Protein 6J38 (pdb70)

InterPro domains:
  IPR006076 FAD dependent oxidoreductase [PF01266] (2-349)
  IPR012727 Glycine oxidase ThiO [TIGR02352] (3-353)
  IPR036188 FAD/NAD(P)-binding domain superfamily [G3DSA:3.50.50.60] (3-351)
  IPR036188 FAD/NAD(P)-binding domain superfamily [SSF51905] (1-369)

Organism: NCBI:txid1321967

Sequence (724 aa):
MHVVVVGGGVIGLSVAWQALERGLRVTVVDPEPASKASHVSAGMLPAANEMLYSQEDLLRLCLASRERYPSFVKELEAVSGTSAGYRRDGVLDAAFDDESLAALDGLRNFLAPLGVAVAPLNARRCREHEPMLAESVRGGLLGPDDGAVNPRELTAALLAAIDVRGGTLIRRRATEFLADERTPGVLLENGCAVHGDRVVLSAGCWTHRLAGLPAGAVPEIAPAKGQILRLRSAAPFLRRATRAVTRGSGVYLVPRTDGELVVGATYEERDYDTTVTAGGVAELLGKVLAVLPGAAELELAETAAGLRPGSPDGLPVLGWTAVPNLLVATGHSRIGVQLAPITADVMGEMLVTGRTPEVAKAFAVDRFMHVVVVGGGVIGLSVAWQALERGLRVTVVDPEPASKASHVSAGMLPAAQEDLLRLCLASRERYPSFVKELEAVSGTSAGYRRDGVLDAAFDDESLAALDGLRNFLAPLGVAVAPLNARRCREHEPMLAESVRGGLLGPDDGAVNPRELTAALLAAIDVRGGTLIRRRATEFLATPGVLLENGCAVHGDRVVLSAGCWTHRLAGLPAGAVPEIAPAKGQILRLRSAAPFLRRATRAVTGVYLVPRTDGELVVGATYEERDYDTTVTAGGVAELLGKVLAVLPGAAELELAETAAGLRPGSPDGLPVLGWTAVPNLLVATGHSRIGVQLAPITADVMGEMLVTGRTPEVAKAFAVDRF

Secondary structure (DSSP, 8-state):
-EEEEE--SHHHHHHHHHHHHTT-EEEEE-SSTT-SHHHH---EE-S--GGGTT-HHHHHHHHHHHHHHHHHHHHHHHHHSS---EE-S-EEEEE-SHHHHHHHHHHHHHHTTTT---EEEEHHHHHHH-TTS-TT--EEEEETT-EEE-HHHHHHHHHHHHHHTT-EEE-S-EEEEE-SSSS-EEEETTS-EEE-SEEEE--GGGGGG-BT--TTSS----EEEEEEEEEE-SS-SSSS-EEEEETTEEEEEEE-TTSEEEEE---B--TT-----HHHHHHHHHHHHHH-GGGGGSEEEEEEEEEEE--TTSS-EEEE-SSTTEEEEE--TT-HHHHHHHHHHHHHHHHHHSS--GGGGGG-GGG-/-EEEEE--SHHHHHHHHHHHHTT-EEEEE-SSTT-SHHHH---EE----HHHHHHHHHHHHHHHHHHHHHHHHHSS---EE-S-EEEEE-SHHHHHHHHHHHHHHTTTT---EEEEHHHHHHH-TTS-TT--EEEEETT-EEE-HHHHHHHHHHHHHHTT-EEE-S-EEEEE---EEEETTS-EEE-SEEEE--GGGGGG-BT--TTSS----EEEEEEEEEE-SS-SSSS-EEEE--EEEEE-TTSEEEEE---B--TT-----HHHHHHHHHHHHHH-GGGGGSEEEEEEEEEEE--TTSS-EEEE-SSTTEEEEE--GGGHHHHHHHHHHHHHHHHHHSS--GGGGGG-GGG-

Radius of gyration: 29.51 Å; Cα contacts (8 Å, |Δi|>4): 1759; chains: 2; bounding box: 57×61×94 Å

Foldseek 3Di:
DEEEEEAAALQSLLQQLVLLVLVYAYEYEAQDHNPFCLVQFFFFQDLDAPVCPVPVLVSLLLVVLLVCVVVSQVVLCVLQVFHFQWDQQWEKEWEQDPVSVVRQVVVVVVCPVVPFDKAWFALVRSCVQWVLFDSSIGTIIIRRRGAGTNSVRNSVSSVRNCVSSPHHYDNFHFQAWDADDPFTWTATPVGDIDTDNAYEYAHFQCRVVRHHDPPLQFFHFWWWKKKKFKWFDQQANTDGWYWYDYPHDIWTWGIGRRGIIIIDIDTHRDTFDKDFDPVGVCVRVVVCCNTRVVSVPIHGDTMTMHIFTAGPVGDWAFDGTPGPSYIYTYHHGNACSSSNNSSSVQVSCCVVPVDGPPSCVVRYRPPD/DEEEEEAAALQSLLQQLVLLVLVYAYEYEAQDHNPFCLVQPFFFQDLDPPLVNLLLVVLLVCVVVSQVVLCVLQVFHFAWDQQWEKEWEQDPVRVVVQVVVVVVCPVVPFDKAWFALVRSCVQWVLFDSSIGTIIIRNRGAGTNSVRNSVSSVRNCVSSPHHYDNFHFQAWDDCTWTATPVGDIDHDVAYEYARFQCSVVRHHDPPLQFFHFWWWKKKKFKWFDQQANTDGFYAYPVGWTWGTGRRGIIIIDTDTHRDTFDWDFDPVGVCVRVVVCCNTRVVSVPTHGDTMTMHIFGAGPVQDWAFAGTPRPSYIYTYHHGNACSSSNNSSSVQVSCCVVPVDGPPSCPVRYRPPD

B-factor: mean 45.41, std 14.59, range [8.91, 111.67]

Solvent-accessible surface area: 28882 Å² total; per-residue (Å²): 90,38,0,0,0,9,8,0,21,6,20,0,0,0,2,0,1,6,0,17,59,45,66,19,150,4,8,1,2,20,44,85,14,15,40,88,28,15,74,18,29,13,3,12,12,18,10,10,23,69,111,6,83,105,66,120,58,15,11,100,0,3,33,31,0,42,104,16,4,42,38,0,8,149,54,0,60,85,28,16,75,55,62,0,17,47,57,114,70,1,14,0,14,0,0,18,35,100,114,5,53,61,39,6,67,34,6,85,104,47,10,72,109,64,67,10,43,32,42,73,17,76,36,147,124,0,67,102,50,2,55,79,5,13,149,68,4,100,1,4,9,19,10,60,68,9,3,6,1,20,1,60,65,0,7,52,0,0,46,32,0,5,105,94,118,47,10,59,54,44,139,106,121,16,51,67,5,36,26,151,99,241,51,8,0,0,52,5,86,84,52,76,59,23,65,6,52,60,0,0,1,7,23,22,1,87,2,49,148,20,58,42,32,55,110,79,5,19,17,106,0,40,16,5,3,7,1,8,0,4,4,116,27,108,71,74,40,3,129,34,5,0,40,2,20,24,188,52,50,31,4,64,0,1,5,15,110,99,1,36,3,0,0,1,38,2,92,38,138,150,112,71,61,67,73,56,52,93,54,7,25,63,79,0,51,43,43,0,68,47,4,0,71,38,4,64,155,24,96,85,45,59,48,15,15,7,8,41,19,12,16,85,66,46,25,3,0,1,3,77,13,103,18,106,44,0,0,0,0,3,1,4,22,113,36,12,11,5,0,0,0,17,0,0,19,4,0,2,36,1,5,65,30,49,64,37,29,108,27,0,89,36,0,30,10,120,73,107,72,47,0,0,0,10,9,1,22,6,19,0,0,0,1,0,0,8,0,16,61,47,49,20,151,5,9,1,2,20,51,90,13,16,40,90,2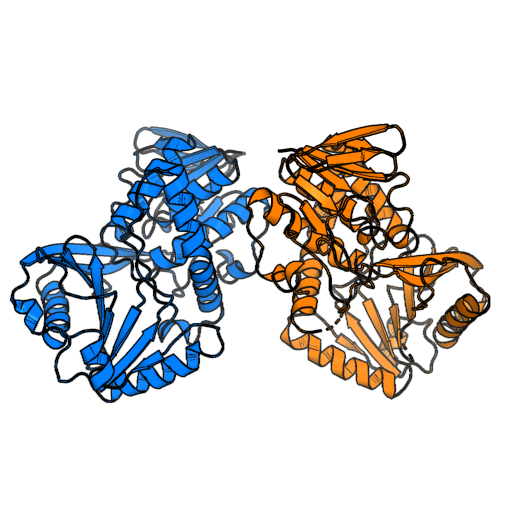6,14,74,20,29,11,3,11,11,6,10,62,114,108,52,30,11,116,0,10,28,30,0,40,104,14,4,41,36,1,9,152,56,0,58,84,28,16,75,54,61,0,16,48,58,115,71,1,7,0,6,0,0,22,44,102,138,3,52,60,60,8,87,41,39,75,90,89,6,45,110,74,70,10,40,24,43,84,17,80,36,171,121,0,70,102,50,2,61,80,5,12,141,69,6,114,1,4,11,20,9,63,71,9,3,4,1,21,0,60,66,1,6,51,0,0,45,32,0,5,104,96,121,61,10,71,54,39,143,101,127,17,50,66,11,44,125,111,8,0,0,52,5,101,70,51,75,58,24,84,7,52,61,0,0,1,6,23,20,1,81,2,42,146,21,58,47,30,65,110,81,5,18,16,107,0,41,15,4,2,6,0,7,0,4,5,89,26,108,71,71,37,5,133,35,6,0,31,2,29,108,64,3,64,0,1,4,16,111,87,2,24,2,0,0,0,35,2,88,33,139,143,110,67,61,66,74,56,46,93,54,6,26,62,80,0,52,42,75,0,69,68,5,0,73,43,3,65,165,27,107,83,48,58,48,17,14,6,8,41,20,10,15,84,71,46,28,3,0,1,3,77,14,104,25,104,51,0,0,0,0,3,0,4,22,153,47,13,11,5,0,0,0,15,0,0,17,4,0,2,31,1,7,64,29,49,64,37,29,105,27,0,93,38,0,30,11,123,74,107

Nearest PDB structures (foldseek):
  6j39-assembly1_A  TM=1.001E+00  e=3.608E-79  Streptomyces sp. MJ635-86F5
  6j38-assembly1_B-2  TM=1.000E+00  e=4.335E-79  Streptomyces sp. MJ635-86F5
  6j39-assembly1_B-2  TM=9.999E-01  e=2.048E-74  Streptomyces sp. MJ635-86F5
  6pxs-assembly1_C  TM=8.998E-01  e=2.263E-29  Chelativorans sp. BNC1
  1vrq-assembly1_B  TM=8.660E-01  e=3.935E-26  Corynebacterium sp. U-96

Structure (mmCIF, N/CA/C/O backbone):
data_6J38
#
_entry.id   6J38
#
_cell.length_a   59.370
_cell.length_b   83.620
_cell.length_c   89.960
_cell.angle_alpha   90.00
_cell.angle_beta   96.95
_cell.angle_gamma   90.00
#
_symmetry.space_group_name_H-M   'P 1 21 1'
#
loop_
_entity.id
_entity.type
_entity.pdbx_description
1 polymer 'FAD-dependent glycine oxydase'
2 non-polymer 'FLAVIN-ADENINE DINUCLEOTIDE'
3 water water
#
loop_
_atom_site.group_PDB
_atom_site.id
_atom_site.type_symbol
_atom_site.label_atom_id
_atom_site.label_alt_id
_atom_site.label_comp_id
_atom_site.label_asym_id
_atom_site.label_entity_id
_atom_site.label_seq_id
_atom_site.pdbx_PDB_ins_code
_atom_site.Cartn_x
_atom_site.Cartn_y
_atom_site.Cartn_z
_atom_site.occupancy
_atom_site.B_iso_or_equiv
_atom_site.auth_seq_id
_atom_site.auth_comp_id
_atom_site.auth_asym_id
_atom_site.auth_atom_id
_atom_site.pdbx_PDB_model_num
ATOM 1 N N . MET A 1 21 ? -4.784 20.585 11.870 1.00 46.70 1 MET A N 1
ATOM 2 C CA . MET A 1 21 ? -6.176 20.581 12.400 1.00 48.75 1 MET A CA 1
ATOM 3 C C . MET A 1 21 ? -6.203 20.326 13.905 1.00 44.23 1 MET A C 1
ATOM 4 O O . MET A 1 21 ? -5.305 19.687 14.462 1.00 42.96 1 MET A O 1
ATOM 9 N N . HIS A 1 22 ? -7.272 20.808 14.534 1.00 39.23 2 HIS A N 1
ATOM 10 C CA . HIS A 1 22 ? -7.438 20.769 15.980 1.00 37.16 2 HIS A CA 1
ATOM 11 C C . HIS A 1 22 ? -8.625 19.900 16.372 1.00 36.81 2 HIS A C 1
ATOM 12 O O . HIS A 1 22 ? -9.741 20.091 15.874 1.00 34.80 2 HIS A O 1
ATOM 19 N N . VAL A 1 23 ? -8.376 18.931 17.253 1.00 36.36 3 VAL A N 1
ATOM 20 C CA . VAL A 1 23 ? -9.424 18.048 17.744 1.00 34.65 3 VAL A CA 1
ATOM 21 C C . VAL A 1 23 ? -9.602 18.242 19.243 1.00 35.51 3 VAL A C 1
ATOM 22 O O . VAL A 1 23 ? -8.635 18.190 20.006 1.00 38.51 3 VAL A O 1
ATOM 26 N N . VAL A 1 24 ? -10.845 18.473 19.651 1.00 34.46 4 VAL A N 1
ATOM 27 C CA . VAL A 1 24 ? -11.218 18.527 21.051 1.00 32.57 4 VAL A CA 1
ATOM 28 C C . VAL A 1 24 ? -11.757 17.175 21.510 1.00 31.59 4 VAL A C 1
ATOM 29 O O . VAL A 1 24 ? -12.761 16.697 20.992 1.00 33.28 4 VAL A O 1
ATOM 33 N N . VAL A 1 25 ? -11.088 16.573 22.492 1.00 31.48 5 VAL A N 1
ATOM 34 C CA . VAL A 1 25 ? -11.525 15.308 23.083 1.00 30.30 5 VAL A CA 1
ATOM 35 C C . VAL A 1 25 ? -12.207 15.591 24.408 1.00 29.29 5 VAL A C 1
ATOM 36 O O . VAL A 1 25 ? -11.579 16.083 25.327 1.00 28.69 5 VAL A O 1
ATOM 40 N N . VAL A 1 26 ? -13.496 15.254 24.485 1.00 27.87 6 VAL A N 1
ATOM 41 C CA . VAL A 1 26 ? -14.290 15.404 25.677 1.00 27.24 6 VAL A CA 1
ATOM 42 C C . VAL A 1 26 ? -14.245 14.118 26.495 1.00 26.99 6 VAL A C 1
ATOM 43 O O . VAL A 1 26 ? -14.780 13.082 26.086 1.00 28.02 6 VAL A O 1
ATOM 47 N N . GLY A 1 27 ? -13.593 14.188 27.654 1.00 27.04 7 GLY A N 1
ATOM 48 C CA . GLY A 1 27 ? -13.444 13.032 28.546 1.00 26.67 7 GLY A CA 1
ATOM 49 C C . GLY A 1 27 ? -12.077 12.401 28.352 1.00 24.36 7 GLY A C 1
ATOM 50 O O . GLY A 1 27 ? -11.696 12.114 27.214 1.00 21.47 7 GLY A O 1
ATOM 51 N N . GLY A 1 28 ? -11.375 12.168 29.461 1.00 24.08 8 GLY A N 1
ATOM 52 C CA . GLY A 1 28 ? -9.951 11.742 29.448 1.00 26.90 8 GLY A CA 1
ATOM 53 C C . GLY A 1 28 ? -9.708 10.541 30.341 1.00 26.60 8 GLY A C 1
ATOM 54 O O . GLY A 1 28 ? -8.901 10.586 31.252 1.00 28.08 8 GLY A O 1
ATOM 55 N N . GLY A 1 29 ? -10.502 9.499 30.150 1.00 27.42 9 GLY A N 1
ATOM 56 C CA . GLY A 1 29 ? -10.181 8.200 30.715 1.00 25.92 9 GLY A CA 1
ATOM 57 C C . GLY A 1 29 ? -9.233 7.508 29.756 1.00 24.05 9 GLY A C 1
ATOM 58 O O . GLY A 1 29 ? -8.700 8.113 28.833 1.00 27.24 9 GLY A O 1
ATOM 59 N N . VAL A 1 30 ? -9.079 6.217 29.904 1.00 22.43 10 VAL A N 1
ATOM 60 C CA . VAL A 1 30 ? -8.171 5.497 29.044 1.00 20.82 10 VAL A CA 1
ATOM 61 C C . VAL A 1 30 ? -8.508 5.689 27.575 1.00 20.26 10 VAL A C 1
ATOM 62 O O . VAL A 1 30 ? -7.606 5.657 26.742 1.00 21.30 10 VAL A O 1
ATOM 66 N N . ILE A 1 31 ? -9.801 5.866 27.238 1.00 18.37 11 ILE A N 1
ATOM 67 C CA . ILE A 1 31 ? -10.254 5.971 25.842 1.00 15.15 11 ILE A CA 1
ATOM 68 C C . ILE A 1 31 ? -10.041 7.336 25.232 1.00 13.16 11 ILE A C 1
ATOM 69 O O . ILE A 1 31 ? -9.699 7.407 24.077 1.00 16.39 11 ILE A O 1
ATOM 74 N N . GLY A 1 32 ? -10.305 8.436 25.900 1.00 11.17 12 GLY A N 1
ATOM 75 C CA . GLY A 1 32 ? -9.944 9.706 25.296 1.00 10.73 12 GLY A CA 1
ATOM 76 C C . GLY A 1 32 ? -8.356 9.962 25.399 1.00 11.22 12 GLY A C 1
ATOM 77 O O . GLY A 1 32 ? -7.771 10.708 24.587 1.00 10.28 12 GLY A O 1
ATOM 78 N N . LEU A 1 33 ? -7.693 9.410 26.399 1.00 10.49 13 LEU A N 1
ATOM 79 C CA . LEU A 1 33 ? -6.162 9.760 26.603 1.00 10.43 13 LEU A CA 1
ATOM 80 C C . LEU A 1 33 ? -5.338 9.119 25.516 1.00 10.55 13 LEU A C 1
ATOM 81 O O . LEU A 1 33 ? -4.829 9.793 24.659 1.00 10.82 13 LEU A O 1
ATOM 86 N N . SER A 1 34 ? -5.423 7.807 25.406 1.00 13.05 14 SER A N 1
ATOM 87 C CA . SER A 1 34 ? -5.071 7.081 24.158 1.00 14.55 14 SER A CA 1
ATOM 88 C C . SER A 1 34 ? -5.494 7.706 22.841 1.00 18.33 14 SER A C 1
ATOM 89 O O . SER A 1 34 ? -4.673 7.814 21.935 1.00 20.82 14 SER A O 1
ATOM 92 N N . VAL A 1 35 ? -6.793 8.055 22.660 1.00 19.96 15 VAL A N 1
ATOM 93 C CA . VAL A 1 35 ? -7.198 8.669 21.405 1.00 17.91 15 VAL A CA 1
ATOM 94 C C . VAL A 1 35 ? -6.475 9.970 21.214 1.00 18.60 15 VAL A C 1
ATOM 95 O O . VAL A 1 35 ? -5.947 10.257 20.128 1.00 19.56 15 VAL A O 1
ATOM 99 N N . ALA A 1 36 ? -6.516 10.815 22.227 1.00 20.22 16 ALA A N 1
ATOM 100 C CA . ALA A 1 36 ? -5.808 12.092 22.145 1.00 23.79 16 ALA A CA 1
ATOM 101 C C . ALA A 1 36 ? -4.283 11.924 21.858 1.00 25.64 16 ALA A C 1
ATOM 102 O O . ALA A 1 36 ? -3.704 12.696 21.104 1.00 25.68 16 ALA A O 1
ATOM 104 N N . TRP A 1 37 ? -3.662 10.919 22.461 1.00 28.00 17 TRP A N 1
ATOM 105 C CA . TRP A 1 37 ? -2.223 10.680 22.278 1.00 32.09 17 TRP A CA 1
ATOM 106 C C . TRP A 1 37 ? -1.917 10.313 20.838 1.00 34.77 17 TRP A C 1
ATOM 107 O O . TRP A 1 37 ? -0.961 10.837 20.252 1.00 34.11 17 TRP A O 1
ATOM 118 N N . GLN A 1 38 ? -2.732 9.436 20.256 1.00 34.89 18 GLN A N 1
ATOM 119 C CA . GLN A 1 38 ? -2.461 8.987 18.895 1.00 35.44 18 GLN A CA 1
ATOM 120 C C . GLN A 1 38 ? -2.716 10.087 17.895 1.00 36.90 18 GLN A C 1
ATOM 121 O O . GLN A 1 38 ? -1.973 10.228 16.924 1.00 38.32 18 GLN A O 1
ATOM 127 N N . ALA A 1 39 ? -3.751 10.883 18.144 1.00 38.69 19 ALA A N 1
ATOM 128 C CA . ALA A 1 39 ? -4.037 12.056 17.321 1.00 35.79 19 ALA A CA 1
ATOM 129 C C . ALA A 1 39 ? -2.855 13.018 17.281 1.00 33.94 19 ALA A C 1
ATOM 130 O O . ALA A 1 39 ? -2.553 13.576 16.231 1.00 33.35 19 ALA A O 1
ATOM 132 N N . LEU A 1 40 ? -2.201 13.219 18.418 1.00 35.98 20 LEU A N 1
ATOM 133 C CA . LEU A 1 40 ? -0.952 14.006 18.474 1.00 38.01 20 LEU A CA 1
ATOM 134 C C . LEU A 1 40 ? 0.167 13.334 17.713 1.00 40.21 20 LEU A C 1
ATOM 135 O O . LEU A 1 40 ? 0.878 13.979 16.947 1.00 45.75 20 LEU A O 1
ATOM 140 N N . GLU A 1 41 ? 0.323 12.028 17.920 1.00 42.65 21 GLU A N 1
ATOM 141 C CA . GLU A 1 41 ? 1.345 11.247 17.202 1.00 39.68 21 GLU A CA 1
ATOM 142 C C . GLU A 1 41 ? 1.183 11.348 15.688 1.00 40.05 21 GLU A C 1
ATOM 143 O O . GLU A 1 41 ? 2.157 11.171 14.959 1.00 37.88 21 GLU A O 1
ATOM 149 N N . ARG A 1 42 ? -0.048 11.588 15.220 1.00 36.08 22 ARG A N 1
ATOM 150 C CA . ARG A 1 42 ? -0.310 11.772 13.805 1.00 36.02 22 ARG A CA 1
ATOM 151 C C . ARG A 1 42 ? -0.253 13.251 13.429 1.00 36.66 22 ARG A C 1
ATOM 152 O O . ARG A 1 42 ? -0.831 13.653 12.419 1.00 39.40 22 ARG A O 1
ATOM 160 N N . GLY A 1 43 ? 0.405 14.076 14.242 1.00 35.44 23 GLY A N 1
ATOM 161 C CA . GLY A 1 43 ? 0.540 15.510 13.935 1.00 35.94 23 GLY A CA 1
ATOM 162 C C . GLY A 1 43 ? -0.715 16.388 14.079 1.00 37.84 23 GLY A C 1
ATOM 163 O O . GLY A 1 43 ? -0.676 17.565 13.731 1.00 37.55 23 GLY A O 1
ATOM 164 N N . LEU A 1 44 ? -1.818 15.866 14.620 1.00 36.56 24 LEU A N 1
ATOM 165 C CA . LEU A 1 44 ? -2.932 16.749 14.981 1.00 38.10 24 LEU A CA 1
ATOM 166 C C . LEU A 1 44 ? -2.639 17.537 16.263 1.00 37.09 24 LEU A C 1
ATOM 167 O O . LEU A 1 44 ? -1.867 17.107 17.106 1.00 38.88 24 LEU A O 1
ATOM 172 N N . ARG A 1 45 ? -3.251 18.705 16.370 1.00 36.46 25 ARG A N 1
ATOM 173 C CA . ARG A 1 45 ? -3.255 19.471 17.589 1.00 39.74 25 ARG A CA 1
ATOM 174 C C . ARG A 1 45 ? -4.475 19.014 18.403 1.00 37.54 25 ARG A C 1
ATOM 175 O O . ARG A 1 45 ? -5.548 18.778 17.844 1.00 35.86 25 ARG A O 1
ATOM 183 N N . VAL A 1 46 ? -4.308 18.870 19.715 1.00 34.93 26 VAL A N 1
ATOM 184 C CA . VAL A 1 46 ? -5.314 18.198 20.543 1.00 31.99 26 VAL A CA 1
ATOM 185 C C . VAL A 1 46 ? -5.581 18.876 21.888 1.00 31.34 26 VAL A C 1
ATOM 186 O O . VAL A 1 46 ? -4.657 19.204 22.630 1.00 27.21 26 VAL A O 1
ATOM 190 N N . THR A 1 47 ? -6.866 19.046 22.200 1.00 31.24 27 THR A N 1
ATOM 191 C CA . THR A 1 47 ? -7.288 19.495 23.518 1.00 31.15 27 THR A CA 1
ATOM 192 C C . THR A 1 47 ? -8.160 18.432 24.196 1.00 30.96 27 THR A C 1
ATOM 193 O O . THR A 1 47 ? -9.133 17.967 23.614 1.00 33.92 27 THR A O 1
ATOM 197 N N . VAL A 1 48 ? -7.795 18.043 25.414 1.00 30.91 28 VAL A N 1
ATOM 198 C CA . VAL A 1 48 ? -8.593 17.123 26.214 1.00 30.83 28 VAL A CA 1
ATOM 199 C C . VAL A 1 48 ? -9.331 17.890 27.313 1.00 30.80 28 VAL A C 1
ATOM 200 O O . VAL A 1 48 ? -8.702 18.542 28.118 1.00 28.96 28 VAL A O 1
ATOM 204 N N . VAL A 1 49 ? -10.672 17.817 27.324 1.00 32.49 29 VAL A N 1
ATOM 205 C CA . VAL A 1 49 ? -11.488 18.408 28.374 1.00 30.35 29 VAL A CA 1
ATOM 206 C C . VAL A 1 49 ? -11.971 17.312 29.353 1.00 30.84 29 VAL A C 1
ATOM 207 O O . VAL A 1 49 ? -12.681 16.394 28.963 1.00 31.84 29 VAL A O 1
ATOM 211 N N . ASP A 1 50 ? -11.577 17.421 30.619 1.00 30.44 30 ASP A N 1
ATOM 212 C CA . ASP A 1 50 ? -11.966 16.477 31.669 1.00 30.45 30 ASP A CA 1
ATOM 213 C C . ASP A 1 50 ? -11.575 17.110 33.011 1.00 31.74 30 ASP A C 1
ATOM 214 O O . ASP A 1 50 ? -10.410 17.394 33.246 1.00 33.89 30 ASP A O 1
ATOM 219 N N . PRO A 1 51 ? -12.533 17.301 33.910 1.00 33.69 31 PRO A N 1
ATOM 220 C CA . PRO A 1 51 ? -12.171 17.918 35.199 1.00 36.27 31 PRO A CA 1
ATOM 221 C C . PRO A 1 51 ? -11.173 17.121 36.061 1.00 37.36 31 PRO A C 1
ATOM 222 O O . PRO A 1 51 ? -10.461 17.695 36.877 1.00 35.83 31 PRO A O 1
ATOM 226 N N . GLU A 1 52 ? -11.158 15.810 35.904 1.00 39.52 32 GLU A N 1
ATOM 227 C CA . GLU A 1 52 ? -10.265 14.952 36.678 1.00 42.38 32 GLU A CA 1
ATOM 228 C C . GLU A 1 52 ? -10.016 13.711 35.836 1.00 39.16 32 GLU A C 1
ATOM 229 O O . GLU A 1 52 ? -10.709 12.706 35.962 1.00 40.22 32 GLU A O 1
ATOM 235 N N . PRO A 1 53 ? -9.044 13.809 34.927 1.00 37.37 33 PRO A N 1
ATOM 236 C CA . PRO A 1 53 ? -8.671 12.719 34.026 1.00 37.65 33 PRO A CA 1
ATOM 237 C C . PRO A 1 53 ? -8.430 11.402 34.734 1.00 35.28 33 PRO A C 1
ATOM 238 O O . PRO A 1 53 ? -7.941 11.392 35.855 1.00 37.76 33 PRO A O 1
ATOM 242 N N . ALA A 1 54 ? -8.766 10.297 34.080 1.00 34.93 34 ALA A N 1
ATOM 243 C CA . ALA A 1 54 ? -8.417 8.953 34.573 1.00 37.50 34 ALA A CA 1
ATOM 244 C C . ALA A 1 54 ? -8.908 8.684 35.990 1.00 36.69 34 ALA A C 1
ATOM 245 O O . ALA A 1 54 ? -8.257 7.936 36.736 1.00 36.10 34 ALA A O 1
ATOM 247 N N . SER A 1 55 ? -10.051 9.278 36.340 1.00 34.92 35 SER A N 1
ATOM 248 C CA . SER A 1 55 ? -10.600 9.187 37.693 1.00 35.80 35 SER A CA 1
ATOM 249 C C . SER A 1 55 ? -11.751 8.197 37.871 1.00 33.03 35 SER A C 1
ATOM 250 O O . SER A 1 55 ? -12.119 7.876 38.988 1.00 34.03 35 SER A O 1
ATOM 253 N N . LYS A 1 56 ? -12.303 7.679 36.788 1.00 33.65 36 LYS A N 1
ATOM 254 C CA . LYS A 1 56 ? -13.532 6.902 36.890 1.00 34.32 36 LYS A CA 1
ATOM 255 C C . LYS A 1 56 ? -13.286 5.425 36.628 1.00 32.59 36 LYS A C 1
ATOM 256 O O . LYS A 1 56 ? -12.429 4.809 37.292 1.00 28.45 36 LYS A O 1
ATOM 262 N N . ALA A 1 57 ? -14.035 4.846 35.687 1.00 31.32 37 ALA A N 1
ATOM 263 C CA . ALA A 1 57 ? -13.921 3.420 35.403 1.00 30.34 37 ALA A CA 1
ATOM 264 C C . ALA A 1 57 ? -12.455 3.057 35.188 1.00 30.00 37 ALA A C 1
ATOM 265 O O . ALA A 1 57 ? -11.990 2.045 35.697 1.00 27.04 37 ALA A O 1
ATOM 267 N N . SER A 1 58 ? -11.745 3.913 34.452 1.00 31.33 38 SER A N 1
ATOM 268 C CA . SER A 1 58 ? -10.329 3.694 34.155 1.00 33.36 38 SER A CA 1
ATOM 269 C C . SER A 1 58 ? -9.451 3.659 35.405 1.00 32.93 38 SER A C 1
ATOM 270 O O . SER A 1 58 ? -8.454 2.952 35.421 1.00 35.59 38 SER A O 1
ATOM 273 N N . HIS A 1 59 ? -9.833 4.397 36.442 1.00 32.95 39 HIS A N 1
ATOM 274 C CA . HIS A 1 59 ? -9.125 4.352 37.710 1.00 35.50 39 HIS A CA 1
ATOM 275 C C . HIS A 1 59 ? -9.257 3.025 38.467 1.00 35.70 39 HIS A C 1
ATOM 276 O O . HIS A 1 59 ? -8.259 2.508 38.988 1.00 39.65 39 HIS A O 1
ATOM 283 N N . VAL A 1 60 ? -10.467 2.471 38.525 1.00 33.76 40 VAL A N 1
ATOM 284 C CA . VAL A 1 60 ? -10.724 1.249 39.285 1.00 31.36 40 VAL A CA 1
ATOM 285 C C . VAL A 1 60 ? -10.418 -0.020 38.506 1.00 32.66 40 VAL A C 1
ATOM 286 O O . VAL A 1 60 ? -10.240 -1.085 39.088 1.00 34.43 40 VAL A O 1
ATOM 290 N N . SER A 1 61 ? -10.349 0.102 37.192 1.00 33.72 41 SER A N 1
ATOM 291 C CA . SER A 1 61 ? -10.230 -1.029 36.289 1.00 35.08 41 SER A CA 1
ATOM 292 C C . SER A 1 61 ? -9.081 -1.973 36.628 1.00 36.48 41 SER A C 1
ATOM 293 O O . SER A 1 61 ? -8.047 -1.554 37.124 1.00 40.76 41 SER A O 1
ATOM 296 N N . ALA A 1 62 ? -9.254 -3.251 36.320 1.00 37.25 42 ALA A N 1
ATOM 297 C CA . ALA A 1 62 ? -8.265 -4.263 36.650 1.00 35.45 42 ALA A CA 1
ATOM 298 C C . ALA A 1 62 ? -7.148 -4.339 35.630 1.00 38.64 42 ALA A C 1
ATOM 299 O O . ALA A 1 62 ? -6.006 -4.663 35.978 1.00 40.46 42 ALA A O 1
ATOM 301 N N . GLY A 1 63 ? -7.459 -4.084 34.368 1.00 36.53 43 GLY A N 1
ATOM 302 C CA . GLY A 1 63 ? -6.425 -4.136 33.337 1.00 38.01 43 GLY A CA 1
ATOM 303 C C . GLY A 1 63 ? -6.052 -5.521 32.819 1.00 39.38 43 GLY A C 1
ATOM 304 O O . GLY A 1 63 ? -4.970 -5.703 32.255 1.00 33.61 43 GLY A O 1
ATOM 305 N N . MET A 1 64 ? -6.956 -6.491 32.984 1.00 41.37 44 MET A N 1
ATOM 306 C CA . MET A 1 64 ? -6.802 -7.794 32.349 1.00 42.61 44 MET A CA 1
ATOM 307 C C . MET A 1 64 ? -6.907 -7.633 30.835 1.00 43.89 44 MET A C 1
ATOM 308 O O . MET A 1 64 ? -7.790 -6.935 30.340 1.00 40.63 44 MET A O 1
ATOM 313 N N . LEU A 1 65 ? -5.996 -8.289 30.117 1.00 46.80 45 LEU A N 1
ATOM 314 C CA . LEU A 1 65 ? -5.917 -8.204 28.657 1.00 48.64 45 LEU A CA 1
ATOM 315 C C . LEU A 1 65 ? -6.078 -9.592 28.079 1.00 57.20 45 LEU A C 1
ATOM 316 O O . LEU A 1 65 ? -5.116 -10.180 27.545 1.00 57.66 45 LEU A O 1
ATOM 321 N N . PRO A 1 66 ? -7.297 -10.140 28.216 1.00 68.99 46 PRO A N 1
ATOM 322 C CA . PRO A 1 66 ? -7.506 -11.508 27.805 1.00 73.16 46 PRO A CA 1
ATOM 323 C C . PRO A 1 66 ? -7.845 -11.486 26.322 1.00 71.80 46 PRO A C 1
ATOM 324 O O . PRO A 1 66 ? -8.521 -10.539 25.851 1.00 58.64 46 PRO A O 1
ATOM 328 N N . ALA A 1 67 ? -7.361 -12.500 25.603 1.00 69.82 47 ALA A N 1
ATOM 329 C CA . ALA A 1 67 ? -7.663 -12.660 24.178 1.00 69.93 47 ALA A CA 1
ATOM 330 C C . ALA A 1 67 ? -9.160 -12.524 23.864 1.00 68.72 47 ALA A C 1
ATOM 331 O O . ALA A 1 67 ? -9.596 -11.651 23.097 1.00 62.11 47 ALA A O 1
ATOM 333 N N . ALA A 1 68 ? -9.931 -13.403 24.489 1.00 67.95 48 ALA A N 1
ATOM 334 C CA . ALA A 1 68 ? -11.285 -13.685 24.074 1.00 70.87 48 ALA A CA 1
ATOM 335 C C . ALA A 1 68 ? -11.979 -14.400 25.203 1.00 73.75 48 ALA A C 1
ATOM 336 O O . ALA A 1 68 ? -11.366 -14.670 26.229 1.00 76.81 48 ALA A O 1
ATOM 338 N N . ASN A 1 69 ? -13.253 -14.719 25.003 1.00 72.63 49 ASN A N 1
ATOM 339 C CA . ASN A 1 69 ? -14.033 -15.409 26.016 1.00 70.25 49 ASN A CA 1
ATOM 340 C C . ASN A 1 69 ? -15.385 -15.829 25.465 1.00 65.59 49 ASN A C 1
ATOM 341 O O . ASN A 1 69 ? -15.697 -15.548 24.316 1.00 62.74 49 ASN A O 1
ATOM 346 N N . GLU A 1 70 ? -16.166 -16.499 26.308 1.00 66.82 50 GLU A N 1
ATOM 347 C CA . GLU A 1 70 ? -17.574 -16.813 26.045 1.00 69.96 50 GLU A CA 1
ATOM 348 C C . GLU A 1 70 ? -18.346 -15.632 25.451 1.00 67.08 50 GLU A C 1
ATOM 349 O O . GLU A 1 70 ? -19.252 -15.837 24.641 1.00 66.17 50 GLU A O 1
ATOM 355 N N . MET A 1 71 ? -18.002 -14.409 25.861 1.00 63.50 51 MET A N 1
ATOM 356 C CA . MET A 1 71 ? -18.766 -13.223 25.448 1.00 66.78 51 MET A CA 1
ATOM 357 C C . MET A 1 71 ? -18.632 -12.918 23.955 1.00 59.09 51 MET A C 1
ATOM 358 O O . MET A 1 71 ? -19.570 -12.437 23.327 1.00 57.13 51 MET A O 1
ATOM 363 N N . LEU A 1 72 ? -17.471 -13.231 23.395 1.00 56.62 52 LEU A N 1
ATOM 364 C CA . LEU A 1 72 ? -17.204 -13.032 21.972 1.00 56.21 52 LEU A CA 1
ATOM 365 C C . LEU A 1 72 ? -17.634 -14.209 21.087 1.00 52.28 52 LEU A C 1
ATOM 366 O O . LEU A 1 72 ? -17.586 -14.105 19.860 1.00 50.12 52 LEU A O 1
ATOM 371 N N . TYR A 1 73 ? -18.030 -15.328 21.685 1.00 49.46 53 TYR A N 1
ATOM 372 C CA . TYR A 1 73 ? -18.411 -16.481 20.878 1.00 52.10 53 TYR A CA 1
ATOM 373 C C . TYR A 1 73 ? -19.320 -16.066 19.719 1.00 53.79 53 TYR A C 1
ATOM 374 O O . TYR A 1 73 ? -18.995 -16.324 18.561 1.00 53.14 53 TYR A O 1
ATOM 383 N N . SER A 1 74 ? -20.414 -15.370 20.026 1.00 59.17 54 SER A N 1
ATOM 384 C CA . SER A 1 74 ? -21.422 -15.008 19.019 1.00 59.69 54 SER A CA 1
ATOM 385 C C . SER A 1 74 ? -21.277 -13.565 18.533 1.00 56.55 54 SER A C 1
ATOM 386 O O . SER A 1 74 ? -22.284 -12.884 18.318 1.00 60.78 54 SER A O 1
ATOM 389 N N . GLN A 1 75 ? -20.038 -13.102 18.369 1.00 50.73 55 GLN A N 1
ATOM 390 C CA . GLN A 1 75 ? -19.742 -11.686 18.079 1.00 46.21 55 GLN A CA 1
ATOM 391 C C . GLN A 1 75 ? -18.437 -11.553 17.300 1.00 45.53 55 GLN A C 1
ATOM 392 O O . GLN A 1 75 ? -17.415 -11.141 17.848 1.00 43.85 55 GLN A O 1
ATOM 398 N N . GLU A 1 76 ? -18.480 -11.896 16.020 1.00 46.12 56 GLU A N 1
ATOM 399 C CA . GLU A 1 76 ? -17.268 -12.008 15.223 1.00 50.56 56 GLU A CA 1
ATOM 400 C C . GLU A 1 76 ? -16.590 -10.637 15.091 1.00 49.14 56 GLU A C 1
ATOM 401 O O . GLU A 1 76 ? -15.371 -10.542 15.175 1.00 48.35 56 GLU A O 1
ATOM 407 N N . ASP A 1 77 ? -17.384 -9.582 14.921 1.00 47.93 57 ASP A N 1
ATOM 408 C CA . ASP A 1 77 ? -16.845 -8.235 14.712 1.00 44.64 57 ASP A CA 1
ATOM 409 C C . ASP A 1 77 ? -16.017 -7.745 15.902 1.00 38.49 57 ASP A C 1
ATOM 410 O O . ASP A 1 77 ? -14.932 -7.205 15.730 1.00 37.84 57 ASP A O 1
ATOM 415 N N . LEU A 1 78 ? -16.557 -7.914 17.101 1.00 35.68 58 LEU A N 1
ATOM 416 C CA . LEU A 1 78 ? -15.890 -7.489 18.316 1.00 38.63 58 LEU A CA 1
ATOM 417 C C . LEU A 1 78 ? -14.606 -8.282 18.551 1.00 39.05 58 LEU A C 1
ATOM 418 O O . LEU A 1 78 ? -13.584 -7.737 18.973 1.00 36.31 58 LEU A O 1
ATOM 423 N N . LEU A 1 79 ? -14.689 -9.574 18.277 1.00 40.14 59 LEU A N 1
ATOM 424 C CA . LEU A 1 79 ? -13.551 -10.454 18.376 1.00 42.41 59 LEU A CA 1
ATOM 425 C C . LEU A 1 79 ? -12.415 -9.929 17.519 1.00 41.85 59 LEU A C 1
ATOM 426 O O . LEU A 1 79 ? -11.264 -9.833 17.972 1.00 40.35 59 LEU A O 1
ATOM 431 N N . ARG A 1 80 ? -12.760 -9.570 16.291 1.00 40.94 60 ARG A N 1
ATOM 432 C CA . ARG A 1 80 ? -11.785 -9.050 15.350 1.00 44.34 60 ARG A CA 1
ATOM 433 C C . ARG A 1 80 ? -11.188 -7.736 15.869 1.00 43.08 60 ARG A C 1
ATOM 434 O O . ARG A 1 80 ? -9.979 -7.522 15.784 1.00 42.86 60 ARG A O 1
ATOM 442 N N . LEU A 1 81 ? -12.026 -6.881 16.446 1.00 39.17 61 LEU A N 1
ATOM 443 C CA . LEU A 1 81 ? -11.540 -5.666 17.075 1.00 36.65 61 LEU A CA 1
ATOM 444 C C . LEU A 1 81 ? -10.577 -5.976 18.232 1.00 36.38 61 LEU A C 1
ATOM 445 O O . LEU A 1 81 ? -9.544 -5.323 18.365 1.00 34.51 61 LEU A O 1
ATOM 450 N N . CYS A 1 82 ? -10.915 -6.959 19.064 1.00 35.12 62 CYS A N 1
ATOM 451 C CA . CYS A 1 82 ? -10.074 -7.293 20.208 1.00 35.04 62 CYS A CA 1
ATOM 452 C C . CYS A 1 82 ? -8.735 -7.873 19.799 1.00 35.33 62 CYS A C 1
ATOM 453 O O . CYS A 1 82 ? -7.700 -7.525 20.387 1.00 33.82 62 CYS A O 1
ATOM 456 N N . LEU A 1 83 ? -8.750 -8.771 18.815 1.00 34.38 63 LEU A N 1
ATOM 457 C CA . LEU A 1 83 ? -7.517 -9.398 18.349 1.00 32.65 63 LEU A CA 1
ATOM 458 C C . LEU A 1 83 ? -6.592 -8.367 17.723 1.00 33.13 63 LEU A C 1
ATOM 459 O O . LEU A 1 83 ? -5.361 -8.470 17.828 1.00 34.20 63 LEU A O 1
ATOM 464 N N . ALA A 1 84 ? -7.177 -7.357 17.092 1.00 32.15 64 ALA A N 1
ATOM 465 C CA . ALA A 1 84 ? -6.379 -6.306 16.495 1.00 32.04 64 ALA A CA 1
ATOM 466 C C . ALA A 1 84 ? -5.755 -5.479 17.607 1.00 32.51 64 ALA A C 1
ATOM 467 O O . ALA A 1 84 ? -4.546 -5.159 17.555 1.00 34.54 64 ALA A O 1
ATOM 469 N N . SER A 1 85 ? -6.548 -5.145 18.629 1.00 29.98 65 SER A N 1
ATOM 470 C CA . SER A 1 85 ? -5.989 -4.382 19.761 1.00 29.04 65 SER A CA 1
ATOM 471 C C . SER A 1 85 ? -4.911 -5.196 20.443 1.00 29.93 65 SER A C 1
ATOM 472 O O . SER A 1 85 ? -3.924 -4.647 20.903 1.00 30.34 65 SER A O 1
ATOM 475 N N . ARG A 1 86 ? -5.139 -6.500 20.531 1.00 31.53 66 ARG A N 1
ATOM 476 C CA . ARG A 1 86 ? -4.186 -7.422 21.128 1.00 33.90 66 ARG A CA 1
ATOM 477 C C . ARG A 1 86 ? -2.859 -7.394 20.365 1.00 34.93 66 ARG A C 1
ATOM 478 O O . ARG A 1 86 ? -1.805 -7.289 20.972 1.00 33.68 66 ARG A O 1
ATOM 486 N N . GLU A 1 87 ? -2.940 -7.458 19.039 1.00 35.42 67 GLU A N 1
ATOM 487 C CA . GLU A 1 87 ? -1.758 -7.458 18.183 1.00 38.09 67 GLU A CA 1
ATOM 488 C C . GLU A 1 87 ? -0.951 -6.186 18.384 1.00 35.96 67 GLU A C 1
ATOM 489 O O . GLU A 1 87 ? 0.283 -6.226 18.412 1.00 35.28 67 GLU A O 1
ATOM 495 N N . ARG A 1 88 ? -1.674 -5.076 18.523 1.00 32.28 68 ARG A N 1
ATOM 496 C CA . ARG A 1 88 ? -1.118 -3.728 18.643 1.00 29.86 68 ARG A CA 1
ATOM 497 C C . ARG A 1 88 ? -0.594 -3.378 20.030 1.00 27.90 68 ARG A C 1
ATOM 498 O O . ARG A 1 88 ? 0.294 -2.538 20.138 1.00 31.64 68 ARG A O 1
ATOM 506 N N . TYR A 1 89 ? -1.094 -4.031 21.078 1.00 24.68 69 TYR A N 1
ATOM 507 C CA . TYR A 1 89 ? -0.766 -3.638 22.451 1.00 23.78 69 TYR A CA 1
ATOM 508 C C . TYR A 1 89 ? 0.773 -3.495 22.686 1.00 25.02 69 TYR A C 1
ATOM 509 O O . TYR A 1 89 ? 1.220 -2.475 23.195 1.00 22.48 69 TYR A O 1
ATOM 518 N N . PRO A 1 90 ? 1.556 -4.525 22.326 1.00 26.70 70 PRO A N 1
ATOM 519 C CA . PRO A 1 90 ? 3.003 -4.463 22.609 1.00 28.29 70 PRO A CA 1
ATOM 520 C C . PRO A 1 90 ? 3.675 -3.231 22.019 1.00 28.73 70 PRO A C 1
ATOM 521 O O . PRO A 1 90 ? 4.318 -2.489 22.759 1.00 32.22 70 PRO A O 1
ATOM 525 N N . SER A 1 91 ? 3.459 -2.965 20.730 1.00 29.70 71 SER A N 1
ATOM 526 C CA . SER A 1 91 ? 4.047 -1.782 20.085 1.00 31.91 71 SER A CA 1
ATOM 527 C C . SER A 1 91 ? 3.476 -0.448 20.585 1.00 33.35 71 SER A C 1
ATOM 528 O O . SER A 1 91 ? 4.182 0.570 20.626 1.00 33.50 71 SER A O 1
ATOM 531 N N . PHE A 1 92 ? 2.188 -0.448 20.932 1.00 32.96 72 PHE A N 1
ATOM 532 C CA . PHE A 1 92 ? 1.549 0.718 21.530 1.00 32.05 72 PHE A CA 1
ATOM 533 C C . PHE A 1 92 ? 2.265 1.105 22.825 1.00 31.69 72 PHE A C 1
ATOM 534 O O . PHE A 1 92 ? 2.555 2.291 23.075 1.00 28.05 72 PHE A O 1
ATOM 542 N N . VAL A 1 93 ? 2.512 0.102 23.664 1.00 31.26 73 VAL A N 1
ATOM 543 C CA . VAL A 1 93 ? 3.152 0.348 24.940 1.00 34.96 73 VAL A CA 1
ATOM 544 C C . VAL A 1 93 ? 4.610 0.826 24.756 1.00 36.02 73 VAL A C 1
ATOM 545 O O . VAL A 1 93 ? 5.030 1.796 25.395 1.00 31.39 73 VAL A O 1
ATOM 549 N N . LYS A 1 94 ? 5.339 0.147 23.871 1.00 39.42 74 LYS A N 1
ATOM 550 C CA . LYS A 1 94 ? 6.708 0.515 23.524 1.00 45.38 74 LYS A CA 1
ATOM 551 C C . LYS A 1 94 ? 6.769 1.992 23.138 1.00 43.70 74 LYS A C 1
ATOM 552 O O . LYS A 1 94 ? 7.580 2.764 23.684 1.00 39.28 74 LYS A O 1
ATOM 558 N N . GLU A 1 95 ? 5.897 2.381 22.207 1.00 40.63 75 GLU A N 1
ATOM 559 C CA . GLU A 1 95 ? 5.892 3.745 21.680 1.00 40.70 75 GLU A CA 1
ATOM 560 C C . GLU A 1 95 ? 5.541 4.747 22.775 1.00 41.27 75 GLU A C 1
ATOM 561 O O . GLU A 1 95 ? 6.087 5.849 22.824 1.00 42.87 75 GLU A O 1
ATOM 567 N N . LEU A 1 96 ? 4.661 4.338 23.681 1.00 40.33 76 LEU A N 1
ATOM 568 C CA . LEU A 1 96 ? 4.182 5.224 24.737 1.00 37.98 76 LEU A CA 1
ATOM 569 C C . LEU A 1 96 ? 5.215 5.480 25.807 1.00 37.70 76 LEU A C 1
ATOM 570 O O . LEU A 1 96 ? 5.382 6.614 26.252 1.00 36.83 76 LEU A O 1
ATOM 575 N N . GLU A 1 97 ? 5.896 4.421 26.237 1.00 39.19 77 GLU A N 1
ATOM 576 C CA . GLU A 1 97 ? 7.002 4.555 27.203 1.00 38.87 77 GLU A CA 1
ATOM 577 C C . GLU A 1 97 ? 8.136 5.407 26.639 1.00 38.94 77 GLU A C 1
ATOM 578 O O . GLU A 1 97 ? 8.697 6.244 27.345 1.00 43.49 77 GLU A O 1
ATOM 584 N N . ALA A 1 98 ? 8.438 5.215 25.359 1.00 39.30 78 ALA A N 1
ATOM 585 C CA . ALA A 1 98 ? 9.470 5.992 24.679 1.00 37.99 78 ALA A CA 1
ATOM 586 C C . ALA A 1 98 ? 9.164 7.491 24.719 1.00 40.76 78 ALA A C 1
ATOM 587 O O . ALA A 1 98 ? 9.988 8.292 25.168 1.00 42.93 78 ALA A O 1
ATOM 589 N N . VAL A 1 99 ? 7.958 7.868 24.308 1.00 39.11 79 VAL A N 1
ATOM 590 C CA . VAL A 1 99 ? 7.541 9.270 24.370 1.00 36.24 79 VAL A CA 1
ATOM 591 C C . VAL A 1 99 ? 7.485 9.797 25.809 1.00 34.71 79 VAL A C 1
ATOM 592 O O . VAL A 1 99 ? 7.739 10.974 26.043 1.00 38.37 79 VAL A O 1
ATOM 596 N N . SER A 1 100 ? 7.115 8.955 26.766 1.00 35.92 80 SER A N 1
ATOM 597 C CA . SER A 1 100 ? 6.763 9.453 28.100 1.00 39.17 80 SER A CA 1
ATOM 598 C C . SER A 1 100 ? 7.885 9.333 29.108 1.00 41.15 80 SER A C 1
ATOM 599 O O . SER A 1 100 ? 7.857 10.011 30.134 1.00 41.29 80 SER A O 1
ATOM 602 N N . GLY A 1 101 ? 8.845 8.449 28.836 1.00 43.06 81 GLY A N 1
ATOM 603 C CA . GLY A 1 101 ? 9.920 8.164 29.781 1.00 43.05 81 GLY A CA 1
ATOM 604 C C . GLY A 1 101 ? 9.399 7.566 31.069 1.00 42.69 81 GLY A C 1
ATOM 605 O O . GLY A 1 101 ? 10.039 7.673 32.103 1.00 43.07 81 GLY A O 1
ATOM 606 N N . THR A 1 102 ? 8.251 6.897 30.981 1.00 41.72 82 THR A N 1
ATOM 607 C CA . THR A 1 102 ? 7.483 6.446 32.142 1.00 40.91 82 THR A CA 1
ATOM 608 C C . THR A 1 102 ? 7.090 5.004 31.894 1.00 36.05 82 THR A C 1
ATOM 609 O O . THR A 1 102 ? 7.129 4.541 30.752 1.00 36.69 82 THR A O 1
ATOM 613 N N . SER A 1 103 ? 6.746 4.268 32.941 1.00 31.57 83 SER A N 1
ATOM 614 C CA . SER A 1 103 ? 6.259 2.906 32.739 1.00 30.50 83 SER A CA 1
ATOM 615 C C . SER A 1 103 ? 4.715 2.874 32.639 1.00 30.79 83 SER A C 1
ATOM 616 O O . SER A 1 103 ? 4.019 3.620 33.337 1.00 28.35 83 SER A O 1
ATOM 619 N N . ALA A 1 104 ? 4.205 2.008 31.772 1.00 30.56 84 ALA A N 1
ATOM 620 C CA . ALA A 1 104 ? 2.765 1.793 31.652 1.00 32.27 84 ALA A CA 1
ATOM 621 C C . ALA A 1 104 ? 2.332 0.554 32.430 1.00 32.89 84 ALA A C 1
ATOM 622 O O . ALA A 1 104 ? 1.145 0.307 32.570 1.00 31.09 84 ALA A O 1
ATOM 624 N N . GLY A 1 105 ? 3.294 -0.208 32.954 1.00 32.12 85 GLY A N 1
ATOM 625 C CA . GLY A 1 105 ? 2.978 -1.366 33.776 1.00 33.35 85 GLY A CA 1
ATOM 626 C C . GLY A 1 105 ? 2.313 -2.465 32.984 1.00 36.00 85 GLY A C 1
ATOM 627 O O . GLY A 1 105 ? 1.296 -3.010 33.404 1.00 42.32 85 GLY A O 1
ATOM 628 N N . TYR A 1 106 ? 2.875 -2.772 31.823 1.00 35.95 86 TYR A N 1
ATOM 629 C CA . TYR A 1 106 ? 2.389 -3.842 30.967 1.00 36.49 86 TYR A CA 1
ATOM 630 C C . TYR A 1 106 ? 3.248 -5.073 31.204 1.00 37.82 86 TYR A C 1
ATOM 631 O O . TYR A 1 106 ? 4.450 -5.038 30.987 1.00 39.87 86 TYR A O 1
ATOM 640 N N . ARG A 1 107 ? 2.626 -6.147 31.664 1.00 41.27 87 ARG A N 1
ATOM 641 C CA . ARG A 1 107 ? 3.306 -7.412 31.868 1.00 44.00 87 ARG A CA 1
ATOM 642 C C . ARG A 1 107 ? 2.872 -8.416 30.807 1.00 43.12 87 ARG A C 1
ATOM 643 O O . ARG A 1 107 ? 1.670 -8.634 30.583 1.00 41.82 87 ARG A O 1
ATOM 651 N N . ARG A 1 108 ? 3.850 -9.035 30.162 1.00 42.74 88 ARG A N 1
ATOM 652 C CA . ARG A 1 108 ? 3.577 -10.142 29.268 1.00 45.38 88 ARG A CA 1
ATOM 653 C C . ARG A 1 108 ? 4.215 -11.403 29.824 1.00 42.52 88 ARG A C 1
ATOM 654 O O . ARG A 1 108 ? 5.219 -11.858 29.316 1.00 46.41 88 ARG A O 1
ATOM 662 N N . ASP A 1 109 ? 3.646 -11.950 30.884 1.00 41.64 89 ASP A N 1
ATOM 663 C CA . ASP A 1 109 ? 4.150 -13.193 31.444 1.00 41.92 89 ASP A CA 1
ATOM 664 C C . ASP A 1 109 ? 3.174 -14.303 31.144 1.00 37.64 89 ASP A C 1
ATOM 665 O O . ASP A 1 109 ? 3.285 -15.396 31.685 1.00 36.19 89 ASP A O 1
ATOM 670 N N . GLY A 1 110 ? 2.186 -14.018 30.307 1.00 37.33 90 GLY A N 1
ATOM 671 C CA . GLY A 1 110 ? 1.129 -14.987 30.038 1.00 36.14 90 GLY A CA 1
ATOM 672 C C . GLY A 1 110 ? -0.019 -14.890 31.020 1.00 33.94 90 GLY A C 1
ATOM 673 O O . GLY A 1 110 ? 0.123 -14.333 32.103 1.00 31.37 90 GLY A O 1
ATOM 674 N N . VAL A 1 111 ? -1.159 -15.454 30.627 1.00 35.45 91 VAL A N 1
ATOM 675 C CA . VAL A 1 111 ? -2.383 -15.445 31.424 1.00 33.77 91 VAL A CA 1
ATOM 676 C C . VAL A 1 111 ? -2.817 -16.884 31.723 1.00 33.69 91 VAL A C 1
ATOM 677 O O . VAL A 1 111 ? -2.995 -17.680 30.810 1.00 35.54 91 VAL A O 1
ATOM 681 N N . LEU A 1 112 ? -3.023 -17.201 32.993 1.00 32.89 92 LEU A N 1
ATOM 682 C CA . LEU A 1 112 ? -3.492 -18.533 33.397 1.00 33.44 92 LEU A CA 1
ATOM 683 C C . LEU A 1 112 ? -5.026 -18.572 33.550 1.00 34.41 92 LEU A C 1
ATOM 684 O O . LEU A 1 112 ? -5.598 -17.804 34.314 1.00 32.71 92 LEU A O 1
ATOM 689 N N . ASP A 1 113 ? -5.681 -19.471 32.821 1.00 37.21 93 ASP A N 1
ATOM 690 C CA . ASP A 1 113 ? -7.139 -19.685 32.936 1.00 36.38 93 ASP A CA 1
ATOM 691 C C . ASP A 1 113 ? -7.332 -20.999 33.700 1.00 34.16 93 ASP A C 1
ATOM 692 O O . ASP A 1 113 ? -7.029 -22.065 33.170 1.00 34.19 93 ASP A O 1
ATOM 697 N N . ALA A 1 114 ? -7.817 -20.933 34.946 1.00 35.30 94 ALA A N 1
ATOM 698 C CA . ALA A 1 114 ? -7.951 -22.130 35.829 1.00 35.43 94 ALA A CA 1
ATOM 699 C C . ALA A 1 114 ? -9.396 -22.480 36.099 1.00 36.45 94 ALA A C 1
ATOM 700 O O . ALA A 1 114 ? -10.216 -21.584 36.310 1.00 40.09 94 ALA A O 1
ATOM 702 N N . ALA A 1 115 ? -9.702 -23.782 36.098 1.00 39.13 95 ALA A N 1
ATOM 703 C CA . ALA A 1 115 ? -11.081 -24.289 36.273 1.00 38.15 95 ALA A CA 1
ATOM 704 C C . ALA A 1 115 ? -11.121 -25.215 37.475 1.00 39.66 95 ALA A C 1
ATOM 705 O O . ALA A 1 115 ? -10.116 -25.880 37.784 1.00 40.08 95 ALA A O 1
ATOM 707 N N . PHE A 1 116 ? -12.269 -25.230 38.160 1.00 40.65 96 PHE A N 1
ATOM 708 C CA . PHE A 1 116 ? -12.405 -25.881 39.477 1.00 39.75 96 PHE A CA 1
ATOM 709 C C . PHE A 1 116 ? -13.559 -26.875 39.593 1.00 40.52 96 PHE A C 1
ATOM 710 O O . PHE A 1 116 ? -13.737 -27.492 40.624 1.00 39.45 96 PHE A O 1
ATOM 718 N N . ASP A 1 117 ? -14.330 -27.045 38.533 1.00 45.07 97 ASP A N 1
ATOM 719 C CA . ASP A 1 117 ? -15.378 -28.064 38.512 1.00 47.81 97 ASP A CA 1
ATOM 720 C C . ASP A 1 117 ? -15.642 -28.512 37.064 1.00 49.06 97 ASP A C 1
ATOM 721 O O . ASP A 1 117 ? -15.035 -27.977 36.131 1.00 49.81 97 ASP A O 1
ATOM 726 N N . ASP A 1 118 ? -16.529 -29.488 36.886 1.00 52.16 98 ASP A N 1
ATOM 727 C CA . ASP A 1 118 ? -16.817 -30.062 35.561 1.00 55.14 98 ASP A CA 1
ATOM 728 C C . ASP A 1 118 ? -17.263 -28.996 34.580 1.00 53.72 98 ASP A C 1
ATOM 729 O O . ASP A 1 118 ? -16.775 -28.920 33.449 1.00 51.54 98 ASP A O 1
ATOM 734 N N . GLU A 1 119 ? -18.224 -28.199 35.035 1.00 55.28 99 GLU A N 1
ATOM 735 C CA . GLU A 1 119 ? -18.777 -27.091 34.276 1.00 58.88 99 GLU A CA 1
ATOM 736 C C . GLU A 1 119 ? -17.643 -26.242 33.690 1.00 56.37 99 GLU A C 1
ATOM 737 O O . GLU A 1 119 ? -17.562 -26.078 32.474 1.00 58.57 99 GLU A O 1
ATOM 743 N N . SER A 1 120 ? -16.744 -25.756 34.548 1.00 52.75 100 SER A N 1
ATOM 744 C CA . SER A 1 120 ? -15.667 -24.854 34.109 1.00 48.89 100 SER A CA 1
ATOM 745 C C . SER A 1 120 ? -14.603 -25.551 33.274 1.00 46.68 100 SER A C 1
ATOM 746 O O . SER A 1 120 ? -14.056 -24.944 32.354 1.00 48.27 100 SER A O 1
ATOM 749 N N . LEU A 1 121 ? -14.288 -26.804 33.602 1.00 46.58 101 LEU A N 1
ATOM 750 C CA . LEU A 1 121 ? -13.289 -27.567 32.838 1.00 48.03 101 LEU A CA 1
ATOM 751 C C . LEU A 1 121 ? -13.756 -27.836 31.400 1.00 50.40 101 LEU A C 1
ATOM 752 O O . LEU A 1 121 ? -12.946 -27.865 30.468 1.00 50.51 101 LEU A O 1
ATOM 757 N N . ALA A 1 122 ? -15.065 -28.010 31.225 1.00 52.25 102 ALA A N 1
ATOM 758 C CA . ALA A 1 122 ? -15.656 -28.183 29.894 1.00 52.73 102 ALA A CA 1
ATOM 759 C C . ALA A 1 122 ? -15.625 -26.888 29.091 1.00 53.61 102 ALA A C 1
ATOM 760 O O . ALA A 1 122 ? -15.403 -26.904 27.879 1.00 56.76 102 ALA A O 1
ATOM 762 N N . ALA A 1 123 ? -15.862 -25.762 29.762 1.00 54.67 103 ALA A N 1
ATOM 763 C CA . ALA A 1 123 ? -15.829 -24.465 29.097 1.00 52.07 103 ALA A CA 1
ATOM 764 C C . ALA A 1 123 ? -14.425 -24.162 28.590 1.00 51.62 103 ALA A C 1
ATOM 765 O O . ALA A 1 123 ? -14.265 -23.440 27.609 1.00 54.94 103 ALA A O 1
ATOM 767 N N . LEU A 1 124 ? -13.412 -24.708 29.251 1.00 49.08 104 LEU A N 1
ATOM 768 C CA . LEU A 1 124 ? -12.041 -24.536 28.770 1.00 52.64 104 LEU A CA 1
ATOM 769 C C . LEU A 1 124 ? -11.815 -25.260 27.443 1.00 52.08 104 LEU A C 1
ATOM 770 O O . LEU A 1 124 ? -11.216 -24.688 26.527 1.00 52.74 104 LEU A O 1
ATOM 775 N N . ASP A 1 125 ? -12.321 -26.487 27.332 1.00 49.46 105 ASP A N 1
ATOM 776 C CA . ASP A 1 125 ? -12.265 -27.224 26.064 1.00 51.40 105 ASP A CA 1
ATOM 777 C C . ASP A 1 125 ? -12.876 -26.392 24.942 1.00 48.70 105 ASP A C 1
ATOM 778 O O . ASP A 1 125 ? -12.254 -26.190 23.894 1.00 50.52 105 ASP A O 1
ATOM 783 N N . GLY A 1 126 ? -14.082 -25.888 25.179 1.00 47.43 106 GLY A N 1
ATOM 784 C CA . GLY A 1 126 ? -14.744 -25.002 24.221 1.00 46.67 106 GLY A CA 1
ATOM 785 C C . GLY A 1 126 ? -13.892 -23.783 23.900 1.00 45.66 106 GLY A C 1
ATOM 786 O O . GLY A 1 126 ? -13.727 -23.408 22.739 1.00 43.67 106 GLY A O 1
ATOM 787 N N . LEU A 1 127 ? -13.329 -23.173 24.934 1.00 44.38 107 LEU A N 1
ATOM 788 C CA . LEU A 1 127 ? -12.500 -21.993 24.761 1.00 46.15 107 LEU A CA 1
ATOM 789 C C . LEU A 1 127 ? -11.225 -22.289 23.950 1.00 43.12 107 LEU A C 1
ATOM 790 O O . LEU A 1 127 ? -10.821 -21.486 23.094 1.00 39.31 107 LEU A O 1
ATOM 795 N N . ARG A 1 128 ? -10.607 -23.437 24.194 1.00 44.91 108 ARG A N 1
ATOM 796 C CA . ARG A 1 128 ? -9.368 -23.806 23.474 1.00 50.85 108 ARG A CA 1
ATOM 797 C C . ARG A 1 128 ? -9.630 -24.032 21.983 1.00 49.04 108 ARG A C 1
ATOM 798 O O . ARG A 1 128 ? -8.812 -23.660 21.131 1.00 44.85 108 ARG A O 1
ATOM 806 N N . ASN A 1 129 ? -10.778 -24.632 21.685 1.00 50.81 109 ASN A N 1
ATOM 807 C CA . ASN A 1 129 ? -11.236 -24.814 20.303 1.00 52.09 109 ASN A CA 1
ATOM 808 C C . ASN A 1 129 ? -11.592 -23.489 19.643 1.00 53.52 109 ASN A C 1
ATOM 809 O O . ASN A 1 129 ? -11.371 -23.304 18.453 1.00 55.82 109 ASN A O 1
ATOM 814 N N . PHE A 1 130 ? -12.132 -22.560 20.420 1.00 55.01 110 PHE A N 1
ATOM 815 C CA . PHE A 1 130 ? -12.506 -21.253 19.889 1.00 53.41 110 PHE A CA 1
ATOM 816 C C . PHE A 1 130 ? -11.292 -20.423 19.498 1.00 50.77 110 PHE A C 1
ATOM 817 O O . PHE A 1 130 ? -11.413 -19.530 18.672 1.00 51.93 110 PHE A O 1
ATOM 825 N N . LEU A 1 131 ? -10.140 -20.709 20.103 1.00 47.71 111 LEU A N 1
ATOM 826 C CA . LEU A 1 131 ? -8.939 -19.865 19.994 1.00 46.68 111 LEU A CA 1
ATOM 827 C C . LEU A 1 131 ? -7.838 -20.408 19.076 1.00 49.02 111 LEU A C 1
ATOM 828 O O . LEU A 1 131 ? -6.890 -19.679 18.723 1.00 42.40 111 LEU A O 1
ATOM 833 N N . ALA A 1 132 ? -7.909 -21.701 18.764 1.00 48.26 112 ALA A N 1
ATOM 834 C CA . ALA A 1 132 ? -6.907 -22.329 17.914 1.00 48.39 112 ALA A CA 1
ATOM 835 C C . ALA A 1 132 ? -6.905 -21.753 16.501 1.00 49.82 112 ALA A C 1
ATOM 836 O O . ALA A 1 132 ? -5.847 -21.355 16.002 1.00 50.37 112 ALA A O 1
ATOM 838 N N . PRO A 1 133 ? -8.092 -21.659 15.865 1.00 50.86 113 PRO A N 1
ATOM 839 C CA . PRO A 1 133 ? -8.157 -21.069 14.515 1.00 51.64 113 PRO A CA 1
ATOM 840 C C . PRO A 1 133 ? -7.660 -19.630 14.395 1.00 53.30 113 PRO A C 1
ATOM 841 O O . PRO A 1 133 ? -7.248 -19.226 13.311 1.00 55.93 113 PRO A O 1
ATOM 845 N N . LEU A 1 134 ? -7.701 -18.868 15.487 1.00 55.09 114 LEU A N 1
ATOM 846 C CA . LEU A 1 134 ? -7.416 -17.434 15.444 1.00 55.93 114 LEU A CA 1
ATOM 847 C C . LEU A 1 134 ? -5.965 -17.070 15.767 1.00 58.41 114 LEU A C 1
ATOM 848 O O . LEU A 1 134 ? -5.638 -15.892 15.870 1.00 57.35 114 LEU A O 1
ATOM 853 N N . GLY A 1 135 ? -5.093 -18.069 15.894 1.00 62.23 115 GLY A N 1
ATOM 854 C CA . GLY A 1 135 ? -3.653 -17.819 16.067 1.00 61.32 115 GLY A CA 1
ATOM 855 C C . GLY A 1 135 ? -3.300 -17.284 17.441 1.00 59.57 115 GLY A C 1
ATOM 856 O O . GLY A 1 135 ? -2.461 -16.394 17.579 1.00 66.52 115 GLY A O 1
ATOM 857 N N . VAL A 1 136 ? -3.962 -17.832 18.452 1.00 54.17 116 VAL A N 1
ATOM 858 C CA . VAL A 1 136 ? -3.743 -17.463 19.832 1.00 49.61 116 VAL A CA 1
ATOM 859 C C . VAL A 1 136 ? -3.084 -18.667 20.481 1.00 46.75 116 VAL A C 1
ATOM 860 O O . VAL A 1 136 ? -3.647 -19.750 20.522 1.00 46.67 116 VAL A O 1
ATOM 864 N N . ALA A 1 137 ? -1.868 -18.481 20.959 1.00 47.27 117 ALA A N 1
ATOM 865 C CA . ALA A 1 137 ? -1.192 -19.535 21.686 1.00 45.75 117 ALA A CA 1
ATOM 866 C C . ALA A 1 137 ? -2.039 -19.896 22.921 1.00 44.09 117 ALA A C 1
ATOM 867 O O . ALA A 1 137 ? -2.467 -19.018 23.658 1.00 41.24 117 ALA A O 1
ATOM 869 N N . VAL A 1 138 ? -2.298 -21.187 23.102 1.00 45.22 118 VAL A N 1
ATOM 870 C CA . VAL A 1 138 ? -3.074 -21.708 24.219 1.00 50.46 118 VAL A CA 1
ATOM 871 C C . VAL A 1 138 ? -2.579 -23.121 24.538 1.00 50.43 118 VAL A C 1
ATOM 872 O O . VAL A 1 138 ? -2.774 -24.041 23.753 1.00 52.93 118 VAL A O 1
ATOM 876 N N . ALA A 1 139 ? -1.961 -23.293 25.697 1.00 51.09 119 ALA A N 1
ATOM 877 C CA . ALA A 1 139 ? -1.430 -24.591 26.097 1.00 48.74 119 ALA A CA 1
ATOM 878 C C . ALA A 1 139 ? -2.331 -25.217 27.159 1.00 44.66 119 ALA A C 1
ATOM 879 O O . ALA A 1 139 ? -2.466 -24.665 28.248 1.00 43.52 119 ALA A O 1
ATOM 881 N N . PRO A 1 140 ? -2.943 -26.371 26.855 1.00 45.98 120 PRO A N 1
ATOM 882 C CA . PRO A 1 140 ? -3.772 -27.004 27.890 1.00 46.40 120 PRO A CA 1
ATOM 883 C C . PRO A 1 140 ? -2.901 -27.511 29.019 1.00 45.14 120 PRO A C 1
ATOM 884 O O . PRO A 1 140 ? -1.777 -27.948 28.772 1.00 40.02 120 PRO A O 1
ATOM 888 N N . LEU A 1 141 ? -3.431 -27.424 30.238 1.00 45.08 121 LEU A N 1
ATOM 889 C CA . LEU A 1 141 ? -2.749 -27.861 31.454 1.00 44.19 121 LEU A CA 1
ATOM 890 C C . LEU A 1 141 ? -3.666 -28.753 32.254 1.00 42.99 121 LEU A C 1
ATOM 891 O O . LEU A 1 141 ? -4.827 -28.418 32.455 1.00 39.50 121 LEU A O 1
ATOM 896 N N . ASN A 1 142 ? -3.167 -29.899 32.701 1.00 45.43 122 ASN A N 1
ATOM 897 C CA . ASN A 1 142 ? -3.964 -30.729 33.607 1.00 46.49 122 ASN A CA 1
ATOM 898 C C . ASN A 1 142 ? -3.860 -30.147 35.007 1.00 46.58 122 ASN A C 1
ATOM 899 O O . ASN A 1 142 ? -2.998 -29.287 35.259 1.00 46.24 122 ASN A O 1
ATOM 904 N N . ALA A 1 143 ? -4.728 -30.612 35.904 1.00 46.46 123 ALA A N 1
ATOM 905 C CA . ALA A 1 143 ? -4.703 -30.186 37.315 1.00 48.74 123 ALA A CA 1
ATOM 906 C C . ALA A 1 143 ? -3.289 -30.038 37.895 1.00 46.12 123 ALA A C 1
ATOM 907 O O . ALA A 1 143 ? -2.981 -29.047 38.538 1.00 47.43 123 ALA A O 1
ATOM 909 N N . ARG A 1 144 ? -2.430 -31.006 37.650 1.00 54.99 124 ARG A N 1
ATOM 910 C CA . ARG A 1 144 ? -1.066 -30.973 38.185 1.00 60.23 124 ARG A CA 1
ATOM 911 C C . ARG A 1 144 ? -0.273 -29.799 37.625 1.00 55.55 124 ARG A C 1
ATOM 912 O O . ARG A 1 144 ? 0.332 -29.024 38.376 1.00 55.20 124 ARG A O 1
ATOM 920 N N . ARG A 1 145 ? -0.300 -29.660 36.305 1.00 54.63 125 ARG A N 1
ATOM 921 C CA . ARG A 1 145 ? 0.430 -28.593 35.629 1.00 56.21 125 ARG A CA 1
ATOM 922 C C . ARG A 1 145 ? -0.042 -27.220 36.074 1.00 49.52 125 ARG A C 1
ATOM 923 O O . ARG A 1 145 ? 0.764 -26.289 36.179 1.00 44.06 125 ARG A O 1
ATOM 931 N N . CYS A 1 146 ? -1.351 -27.098 36.314 1.00 48.08 126 CYS A N 1
ATOM 932 C CA . CYS A 1 146 ? -1.926 -25.882 36.883 1.00 44.28 126 CYS A CA 1
ATOM 933 C C . CYS A 1 146 ? -1.227 -25.548 38.196 1.00 42.79 126 CYS A C 1
ATOM 934 O O . CYS A 1 146 ? -0.738 -24.428 38.382 1.00 41.95 126 CYS A O 1
ATOM 937 N N . ARG A 1 147 ? -1.167 -26.514 39.102 1.00 41.04 127 ARG A N 1
ATOM 938 C CA . ARG A 1 147 ? -0.584 -26.263 40.407 1.00 45.17 127 ARG A CA 1
ATOM 939 C C . ARG A 1 147 ? 0.927 -25.948 40.323 1.00 43.52 127 ARG A C 1
ATOM 940 O O . ARG A 1 147 ? 1.456 -25.218 41.145 1.00 37.70 127 ARG A O 1
ATOM 948 N N . GLU A 1 148 ? 1.601 -26.456 39.304 1.00 46.22 128 GLU A N 1
ATOM 949 C CA . GLU A 1 148 ? 3.025 -26.173 39.120 1.00 50.84 128 GLU A CA 1
ATOM 950 C C . GLU A 1 148 ? 3.244 -24.744 38.621 1.00 50.53 128 GLU A C 1
ATOM 951 O O . GLU A 1 148 ? 4.226 -24.098 38.987 1.00 48.53 128 GLU A O 1
ATOM 957 N N . HIS A 1 149 ? 2.321 -24.254 37.794 1.00 51.26 129 HIS A N 1
ATOM 958 C CA . HIS A 1 149 ? 2.379 -22.868 37.305 1.00 51.74 129 HIS A CA 1
ATOM 959 C C . HIS A 1 149 ? 1.961 -21.861 38.353 1.00 46.96 129 HIS A C 1
ATOM 960 O O . HIS A 1 149 ? 2.493 -20.750 38.392 1.00 44.33 129 HIS A O 1
ATOM 967 N N . GLU A 1 150 ? 0.987 -22.248 39.177 1.00 46.68 130 GLU A N 1
ATOM 968 C CA . GLU A 1 150 ? 0.525 -21.412 40.275 1.00 42.89 130 GLU A CA 1
ATOM 969 C C . GLU A 1 150 ? 0.291 -22.240 41.538 1.00 40.28 130 GLU A C 1
ATOM 970 O O . GLU A 1 150 ? -0.815 -22.748 41.756 1.00 38.63 130 GLU A O 1
ATOM 976 N N . PRO A 1 151 ? 1.336 -22.384 42.375 1.00 40.38 131 PRO A N 1
ATOM 977 C CA . PRO A 1 151 ? 1.261 -23.116 43.663 1.00 38.59 131 PRO A CA 1
ATOM 978 C C . PRO A 1 151 ? 0.132 -22.690 44.592 1.00 37.37 131 PRO A C 1
ATOM 979 O O . PRO A 1 151 ? -0.345 -23.504 45.367 1.00 40.31 131 PRO A O 1
ATOM 983 N N . MET A 1 152 ? -0.293 -21.431 44.523 1.00 36.61 132 MET A N 1
ATOM 984 C CA . MET A 1 152 ? -1.311 -20.918 45.439 1.00 37.02 132 MET A CA 1
ATOM 985 C C . MET A 1 152 ? -2.754 -21.285 45.067 1.00 36.98 132 MET A C 1
ATOM 986 O O . MET A 1 152 ? -3.683 -20.905 45.765 1.00 35.78 132 MET A O 1
ATOM 991 N N . LEU A 1 153 ? -2.949 -21.987 43.958 1.00 39.54 133 LEU A N 1
ATOM 992 C CA . LEU A 1 153 ? -4.288 -22.441 43.588 1.00 39.01 133 LEU A CA 1
ATOM 993 C C . LEU A 1 153 ? -4.715 -23.496 44.577 1.00 38.92 133 LEU A C 1
ATOM 994 O O . LEU A 1 153 ? -3.875 -24.220 45.119 1.00 45.20 133 LEU A O 1
ATOM 999 N N . ALA A 1 154 ? -6.011 -23.579 44.820 1.00 37.30 134 ALA A N 1
ATOM 1000 C CA . ALA A 1 154 ? -6.565 -24.589 45.707 1.00 39.36 134 ALA A CA 1
ATOM 1001 C C . ALA A 1 154 ? -6.387 -25.951 45.066 1.00 43.01 134 ALA A C 1
ATOM 1002 O O . ALA A 1 154 ? -6.411 -26.055 43.833 1.00 47.02 134 ALA A O 1
ATOM 1004 N N . GLU A 1 155 ? -6.226 -26.987 45.893 1.00 46.49 135 GLU A N 1
ATOM 1005 C CA . GLU A 1 155 ? -5.975 -28.343 45.397 1.00 51.08 135 GLU A CA 1
ATOM 1006 C C . GLU A 1 155 ? -7.198 -28.907 44.624 1.00 47.72 135 GLU A C 1
ATOM 1007 O O . GLU A 1 155 ? -7.074 -29.904 43.925 1.00 47.22 135 GLU A O 1
ATOM 1013 N N . SER A 1 156 ? -8.343 -28.229 44.674 1.00 44.60 136 SER A N 1
ATOM 1014 C CA . SER A 1 156 ? -9.516 -28.628 43.894 1.00 45.10 136 SER A CA 1
ATOM 1015 C C . SER A 1 156 ? -9.441 -28.252 42.410 1.00 46.47 136 SER A C 1
ATOM 1016 O O . SER A 1 156 ? -10.394 -28.498 41.657 1.00 46.22 136 SER A O 1
ATOM 1019 N N . VAL A 1 157 ? -8.341 -27.630 41.990 1.00 46.75 137 VAL A N 1
ATOM 1020 C CA . VAL A 1 157 ? -8.188 -27.228 40.596 1.00 48.08 137 VAL A CA 1
ATOM 1021 C C . VAL A 1 157 ? -8.223 -28.474 39.708 1.00 48.69 137 VAL A C 1
ATOM 1022 O O . VAL A 1 157 ? -7.583 -29.482 40.006 1.00 53.33 137 VAL A O 1
ATOM 1026 N N . ARG A 1 158 ? -8.983 -28.386 38.623 1.00 47.39 138 ARG A N 1
ATOM 1027 C CA . ARG A 1 158 ? -9.254 -29.522 37.753 1.00 46.36 138 ARG A CA 1
ATOM 1028 C C . ARG A 1 158 ? -8.500 -29.470 36.415 1.00 46.69 138 ARG A C 1
ATOM 1029 O O . ARG A 1 158 ? -8.512 -30.446 35.666 1.00 51.89 138 ARG A O 1
ATOM 1037 N N . GLY A 1 159 ? -7.853 -28.346 36.119 1.00 44.37 139 GLY A N 1
ATOM 1038 C CA . GLY A 1 159 ? -7.083 -28.173 34.887 1.00 44.94 139 GLY A CA 1
ATOM 1039 C C . GLY A 1 159 ? -7.236 -26.762 34.345 1.00 44.95 139 GLY A C 1
ATOM 1040 O O . GLY A 1 159 ? -8.136 -26.021 34.763 1.00 44.57 139 GLY A O 1
ATOM 1041 N N . GLY A 1 160 ? -6.364 -26.389 33.411 1.00 41.58 140 GLY A N 1
ATOM 1042 C CA . GLY A 1 160 ? -6.370 -25.039 32.873 1.00 40.51 140 GLY A CA 1
ATOM 1043 C C . GLY A 1 160 ? -5.878 -24.863 31.457 1.00 40.29 140 GLY A C 1
ATOM 1044 O O . GLY A 1 160 ? -5.660 -25.826 30.726 1.00 44.96 140 GLY A O 1
ATOM 1045 N N . LEU A 1 161 ? -5.747 -23.600 31.067 1.00 41.15 141 LEU A N 1
ATOM 1046 C CA . LEU A 1 161 ? -5.159 -23.201 29.803 1.00 39.52 141 LEU A CA 1
ATOM 1047 C C . LEU A 1 161 ? -4.144 -22.132 30.113 1.00 38.50 141 LEU A C 1
ATOM 1048 O O . LEU A 1 161 ? -4.363 -21.311 30.989 1.00 40.36 141 LEU A O 1
ATOM 1053 N N . LEU A 1 162 ? -3.022 -22.141 29.419 1.00 39.89 142 LEU A N 1
ATOM 1054 C CA . LEU A 1 162 ? -2.065 -21.065 29.569 1.00 39.91 142 LEU A CA 1
ATOM 1055 C C . LEU A 1 162 ? -2.031 -20.305 28.261 1.00 38.95 142 LEU A C 1
ATOM 1056 O O . LEU A 1 162 ? -1.919 -20.917 27.202 1.00 39.89 142 LEU A O 1
ATOM 1061 N N . GLY A 1 163 ? -2.152 -18.981 28.342 1.00 36.46 143 GLY A N 1
ATOM 1062 C CA . GLY A 1 163 ? -1.967 -18.102 27.198 1.00 38.25 143 GLY A CA 1
ATOM 1063 C C . GLY A 1 163 ? -0.660 -17.342 27.332 1.00 40.90 143 GLY A C 1
ATOM 1064 O O . GLY A 1 163 ? -0.665 -16.189 27.768 1.00 44.75 143 GLY A O 1
ATOM 1065 N N . PRO A 1 164 ? 0.464 -17.964 26.936 1.00 41.92 144 PRO A N 1
ATOM 1066 C CA . PRO A 1 164 ? 1.797 -17.398 27.197 1.00 43.31 144 PRO A CA 1
ATOM 1067 C C . PRO A 1 164 ? 2.089 -16.032 26.579 1.00 43.66 144 PRO A C 1
ATOM 1068 O O . PRO A 1 164 ? 2.932 -15.306 27.087 1.00 45.02 144 PRO A O 1
ATOM 1072 N N . ASP A 1 165 ? 1.385 -15.669 25.513 1.00 46.63 145 ASP A N 1
ATOM 1073 C CA . ASP A 1 165 ? 1.622 -14.389 24.851 1.00 47.22 145 ASP A CA 1
ATOM 1074 C C . ASP A 1 165 ? 0.723 -13.262 25.338 1.00 45.17 145 ASP A C 1
ATOM 1075 O O . ASP A 1 165 ? 0.878 -12.120 24.896 1.00 45.13 145 ASP A O 1
ATOM 1080 N N . ASP A 1 166 ? -0.195 -13.572 26.249 1.00 42.54 146 ASP A N 1
ATOM 1081 C CA . ASP A 1 166 ? -1.111 -12.576 26.776 1.00 42.68 146 ASP A CA 1
ATOM 1082 C C . ASP A 1 166 ? -0.577 -12.042 28.075 1.00 42.06 146 ASP A C 1
ATOM 1083 O O . ASP A 1 166 ? 0.445 -12.509 28.571 1.00 44.14 146 ASP A O 1
ATOM 1088 N N . GLY A 1 167 ? -1.259 -11.042 28.619 1.00 42.39 147 GLY A N 1
ATOM 1089 C CA . GLY A 1 167 ? -0.807 -10.414 29.842 1.00 40.47 147 GLY A CA 1
ATOM 1090 C C . GLY A 1 167 ? -1.851 -9.529 30.473 1.00 39.07 147 GLY A C 1
ATOM 1091 O O . GLY A 1 167 ? -3.065 -9.815 30.421 1.00 42.00 147 GLY A O 1
ATOM 1092 N N . ALA A 1 168 ? -1.364 -8.465 31.092 1.00 35.71 148 ALA A N 1
ATOM 1093 C CA . ALA A 1 168 ? -2.202 -7.525 31.815 1.00 33.24 148 ALA A CA 1
ATOM 1094 C C . ALA A 1 168 ? -1.466 -6.216 31.971 1.00 33.08 148 ALA A C 1
ATOM 1095 O O . ALA A 1 168 ? -0.223 -6.182 31.997 1.00 31.96 148 ALA A O 1
ATOM 1097 N N . VAL A 1 169 ? -2.222 -5.136 32.091 1.00 30.45 149 VAL A N 1
ATOM 1098 C CA . VAL A 1 169 ? -1.619 -3.835 32.284 1.00 29.02 149 VAL A CA 1
ATOM 1099 C C . VAL A 1 169 ? -2.147 -3.256 33.571 1.00 29.29 149 VAL A C 1
ATOM 1100 O O . VAL A 1 169 ? -3.190 -3.682 34.045 1.00 29.35 149 VAL A O 1
ATOM 1104 N N . ASN A 1 170 ? -1.408 -2.310 34.146 1.00 30.79 150 ASN A N 1
ATOM 1105 C CA . ASN A 1 170 ? -1.904 -1.487 35.257 1.00 30.52 150 ASN A CA 1
ATOM 1106 C C . ASN A 1 170 ? -2.456 -0.182 34.710 1.00 28.47 150 ASN A C 1
ATOM 1107 O O . ASN A 1 170 ? -1.699 0.695 34.307 1.00 27.46 150 ASN A O 1
ATOM 1112 N N . PRO A 1 171 ? -3.780 -0.053 34.677 1.00 27.12 151 PRO A N 1
ATOM 1113 C CA . PRO A 1 171 ? -4.391 1.106 34.033 1.00 26.91 151 PRO A CA 1
ATOM 1114 C C . PRO A 1 171 ? -3.974 2.431 34.640 1.00 26.96 151 PRO A C 1
ATOM 1115 O O . PRO A 1 171 ? -3.949 3.455 33.965 1.00 28.60 151 PRO A O 1
ATOM 1119 N N . ARG A 1 172 ? -3.677 2.416 35.922 1.00 28.45 152 ARG A N 1
ATOM 1120 C CA . ARG A 1 172 ? -3.226 3.605 36.588 1.00 30.35 152 ARG A CA 1
ATOM 1121 C C . ARG A 1 172 ? -1.898 4.049 36.033 1.00 30.03 152 ARG A C 1
ATOM 1122 O O . ARG A 1 172 ? -1.706 5.234 35.804 1.00 30.03 152 ARG A O 1
ATOM 1130 N N . GLU A 1 173 ? -1.009 3.108 35.760 1.00 30.84 153 GLU A N 1
ATOM 1131 C CA . GLU A 1 173 ? 0.284 3.458 35.154 1.00 33.58 153 GLU A CA 1
ATOM 1132 C C . GLU A 1 173 ? 0.111 3.787 33.684 1.00 34.10 153 GLU A C 1
ATOM 1133 O O . GLU A 1 173 ? 0.765 4.688 33.171 1.00 35.28 153 GLU A O 1
ATOM 1139 N N . LEU A 1 174 ? -0.782 3.069 33.009 1.00 32.57 154 LEU A N 1
ATOM 1140 C CA . LEU A 1 174 ? -1.070 3.353 31.609 1.00 32.47 154 LEU A CA 1
ATOM 1141 C C . LEU A 1 174 ? -1.618 4.775 31.395 1.00 30.40 154 LEU A C 1
ATOM 1142 O O . LEU A 1 174 ? -1.216 5.470 30.460 1.00 34.50 154 LEU A O 1
ATOM 1147 N N . THR A 1 175 ? -2.518 5.230 32.248 1.00 27.88 155 THR A N 1
ATOM 1148 C CA . THR A 1 175 ? -3.071 6.580 32.058 1.00 26.80 155 THR A CA 1
ATOM 1149 C C . THR A 1 175 ? -2.039 7.662 32.454 1.00 28.24 155 THR A C 1
ATOM 1150 O O . THR A 1 175 ? -1.917 8.696 31.778 1.00 32.63 155 THR A O 1
ATOM 1154 N N . ALA A 1 176 ? -1.274 7.413 33.509 1.00 27.44 156 ALA A N 1
ATOM 1155 C CA . ALA A 1 176 ? -0.179 8.325 33.870 1.00 28.68 156 ALA A CA 1
ATOM 1156 C C . ALA A 1 176 ? 0.774 8.546 32.680 1.00 27.81 156 ALA A C 1
ATOM 1157 O O . ALA A 1 176 ? 1.116 9.700 32.342 1.00 28.32 156 ALA A O 1
ATOM 1159 N N . ALA A 1 177 ? 1.150 7.461 32.001 1.00 25.84 157 ALA A N 1
ATOM 1160 C CA . ALA A 1 177 ? 1.999 7.578 30.813 1.00 24.56 157 ALA A CA 1
ATOM 1161 C C . ALA A 1 177 ? 1.295 8.349 29.701 1.00 25.11 157 ALA A C 1
ATOM 1162 O O . ALA A 1 177 ? 1.854 9.313 29.150 1.00 24.98 157 ALA A O 1
ATOM 1164 N N . LEU A 1 178 ? 0.041 7.966 29.384 1.00 22.93 158 LEU A N 1
ATOM 1165 C CA . LEU A 1 178 ? -0.710 8.693 28.369 1.00 19.67 158 LEU A CA 1
ATOM 1166 C C . LEU A 1 178 ? -0.713 10.165 28.688 1.00 17.10 158 LEU A C 1
ATOM 1167 O O . LEU A 1 178 ? -0.487 11.002 27.820 1.00 15.90 158 LEU A O 1
ATOM 1172 N N . LEU A 1 179 ? -0.969 10.511 29.927 1.00 17.71 159 LEU A N 1
ATOM 1173 C CA . LEU A 1 179 ? -0.937 11.949 30.302 1.00 20.88 159 LEU A CA 1
ATOM 1174 C C . LEU A 1 179 ? 0.450 12.592 30.088 1.00 24.49 159 LEU A C 1
ATOM 1175 O O . LEU A 1 179 ? 0.547 13.751 29.631 1.00 24.62 159 LEU A O 1
ATOM 1180 N N . ALA A 1 180 ? 1.512 11.837 30.404 1.00 25.10 160 ALA A N 1
ATOM 1181 C CA . ALA A 1 180 ? 2.866 12.368 30.287 1.00 26.64 160 ALA A CA 1
ATOM 1182 C C . ALA A 1 180 ? 3.138 12.559 28.820 1.00 30.06 160 ALA A C 1
ATOM 1183 O O . ALA A 1 180 ? 3.663 13.588 28.414 1.00 31.31 160 ALA A O 1
ATOM 1185 N N . ALA A 1 181 ? 2.709 11.597 28.003 1.00 32.62 161 ALA A N 1
ATOM 1186 C CA . ALA A 1 181 ? 3.041 11.633 26.577 1.00 33.11 161 ALA A CA 1
ATOM 1187 C C . ALA A 1 181 ? 2.347 12.795 25.884 1.00 33.38 161 ALA A C 1
ATOM 1188 O O . ALA A 1 181 ? 2.963 13.529 25.098 1.00 36.86 161 ALA A O 1
ATOM 1190 N N . ILE A 1 182 ? 1.055 12.928 26.164 1.00 29.93 162 ILE A N 1
ATOM 1191 C CA . ILE A 1 182 ? 0.256 14.024 25.671 1.00 28.73 162 ILE A CA 1
ATOM 1192 C C . ILE A 1 182 ? 0.905 15.359 26.012 1.00 28.68 162 ILE A C 1
ATOM 1193 O O . ILE A 1 182 ? 0.844 16.333 25.231 1.00 27.75 162 ILE A O 1
ATOM 1198 N N . ASP A 1 183 ? 1.484 15.429 27.197 1.00 31.99 163 ASP A N 1
ATOM 1199 C CA . ASP A 1 183 ? 2.128 16.673 27.592 1.00 37.04 163 ASP A CA 1
ATOM 1200 C C . ASP A 1 183 ? 3.320 16.922 26.683 1.00 37.27 163 ASP A C 1
ATOM 1201 O O . ASP A 1 183 ? 3.400 17.966 26.009 1.00 38.12 163 ASP A O 1
ATOM 1206 N N . VAL A 1 184 ? 4.211 15.935 26.644 1.00 40.46 164 VAL A N 1
ATOM 1207 C CA . VAL A 1 184 ? 5.453 16.000 25.875 1.00 39.15 164 VAL A CA 1
ATOM 1208 C C . VAL A 1 184 ? 5.175 16.455 24.448 1.00 40.46 164 VAL A C 1
ATOM 1209 O O . VAL A 1 184 ? 5.923 17.254 23.908 1.00 46.95 164 VAL A O 1
ATOM 1213 N N . ARG A 1 185 ? 4.084 15.988 23.847 1.00 40.19 165 ARG A N 1
ATOM 1214 C CA . ARG A 1 185 ? 3.748 16.372 22.462 1.00 38.22 165 ARG A CA 1
ATOM 1215 C C . ARG A 1 185 ? 2.944 17.664 22.351 1.00 33.81 165 ARG A C 1
ATOM 1216 O O . ARG A 1 185 ? 2.467 17.989 21.285 1.00 36.12 165 ARG A O 1
ATOM 1224 N N . GLY A 1 186 ? 2.786 18.394 23.440 1.00 32.60 166 GLY A N 1
ATOM 1225 C CA . GLY A 1 186 ? 2.162 19.703 23.385 1.00 32.11 166 GLY A CA 1
ATOM 1226 C C . GLY A 1 186 ? 0.648 19.693 23.287 1.00 34.08 166 GLY A C 1
ATOM 1227 O O . GLY A 1 186 ? 0.055 20.691 22.924 1.00 32.72 166 GLY A O 1
ATOM 1228 N N . GLY A 1 187 ? 0.017 18.569 23.620 1.00 35.46 167 GLY A N 1
ATOM 1229 C CA . GLY A 1 187 ? -1.441 18.534 23.765 1.00 32.93 167 GLY A CA 1
ATOM 1230 C C . GLY A 1 187 ? -1.810 19.346 24.980 1.00 32.17 167 GLY A C 1
ATOM 1231 O O . GLY A 1 187 ? -1.054 19.398 25.933 1.00 32.01 167 GLY A O 1
ATOM 1232 N N . THR A 1 188 ? -2.967 19.997 24.929 1.00 33.13 168 THR A N 1
ATOM 1233 C CA . THR A 1 188 ? -3.480 20.796 26.033 1.00 31.58 168 THR A CA 1
ATOM 1234 C C . THR A 1 188 ? -4.463 19.986 26.871 1.00 33.13 168 THR A C 1
ATOM 1235 O O . THR A 1 188 ? -5.334 19.285 26.335 1.00 32.21 168 THR A O 1
ATOM 1239 N N . LEU A 1 189 ? -4.336 20.102 28.190 1.00 33.93 169 LEU A N 1
ATOM 1240 C CA . LEU A 1 189 ? -5.299 19.501 29.121 1.00 33.54 169 LEU A CA 1
ATOM 1241 C C . LEU A 1 189 ? -6.071 20.606 29.833 1.00 30.86 169 LEU A C 1
ATOM 1242 O O . LEU A 1 189 ? -5.484 21.373 30.577 1.00 30.20 169 LEU A O 1
ATOM 1247 N N . ILE A 1 190 ? -7.373 20.698 29.598 1.00 30.31 170 ILE A N 1
ATOM 1248 C CA . ILE A 1 190 ? -8.220 21.628 30.369 1.00 32.83 170 ILE A CA 1
ATOM 1249 C C . ILE A 1 190 ? -9.011 20.861 31.430 1.00 31.19 170 ILE A C 1
ATOM 1250 O O . ILE A 1 190 ? -9.892 20.060 31.101 1.00 35.71 170 ILE A O 1
ATOM 1255 N N . ARG A 1 191 ? -8.693 21.109 32.696 1.00 30.35 171 ARG A N 1
ATOM 1256 C CA . ARG A 1 191 ? -9.320 20.409 33.803 1.00 30.52 171 ARG A CA 1
ATOM 1257 C C . ARG A 1 191 ? -10.639 21.109 34.204 1.00 30.39 171 ARG A C 1
ATOM 1258 O O . ARG A 1 191 ? -10.815 21.572 35.337 1.00 28.79 171 ARG A O 1
ATOM 1266 N N . ARG A 1 192 ? -11.575 21.149 33.256 1.00 29.37 172 ARG A N 1
ATOM 1267 C CA . ARG A 1 192 ? -12.926 21.606 33.541 1.00 30.40 172 ARG A CA 1
ATOM 1268 C C . ARG A 1 192 ? -13.964 20.690 32.874 1.00 31.64 172 ARG A C 1
ATOM 1269 O O . ARG A 1 192 ? -13.689 20.005 31.901 1.00 32.34 172 ARG A O 1
ATOM 1277 N N . ARG A 1 193 ? -15.160 20.682 33.424 1.00 35.08 173 ARG A N 1
ATOM 1278 C CA . ARG A 1 193 ? -16.286 19.929 32.866 1.00 36.54 173 ARG A CA 1
ATOM 1279 C C . ARG A 1 193 ? -16.809 20.619 31.604 1.00 35.18 173 ARG A C 1
ATOM 1280 O O . ARG A 1 193 ? -16.997 21.836 31.574 1.00 31.47 173 ARG A O 1
ATOM 1288 N N . ALA A 1 194 ? -17.018 19.845 30.547 1.00 35.28 174 ALA A N 1
ATOM 1289 C CA . ALA A 1 194 ? -17.791 20.325 29.411 1.00 37.36 174 ALA A CA 1
ATOM 1290 C C . ALA A 1 194 ? -19.258 20.320 29.803 1.00 35.52 174 ALA A C 1
ATOM 1291 O O . ALA A 1 194 ? -19.818 19.259 30.053 1.00 35.93 174 ALA A O 1
ATOM 1293 N N . THR A 1 195 ? -19.874 21.500 29.855 1.00 37.71 175 THR A N 1
ATOM 1294 C CA . THR A 1 195 ? -21.285 21.613 30.254 1.00 41.37 175 THR A CA 1
ATOM 1295 C C . THR A 1 195 ? -22.272 21.610 29.098 1.00 40.43 175 THR A C 1
ATOM 1296 O O . THR A 1 195 ? -23.453 21.410 29.318 1.00 44.45 175 THR A O 1
ATOM 1300 N N . GLU A 1 196 ? -21.801 21.841 27.880 1.00 41.32 176 GLU A N 1
ATOM 1301 C CA . GLU A 1 196 ? -22.697 21.963 26.738 1.00 40.64 176 GLU A CA 1
ATOM 1302 C C . GLU A 1 196 ? -21.974 21.755 25.420 1.00 41.22 176 GLU A C 1
ATOM 1303 O O . GLU A 1 196 ? -20.814 22.150 25.263 1.00 39.12 176 GLU A O 1
ATOM 1309 N N . PHE A 1 197 ? -22.662 21.149 24.460 1.00 39.25 177 PHE A N 1
ATOM 1310 C CA . PHE A 1 197 ? -22.134 21.064 23.108 1.00 39.19 177 PHE A CA 1
ATOM 1311 C C . PHE A 1 197 ? -22.675 22.230 22.279 1.00 41.19 177 PHE A C 1
ATOM 1312 O O . PHE A 1 197 ? -23.879 22.469 22.268 1.00 44.95 177 PHE A O 1
ATOM 1320 N N . LEU A 1 198 ? -21.787 22.922 21.572 1.00 39.95 178 LEU A N 1
ATOM 1321 C CA . LEU A 1 198 ? -22.137 24.059 20.737 1.00 40.43 178 LEU A CA 1
ATOM 1322 C C . LEU A 1 198 ? -22.290 23.563 19.305 1.00 44.35 178 LEU A C 1
ATOM 1323 O O . LEU A 1 198 ? -21.303 23.237 18.636 1.00 47.02 178 LEU A O 1
ATOM 1328 N N . ALA A 1 199 ? -23.544 23.469 18.858 1.00 49.54 179 ALA A N 1
ATOM 1329 C CA . ALA A 1 199 ? -23.897 22.912 17.556 1.00 48.93 179 ALA A CA 1
ATOM 1330 C C . ALA A 1 199 ? -24.029 24.012 16.493 1.00 52.83 179 ALA A C 1
ATOM 1331 O O . ALA A 1 199 ? -23.829 25.196 16.780 1.00 53.60 179 ALA A O 1
ATOM 1333 N N . ASP A 1 200 ? -24.329 23.593 15.265 1.00 54.20 180 ASP A N 1
ATOM 1334 C CA . ASP A 1 200 ? -24.748 24.488 14.182 1.00 54.99 180 ASP A CA 1
ATOM 1335 C C . ASP A 1 200 ? -23.823 25.689 13.941 1.00 56.04 180 ASP A C 1
ATOM 1336 O O . ASP A 1 200 ? -24.300 26.781 13.644 1.00 57.71 180 ASP A O 1
ATOM 1341 N N . GLU A 1 201 ? -22.515 25.504 14.068 1.00 57.64 181 GLU A N 1
ATOM 1342 C CA . GLU A 1 201 ? -21.553 26.562 13.697 1.00 55.37 181 GLU A CA 1
ATOM 1343 C C . GLU A 1 201 ? -20.561 26.011 12.684 1.00 49.76 181 GLU A C 1
ATOM 1344 O O . GLU A 1 201 ? -20.458 24.801 12.502 1.00 45.92 181 GLU A O 1
ATOM 1350 N N . ARG A 1 202 ? -19.843 26.892 12.006 1.00 50.40 182 ARG A N 1
ATOM 1351 C CA . ARG A 1 202 ? -18.852 26.439 11.038 1.00 52.81 182 ARG A CA 1
ATOM 1352 C C . ARG A 1 202 ? -18.104 25.257 11.622 1.00 44.68 182 ARG A C 1
ATOM 1353 O O . ARG A 1 202 ? -17.960 24.234 10.949 1.00 43.62 182 ARG A O 1
ATOM 1361 N N . THR A 1 203 ? -17.664 25.393 12.881 1.00 35.55 183 THR A N 1
ATOM 1362 C CA . THR A 1 203 ? -16.967 24.314 13.581 1.00 34.61 183 THR A CA 1
ATOM 1363 C C . THR A 1 203 ? -17.662 23.966 14.885 1.00 34.45 183 THR A C 1
ATOM 1364 O O . THR A 1 203 ? -18.305 24.829 15.489 1.00 39.25 183 THR A O 1
ATOM 1368 N N . PRO A 1 204 ? -17.515 22.710 15.343 1.00 32.63 184 PRO A N 1
ATOM 1369 C CA . PRO A 1 204 ? -18.038 22.278 16.639 1.00 32.59 184 PRO A CA 1
ATOM 1370 C C . PRO A 1 204 ? -17.179 22.670 17.815 1.00 34.65 184 PRO A C 1
ATOM 1371 O O . PRO A 1 204 ? -15.964 22.831 17.682 1.00 39.49 184 PRO A O 1
ATOM 1375 N N . GLY A 1 205 ? -17.811 22.795 18.975 1.00 37.74 185 GLY A N 1
ATOM 1376 C CA . GLY A 1 205 ? -17.087 23.067 20.224 1.00 36.94 185 GLY A CA 1
ATOM 1377 C C . GLY A 1 205 ? -17.901 22.723 21.455 1.00 36.61 185 GLY A C 1
ATOM 1378 O O . GLY A 1 205 ? -19.023 22.195 21.356 1.00 32.82 185 GLY A O 1
ATOM 1379 N N . VAL A 1 206 ? -17.325 23.029 22.616 1.00 35.56 186 VAL A N 1
ATOM 1380 C CA . VAL A 1 206 ? -18.003 22.842 23.893 1.00 34.61 186 VAL A CA 1
ATOM 1381 C C . VAL A 1 206 ? -17.877 24.070 24.780 1.00 35.81 186 VAL A C 1
ATOM 1382 O O . VAL A 1 206 ? -16.868 24.782 24.769 1.00 33.39 186 VAL A O 1
ATOM 1386 N N . LEU A 1 207 ? -18.930 24.288 25.551 1.00 38.87 187 LEU A N 1
ATOM 1387 C CA . LEU A 1 207 ? -18.946 25.258 26.618 1.00 41.08 187 LEU A CA 1
ATOM 1388 C C . LEU A 1 207 ? -18.434 24.545 27.854 1.00 41.38 187 LEU A C 1
ATOM 1389 O O . LEU A 1 207 ? -18.774 23.386 28.113 1.00 39.28 187 LEU A O 1
ATOM 1394 N N . LEU A 1 208 ? -17.638 25.259 28.628 1.00 41.16 188 LEU A N 1
ATOM 1395 C CA . LEU A 1 208 ? -17.117 24.741 29.870 1.00 42.19 188 LEU A CA 1
ATOM 1396 C C . LEU A 1 208 ? -17.907 25.331 31.030 1.00 42.74 188 LEU A C 1
ATOM 1397 O O . LEU A 1 208 ? -18.552 26.368 30.877 1.00 43.89 188 LEU A O 1
ATOM 1402 N N . GLU A 1 209 ? -17.824 24.683 32.191 1.00 45.00 189 GLU A N 1
ATOM 1403 C CA . GLU A 1 209 ? -18.529 25.134 33.392 1.00 46.00 189 GLU A CA 1
ATOM 1404 C C . GLU A 1 209 ? -18.128 26.554 33.825 1.00 46.59 189 GLU A C 1
ATOM 1405 O O . GLU A 1 209 ? -18.951 27.282 34.359 1.00 51.18 189 GLU A O 1
ATOM 1411 N N . ASN A 1 210 ? -16.887 26.953 33.565 1.00 44.46 190 ASN A N 1
ATOM 1412 C CA . ASN A 1 210 ? -16.425 28.309 33.885 1.00 44.36 190 ASN A CA 1
ATOM 1413 C C . ASN A 1 210 ? -16.787 29.380 32.856 1.00 42.20 190 ASN A C 1
ATOM 1414 O O . ASN A 1 210 ? -16.342 30.520 32.981 1.00 40.59 190 ASN A O 1
ATOM 1419 N N . GLY A 1 211 ? -17.575 29.017 31.840 1.00 43.45 191 GLY A N 1
ATOM 1420 C CA . GLY A 1 211 ? -18.076 29.981 30.849 1.00 41.95 191 GLY A CA 1
ATOM 1421 C C . GLY A 1 211 ? -17.240 30.136 29.590 1.00 42.49 191 GLY A C 1
ATOM 1422 O O . GLY A 1 211 ? -17.757 30.540 28.553 1.00 41.18 191 GLY A O 1
ATOM 1423 N N . CYS A 1 212 ? -15.942 29.830 29.668 1.00 42.63 192 CYS A N 1
ATOM 1424 C CA . CYS A 1 212 ? -15.085 29.791 28.480 1.00 41.94 192 CYS A CA 1
ATOM 1425 C C . CYS A 1 212 ? -15.521 28.707 27.475 1.00 41.16 192 CYS A C 1
ATOM 1426 O O . CYS A 1 212 ? -16.128 27.697 27.847 1.00 43.53 192 CYS A O 1
ATOM 1429 N N . ALA A 1 213 ? -15.180 28.918 26.211 1.00 39.52 193 ALA A N 1
ATOM 1430 C CA . ALA A 1 213 ? -15.538 27.997 25.147 1.00 38.70 193 ALA A CA 1
ATOM 1431 C C . ALA A 1 213 ? -14.302 27.449 24.443 1.00 38.22 193 ALA A C 1
ATOM 1432 O O . ALA A 1 213 ? -13.230 28.071 24.439 1.00 36.34 193 ALA A O 1
ATOM 1434 N N . VAL A 1 214 ? -14.462 26.257 23.874 1.00 37.09 194 VAL A N 1
ATOM 1435 C CA . VAL A 1 214 ? -13.409 25.630 23.108 1.00 35.22 194 VAL A CA 1
ATOM 1436 C C . VAL A 1 214 ? -13.989 24.992 21.869 1.00 32.96 194 VAL A C 1
ATOM 1437 O O . VAL A 1 214 ? -14.691 23.990 21.960 1.00 32.74 194 VAL A O 1
ATOM 1441 N N . HIS A 1 215 ? -13.678 25.571 20.713 1.00 34.26 195 HIS A N 1
ATOM 1442 C CA . HIS A 1 215 ? -13.999 24.947 19.433 1.00 35.57 195 HIS A CA 1
ATOM 1443 C C . HIS A 1 215 ? -12.783 24.251 18.828 1.00 37.65 195 HIS A C 1
ATOM 1444 O O . HIS A 1 215 ? -11.631 24.525 19.183 1.00 37.73 195 HIS A O 1
ATOM 1451 N N . GLY A 1 216 ? -13.057 23.327 17.919 1.00 38.80 196 GLY A N 1
ATOM 1452 C CA . GLY A 1 216 ? -12.025 22.656 17.152 1.00 37.48 196 GLY A CA 1
ATOM 1453 C C . GLY A 1 216 ? -12.583 22.290 15.798 1.00 40.76 196 GLY A C 1
ATOM 1454 O O . GLY A 1 216 ? -13.780 22.484 15.524 1.00 42.48 196 GLY A O 1
ATOM 1455 N N . ASP A 1 217 ? -11.713 21.765 14.945 1.00 41.96 197 ASP A N 1
ATOM 1456 C CA . ASP A 1 217 ? -12.119 21.296 13.628 1.00 41.73 197 ASP A CA 1
ATOM 1457 C C . ASP A 1 217 ? -12.931 20.017 13.790 1.00 42.46 197 ASP A C 1
ATOM 1458 O O . ASP A 1 217 ? -13.917 19.813 13.082 1.00 49.72 197 ASP A O 1
ATOM 1463 N N . ARG A 1 218 ? -12.529 19.164 14.728 1.00 41.43 198 ARG A N 1
ATOM 1464 C CA . ARG A 1 218 ? -13.303 17.965 15.087 1.00 40.55 198 ARG A CA 1
ATOM 1465 C C . ARG A 1 218 ? -13.543 17.927 16.597 1.00 37.70 198 ARG A C 1
ATOM 1466 O O . ARG A 1 218 ? -12.689 18.346 17.375 1.00 35.83 198 ARG A O 1
ATOM 1474 N N . VAL A 1 219 ? -14.690 17.409 17.015 1.00 35.09 199 VAL A N 1
ATOM 1475 C CA . VAL A 1 219 ? -14.897 17.078 18.425 1.00 35.19 199 VAL A CA 1
ATOM 1476 C C . VAL A 1 219 ? -15.105 15.586 18.573 1.00 34.98 199 VAL A C 1
ATOM 1477 O O . VAL A 1 219 ? -15.818 14.981 17.786 1.00 40.41 199 VAL A O 1
ATOM 1481 N N . VAL A 1 220 ? -14.497 15.008 19.599 1.00 34.14 200 VAL A N 1
ATOM 1482 C CA . VAL A 1 220 ? -14.681 13.607 19.916 1.00 33.24 200 VAL A CA 1
ATOM 1483 C C . VAL A 1 220 ? -15.182 13.463 21.338 1.00 33.03 200 VAL A C 1
ATOM 1484 O O . VAL A 1 220 ? -14.534 13.931 22.279 1.00 35.41 200 VAL A O 1
ATOM 1488 N N . LEU A 1 221 ? -16.332 12.817 21.488 1.00 31.20 201 LEU A N 1
ATOM 1489 C CA . LEU A 1 221 ? -16.898 12.513 22.796 1.00 29.55 201 LEU A CA 1
ATOM 1490 C C . LEU A 1 221 ? -16.434 11.154 23.270 1.00 28.65 201 LEU A C 1
ATOM 1491 O O . LEU A 1 221 ? -16.678 10.144 22.618 1.00 33.75 201 LEU A O 1
ATOM 1496 N N . SER A 1 222 ? -15.759 11.128 24.405 1.00 27.56 202 SER A N 1
ATOM 1497 C CA . SER A 1 222 ? -15.315 9.894 25.009 1.00 26.30 202 SER A CA 1
ATOM 1498 C C . SER A 1 222 ? -15.380 10.085 26.526 1.00 26.94 202 SER A C 1
ATOM 1499 O O . SER A 1 222 ? -14.348 10.023 27.244 1.00 27.07 202 SER A O 1
ATOM 1502 N N . ALA A 1 223 ? -16.614 10.255 27.002 1.00 25.44 203 ALA A N 1
ATOM 1503 C CA . ALA A 1 223 ? -16.889 10.640 28.370 1.00 25.61 203 ALA A CA 1
ATOM 1504 C C . ALA A 1 223 ? -17.585 9.520 29.103 1.00 24.78 203 ALA A C 1
ATOM 1505 O O . ALA A 1 223 ? -18.354 9.757 30.020 1.00 25.68 203 ALA A O 1
ATOM 1507 N N . GLY A 1 224 ? -17.285 8.291 28.720 1.00 24.72 204 GLY A N 1
ATOM 1508 C CA . GLY A 1 224 ? -17.820 7.128 29.398 1.00 25.25 204 GLY A CA 1
ATOM 1509 C C . GLY A 1 224 ? -19.332 7.208 29.454 1.00 26.57 204 GLY A C 1
ATOM 1510 O O . GLY A 1 224 ? -19.966 7.673 28.506 1.00 24.10 204 GLY A O 1
ATOM 1511 N N . CYS A 1 225 ? -19.889 6.793 30.585 1.00 27.94 205 CYS A N 1
ATOM 1512 C CA . CYS A 1 225 ? -21.317 6.710 30.749 1.00 32.26 205 CYS A CA 1
ATOM 1513 C C . CYS A 1 225 ? -21.979 8.080 30.940 1.00 33.41 205 CYS A C 1
ATOM 1514 O O . CYS A 1 225 ? -23.153 8.147 31.280 1.00 38.14 205 CYS A O 1
ATOM 1517 N N . TRP A 1 226 ? -21.229 9.160 30.743 1.00 33.24 206 TRP A N 1
ATOM 1518 C CA . TRP A 1 226 ? -21.774 10.514 30.784 1.00 33.37 206 TRP A CA 1
ATOM 1519 C C . TRP A 1 226 ? -21.881 11.121 29.398 1.00 33.93 206 TRP A C 1
ATOM 1520 O O . TRP A 1 226 ? -22.497 12.177 29.238 1.00 33.64 206 TRP A O 1
ATOM 1531 N N . THR A 1 227 ? -21.284 10.454 28.411 1.00 33.66 207 THR A N 1
ATOM 1532 C CA . THR A 1 227 ? -21.221 10.930 27.032 1.00 33.96 207 THR A CA 1
ATOM 1533 C C . THR A 1 227 ? -22.549 11.442 26.539 1.00 35.59 207 THR A C 1
ATOM 1534 O O . THR A 1 227 ? -22.662 12.585 26.109 1.00 41.38 207 THR A O 1
ATOM 1538 N N . HIS A 1 228 ? -23.565 10.602 26.616 1.00 36.97 208 HIS A N 1
ATOM 1539 C CA . HIS A 1 228 ? -24.889 10.957 26.121 1.00 38.79 208 HIS A CA 1
ATOM 1540 C C . HIS A 1 228 ? -25.615 12.034 26.942 1.00 39.78 208 HIS A C 1
ATOM 1541 O O . HIS A 1 228 ? -26.682 12.493 26.539 1.00 42.21 208 HIS A O 1
ATOM 1548 N N . ARG A 1 229 ? -25.067 12.410 28.091 1.00 35.72 209 ARG A N 1
ATOM 1549 C CA . ARG A 1 229 ? -25.728 13.352 28.971 1.00 34.97 209 ARG A CA 1
ATOM 1550 C C . ARG A 1 229 ? -25.273 14.788 28.770 1.00 33.09 209 ARG A C 1
ATOM 1551 O O . ARG A 1 229 ? -25.711 15.680 29.474 1.00 32.47 209 ARG A O 1
ATOM 1559 N N . LEU A 1 230 ? -24.406 15.021 27.799 1.00 33.06 210 LEU A N 1
ATOM 1560 C CA . LEU A 1 230 ? -23.907 16.354 27.548 1.00 32.85 210 LEU A CA 1
ATOM 1561 C C . LEU A 1 230 ? -25.020 17.200 26.927 1.00 35.95 210 LEU A C 1
ATOM 1562 O O . LEU A 1 230 ? -25.522 16.876 25.860 1.00 35.98 210 LEU A O 1
ATOM 1567 N N . ALA A 1 231 ? -25.380 18.291 27.597 1.00 38.47 211 ALA A N 1
ATOM 1568 C CA . ALA A 1 231 ? -26.426 19.184 27.112 1.00 41.30 211 ALA A CA 1
ATOM 1569 C C . ALA A 1 231 ? -26.064 19.745 25.737 1.00 43.23 211 ALA A C 1
ATOM 1570 O O . ALA A 1 231 ? -24.901 19.994 25.457 1.00 46.03 211 ALA A O 1
ATOM 1572 N N . GLY A 1 232 ? -27.070 19.928 24.885 1.00 44.15 212 GLY A N 1
ATOM 1573 C CA . GLY A 1 232 ? -26.891 20.556 23.579 1.00 42.50 212 GLY A CA 1
ATOM 1574 C C . GLY A 1 232 ? -26.717 19.573 22.435 1.00 43.53 212 GLY A C 1
ATOM 1575 O O . GLY A 1 232 ? -26.724 19.971 21.267 1.00 44.81 212 GLY A O 1
ATOM 1576 N N . LEU A 1 233 ? -26.546 18.294 22.757 1.00 41.93 213 LEU A N 1
ATOM 1577 C CA . LEU A 1 233 ? -26.485 17.266 21.739 1.00 39.84 213 LEU A CA 1
ATOM 1578 C C . LEU A 1 233 ? -27.836 17.142 21.067 1.00 42.85 213 LEU A C 1
ATOM 1579 O O . LEU A 1 233 ? -28.849 16.958 21.739 1.00 45.36 213 LEU A O 1
ATOM 1584 N N . PRO A 1 234 ? -27.862 17.241 19.732 1.00 45.26 214 PRO A N 1
ATOM 1585 C CA . PRO A 1 234 ? -29.130 17.005 19.039 1.00 44.57 214 PRO A CA 1
ATOM 1586 C C . PRO A 1 234 ? -29.668 15.625 19.348 1.00 45.01 214 PRO A C 1
ATOM 1587 O O . PRO A 1 234 ? -28.914 14.654 19.336 1.00 44.79 214 PRO A O 1
ATOM 1591 N N . ALA A 1 235 ? -30.964 15.548 19.633 1.00 46.54 215 ALA A N 1
ATOM 1592 C CA . ALA A 1 235 ? -31.641 14.266 19.853 1.00 46.69 215 ALA A CA 1
ATOM 1593 C C . ALA A 1 235 ? -31.193 13.217 18.829 1.00 43.78 215 ALA A C 1
ATOM 1594 O O . ALA A 1 235 ? -30.966 13.539 17.664 1.00 43.83 215 ALA A O 1
ATOM 1596 N N . GLY A 1 236 ? -30.999 11.982 19.286 1.00 42.89 216 GLY A N 1
ATOM 1597 C CA . GLY A 1 236 ? -30.569 10.879 18.407 1.00 41.52 216 GLY A CA 1
ATOM 1598 C C . GLY A 1 236 ? -29.086 10.827 18.027 1.00 38.21 216 GLY A C 1
ATOM 1599 O O . GLY A 1 236 ? -28.625 9.829 17.498 1.00 34.06 216 GLY A O 1
ATOM 1600 N N . ALA A 1 237 ? -28.349 11.905 18.271 1.00 38.07 217 ALA A N 1
ATOM 1601 C CA . ALA A 1 237 ? -26.953 11.997 17.845 1.00 38.61 217 ALA A CA 1
ATOM 1602 C C . ALA A 1 237 ? -26.141 10.894 18.466 1.00 35.60 217 ALA A C 1
ATOM 1603 O O . ALA A 1 237 ? -25.525 10.112 17.771 1.00 36.81 217 ALA A O 1
ATOM 1605 N N . VAL A 1 238 ? -26.193 10.802 19.778 1.00 38.80 218 VAL A N 1
ATOM 1606 C CA . VAL A 1 238 ? -25.442 9.801 20.513 1.00 41.21 218 VAL A CA 1
ATOM 1607 C C . VAL A 1 238 ? -26.412 8.864 21.221 1.00 39.81 218 VAL A C 1
ATOM 1608 O O . VAL A 1 238 ? -27.372 9.312 21.817 1.00 41.32 218 VAL A O 1
ATOM 1612 N N . PRO A 1 239 ? -26.174 7.554 21.151 1.00 40.82 219 PRO A N 1
ATOM 1613 C CA . PRO A 1 239 ? -27.061 6.636 21.852 1.00 40.61 219 PRO A CA 1
ATOM 1614 C C . PRO A 1 239 ? -26.747 6.580 23.340 1.00 42.88 219 PRO A C 1
ATOM 1615 O O . PRO A 1 239 ? -25.698 7.087 23.784 1.00 41.65 219 PRO A O 1
ATOM 1619 N N . GLU A 1 240 ? -27.637 5.947 24.095 1.00 40.12 220 GLU A N 1
ATOM 1620 C CA . GLU A 1 240 ? -27.480 5.847 25.537 1.00 41.30 220 GLU A CA 1
ATOM 1621 C C . GLU A 1 240 ? -26.267 4.985 25.924 1.00 40.93 220 GLU A C 1
ATOM 1622 O O . GLU A 1 240 ? -26.204 3.798 25.593 1.00 43.65 220 GLU A O 1
ATOM 1628 N N . ILE A 1 241 ? -25.311 5.594 26.619 1.00 38.92 221 ILE A N 1
ATOM 1629 C CA . ILE A 1 241 ? -24.149 4.879 27.132 1.00 35.83 221 ILE A CA 1
ATOM 1630 C C . ILE A 1 241 ? -24.418 4.561 28.595 1.00 33.93 221 ILE A C 1
ATOM 1631 O O . ILE A 1 241 ? -23.985 5.275 29.481 1.00 36.13 221 ILE A O 1
ATOM 1636 N N . ALA A 1 242 ? -25.145 3.482 28.855 1.00 36.69 222 ALA A N 1
ATOM 1637 C CA . ALA A 1 242 ? -25.691 3.250 30.200 1.00 34.91 222 ALA A CA 1
ATOM 1638 C C . ALA A 1 242 ? -24.647 2.669 31.112 1.00 34.70 222 ALA A C 1
ATOM 1639 O O . ALA A 1 242 ? -23.925 1.778 30.709 1.00 35.78 222 ALA A O 1
ATOM 1641 N N . PRO A 1 243 ? -24.587 3.160 32.360 1.00 35.33 223 PRO A N 1
ATOM 1642 C CA . PRO A 1 243 ? -23.567 2.688 33.289 1.00 34.23 223 PRO A CA 1
ATOM 1643 C C . PRO A 1 243 ? -23.796 1.279 33.760 1.00 34.69 223 PRO A C 1
ATOM 1644 O O . PRO A 1 243 ? -24.907 0.934 34.097 1.00 36.13 223 PRO A O 1
ATOM 1648 N N . ALA A 1 244 ? -22.745 0.472 33.824 1.00 33.79 224 ALA A N 1
ATOM 1649 C CA . ALA A 1 244 ? -22.840 -0.817 34.515 1.00 31.03 224 ALA A CA 1
ATOM 1650 C C . ALA A 1 244 ? -21.828 -0.828 35.648 1.00 29.31 224 ALA A C 1
ATOM 1651 O O . ALA A 1 244 ? -20.618 -0.924 35.410 1.00 29.32 224 ALA A O 1
ATOM 1653 N N . LYS A 1 245 ? -22.336 -0.752 36.870 1.00 27.56 225 LYS A N 1
ATOM 1654 C CA . LYS A 1 245 ? -21.524 -0.687 38.057 1.00 27.06 225 LYS A CA 1
ATOM 1655 C C . LYS A 1 245 ? -20.654 -1.931 38.248 1.00 27.99 225 LYS A C 1
ATOM 1656 O O . LYS A 1 245 ? -21.069 -3.048 37.968 1.00 27.11 225 LYS A O 1
ATOM 1662 N N . GLY A 1 246 ? -19.443 -1.710 38.748 1.00 27.14 226 GLY A N 1
ATOM 1663 C CA . GLY A 1 246 ? -18.528 -2.803 39.074 1.00 28.27 226 GLY A CA 1
ATOM 1664 C C . GLY A 1 246 ? -17.720 -2.440 40.297 1.00 28.08 226 GLY A C 1
ATOM 1665 O O . GLY A 1 246 ? -17.100 -1.381 40.341 1.00 27.34 226 GLY A O 1
ATOM 1666 N N . GLN A 1 247 ? -17.790 -3.285 41.313 1.00 28.79 227 GLN A N 1
ATOM 1667 C CA . GLN A 1 247 ? -16.923 -3.159 42.466 1.00 31.09 227 GLN A CA 1
ATOM 1668 C C . GLN A 1 247 ? -15.732 -4.052 42.250 1.00 29.79 227 GLN A C 1
ATOM 1669 O O . GLN A 1 247 ? -15.836 -5.068 41.559 1.00 30.27 227 GLN A O 1
ATOM 1675 N N . ILE A 1 248 ? -14.637 -3.701 42.904 1.00 29.76 228 ILE A N 1
ATOM 1676 C CA . ILE A 1 248 ? -13.346 -4.351 42.721 1.00 28.64 228 ILE A CA 1
ATOM 1677 C C . ILE A 1 248 ? -12.466 -4.081 43.935 1.00 30.09 228 ILE A C 1
ATOM 1678 O O . ILE A 1 248 ? -12.625 -3.054 44.602 1.00 30.59 228 ILE A O 1
ATOM 1683 N N . LEU A 1 249 ? -11.544 -4.991 44.249 1.00 29.45 229 LEU A N 1
ATOM 1684 C CA . LEU A 1 249 ? -10.701 -4.747 45.400 1.00 30.69 229 LEU A CA 1
ATOM 1685 C C . LEU A 1 249 ? -9.234 -5.027 45.140 1.00 26.76 229 LEU A C 1
ATOM 1686 O O . LEU A 1 249 ? -8.882 -5.618 44.135 1.00 25.54 229 LEU A O 1
ATOM 1691 N N . ARG A 1 250 ? -8.395 -4.557 46.044 1.00 26.79 230 ARG A N 1
ATOM 1692 C CA . ARG A 1 250 ? -6.954 -4.759 45.917 1.00 28.70 230 ARG A CA 1
ATOM 1693 C C . ARG A 1 250 ? -6.386 -5.296 47.199 1.00 26.89 230 ARG A C 1
ATOM 1694 O O . ARG A 1 250 ? -6.627 -4.744 48.260 1.00 26.93 230 ARG A O 1
ATOM 1702 N N . LEU A 1 251 ? -5.701 -6.424 47.085 1.00 27.60 231 LEU A N 1
ATOM 1703 C CA . LEU A 1 251 ? -5.007 -7.049 48.198 1.00 30.16 231 LEU A CA 1
ATOM 1704 C C . LEU A 1 251 ? -3.509 -6.783 48.050 1.00 31.40 231 LEU A C 1
ATOM 1705 O O . LEU A 1 251 ? -3.048 -6.337 47.008 1.00 30.36 231 LEU A O 1
ATOM 1710 N N . ARG A 1 252 ? -2.747 -7.029 49.096 1.00 34.85 232 ARG A N 1
ATOM 1711 C CA . ARG A 1 252 ? -1.326 -6.705 49.045 1.00 39.85 232 ARG A CA 1
ATOM 1712 C C . ARG A 1 252 ? -0.544 -7.626 49.950 1.00 35.40 232 ARG A C 1
ATOM 1713 O O . ARG A 1 252 ? -1.029 -8.057 50.981 1.00 36.52 232 ARG A O 1
ATOM 1721 N N . SER A 1 253 ? 0.636 -7.985 49.482 1.00 35.30 233 SER A N 1
ATOM 1722 C CA . SER A 1 253 ? 1.657 -8.646 50.273 1.00 34.81 233 SER A CA 1
ATOM 1723 C C . SER A 1 253 ? 2.942 -7.945 49.853 1.00 37.56 233 SER A C 1
ATOM 1724 O O . SER A 1 253 ? 2.975 -7.341 48.789 1.00 35.95 233 SER A O 1
ATOM 1727 N N . ALA A 1 254 ? 3.990 -8.019 50.664 1.00 41.97 234 ALA A N 1
ATOM 1728 C CA . ALA A 1 254 ? 5.262 -7.341 50.335 1.00 43.50 234 ALA A CA 1
ATOM 1729 C C . ALA A 1 254 ? 5.905 -7.959 49.098 1.00 44.77 234 ALA A C 1
ATOM 1730 O O . ALA A 1 254 ? 6.330 -7.258 48.186 1.00 43.39 234 ALA A O 1
ATOM 1732 N N . ALA A 1 255 ? 5.977 -9.284 49.071 1.00 52.92 235 ALA A N 1
ATOM 1733 C CA . ALA A 1 255 ? 6.422 -10.004 47.873 1.00 54.89 235 ALA A CA 1
ATOM 1734 C C . ALA A 1 255 ? 5.183 -10.499 47.133 1.00 53.80 235 ALA A C 1
ATOM 1735 O O . ALA A 1 255 ? 4.205 -10.868 47.780 1.00 49.66 235 ALA A O 1
ATOM 1737 N N . PRO A 1 256 ? 5.218 -10.503 45.785 1.00 52.17 236 PRO A N 1
ATOM 1738 C CA . PRO A 1 256 ? 4.067 -10.953 45.011 1.00 52.16 236 PRO A CA 1
ATOM 1739 C C . PRO A 1 256 ? 3.573 -12.314 45.430 1.00 46.32 236 PRO A C 1
ATOM 1740 O O . PRO A 1 256 ? 4.361 -13.177 45.773 1.00 44.10 236 PRO A O 1
ATOM 1744 N N . PHE A 1 257 ? 2.258 -12.477 45.416 1.00 43.55 237 PHE A N 1
ATOM 1745 C CA . PHE A 1 257 ? 1.630 -13.693 45.895 1.00 40.46 237 PHE A CA 1
ATOM 1746 C C . PHE A 1 257 ? 1.328 -14.636 44.732 1.00 41.73 237 PHE A C 1
ATOM 1747 O O . PHE A 1 257 ? 1.523 -15.846 44.828 1.00 42.76 237 PHE A O 1
ATOM 1755 N N . LEU A 1 258 ? 0.872 -14.054 43.626 1.00 41.32 238 LEU A N 1
ATOM 1756 C CA . LEU A 1 258 ? 0.465 -14.799 42.450 1.00 40.67 238 LEU A CA 1
ATOM 1757 C C . LEU A 1 258 ? 1.497 -14.545 41.381 1.00 38.41 238 LEU A C 1
ATOM 1758 O O . LEU A 1 258 ? 2.024 -13.445 41.277 1.00 34.87 238 LEU A O 1
ATOM 1763 N N . ARG A 1 259 ? 1.774 -15.571 40.584 1.00 41.21 239 ARG A N 1
ATOM 1764 C CA . ARG A 1 259 ? 2.850 -15.520 39.599 1.00 42.55 239 ARG A CA 1
ATOM 1765 C C . ARG A 1 259 ? 2.486 -14.660 38.385 1.00 40.91 239 ARG A C 1
ATOM 1766 O O . ARG A 1 259 ? 3.357 -13.971 37.842 1.00 37.81 239 ARG A O 1
ATOM 1774 N N . ARG A 1 260 ? 1.215 -14.711 37.964 1.00 33.57 240 ARG A N 1
ATOM 1775 C CA . ARG A 1 260 ? 0.775 -14.053 36.747 1.00 32.41 240 ARG A CA 1
ATOM 1776 C C . ARG A 1 260 ? -0.773 -13.849 36.679 1.00 28.14 240 ARG A C 1
ATOM 1777 O O . ARG A 1 260 ? -1.509 -14.468 37.413 1.00 24.22 240 ARG A O 1
ATOM 1785 N N . ALA A 1 261 ? -1.218 -12.946 35.818 1.00 26.45 241 ALA A N 1
ATOM 1786 C CA . ALA A 1 261 ? -2.650 -12.671 35.617 1.00 26.46 241 ALA A CA 1
ATOM 1787 C C . ALA A 1 261 ? -3.460 -13.961 35.480 1.00 26.41 241 ALA A C 1
ATOM 1788 O O . ALA A 1 261 ? -3.244 -14.758 34.571 1.00 26.49 241 ALA A O 1
ATOM 1790 N N . THR A 1 262 ? -4.346 -14.184 36.425 1.00 25.39 242 THR A N 1
ATOM 1791 C CA . THR A 1 262 ? -5.050 -15.422 36.491 1.00 29.95 242 THR A CA 1
ATOM 1792 C C . THR A 1 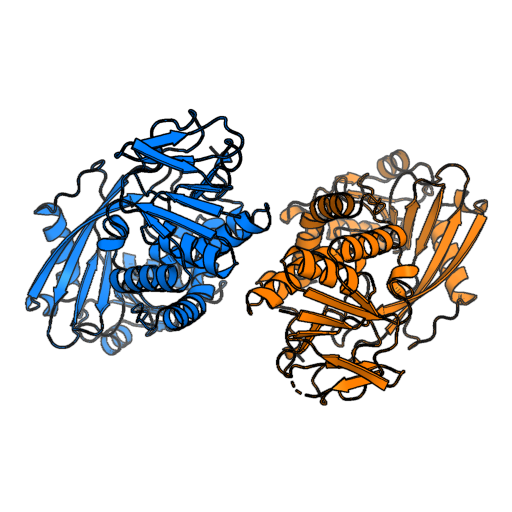262 ? -6.586 -15.225 36.425 1.00 29.68 242 THR A C 1
ATOM 1793 O O . THR A 1 262 ? -7.151 -14.410 37.133 1.00 27.41 242 THR A O 1
ATOM 1797 N N . ARG A 1 263 ? -7.242 -15.986 35.564 1.00 34.66 243 ARG A N 1
ATOM 1798 C CA . ARG A 1 263 ? -8.716 -16.080 35.551 1.00 34.08 243 ARG A CA 1
ATOM 1799 C C . ARG A 1 263 ? -9.142 -17.416 36.150 1.00 32.18 243 ARG A C 1
ATOM 1800 O O . ARG A 1 263 ? -8.785 -18.459 35.618 1.00 31.68 243 ARG A O 1
ATOM 1808 N N . ALA A 1 264 ? -9.883 -17.387 37.254 1.00 32.20 244 ALA A N 1
ATOM 1809 C CA . ALA A 1 264 ? -10.400 -18.616 37.898 1.00 33.75 244 ALA A CA 1
ATOM 1810 C C . ALA A 1 264 ? -11.925 -18.727 37.799 1.00 36.45 244 ALA A C 1
ATOM 1811 O O . ALA A 1 264 ? -12.649 -17.795 38.183 1.00 35.85 244 ALA A O 1
ATOM 1813 N N . VAL A 1 265 ? -12.411 -19.869 37.315 1.00 37.95 245 VAL A N 1
ATOM 1814 C CA . VAL A 1 265 ? -13.850 -20.072 37.182 1.00 38.37 245 VAL A CA 1
ATOM 1815 C C . VAL A 1 265 ? -14.264 -21.246 38.027 1.00 39.55 245 VAL A C 1
ATOM 1816 O O . VAL A 1 265 ? -13.587 -22.278 38.038 1.00 36.90 245 VAL A O 1
ATOM 1820 N N . THR A 1 266 ? -15.375 -21.097 38.735 1.00 41.80 246 THR A N 1
ATOM 1821 C CA . THR A 1 266 ? -15.914 -22.209 39.507 1.00 46.53 246 THR A CA 1
ATOM 1822 C C . THR A 1 266 ? -17.365 -21.908 39.789 1.00 50.31 246 THR A C 1
ATOM 1823 O O . THR A 1 266 ? -17.769 -20.732 39.832 1.00 49.91 246 THR A O 1
ATOM 1827 N N . ARG A 1 267 ? -18.148 -22.968 39.975 1.00 51.74 247 ARG A N 1
ATOM 1828 C CA . ARG A 1 267 ? -19.585 -22.832 40.237 1.00 54.02 247 ARG A CA 1
ATOM 1829 C C . ARG A 1 267 ? -20.262 -21.837 39.297 1.00 48.29 247 ARG A C 1
ATOM 1830 O O . ARG A 1 267 ? -21.093 -21.046 39.724 1.00 48.10 247 ARG A O 1
ATOM 1838 N N . GLY A 1 268 ? -19.873 -21.890 38.019 1.00 46.86 248 GLY A N 1
ATOM 1839 C CA . GLY A 1 268 ? -20.460 -21.068 36.963 1.00 47.18 248 GLY A CA 1
ATOM 1840 C C . GLY A 1 268 ? -20.190 -19.578 37.022 1.00 48.49 248 GLY A C 1
ATOM 1841 O O . GLY A 1 268 ? -20.913 -18.783 36.410 1.00 46.30 248 GLY A O 1
ATOM 1842 N N . SER A 1 269 ? -19.137 -19.188 37.731 1.00 50.84 249 SER A N 1
ATOM 1843 C CA . SER A 1 269 ? -18.821 -17.774 37.901 1.00 49.29 249 SER A CA 1
ATOM 1844 C C . SER A 1 269 ? -17.299 -17.552 37.946 1.00 48.59 249 SER A C 1
ATOM 1845 O O . SER A 1 269 ? -16.546 -18.368 38.479 1.00 48.41 249 SER A O 1
ATOM 1848 N N . GLY A 1 270 ? -16.875 -16.427 37.383 1.00 45.53 250 GLY A N 1
ATOM 1849 C CA . GLY A 1 270 ? -15.484 -16.096 37.196 1.00 42.51 250 GLY A CA 1
ATOM 1850 C C . GLY A 1 270 ? -14.971 -14.989 38.111 1.00 41.13 250 GLY A C 1
ATOM 1851 O O . GLY A 1 270 ? -15.746 -14.168 38.616 1.00 35.31 250 GLY A O 1
ATOM 1852 N N . VAL A 1 271 ? -13.653 -14.993 38.326 1.00 37.24 251 VAL A N 1
ATOM 1853 C CA . VAL A 1 271 ? -12.973 -13.892 38.973 1.00 36.40 251 VAL A CA 1
ATOM 1854 C C . VAL A 1 271 ? -11.609 -13.611 38.340 1.00 36.69 251 VAL A C 1
ATOM 1855 O O . VAL A 1 271 ? -10.891 -14.538 37.954 1.00 37.14 251 VAL A O 1
ATOM 1859 N N . TYR A 1 272 ? -11.260 -12.328 38.241 1.00 35.24 252 TYR A N 1
ATOM 1860 C CA . TYR A 1 272 ? -9.991 -11.893 37.667 1.00 34.49 252 TYR A CA 1
ATOM 1861 C C . TYR A 1 272 ? -9.045 -11.593 38.805 1.00 31.79 252 TYR A C 1
ATOM 1862 O O . TYR A 1 272 ? -9.380 -10.855 39.724 1.00 29.68 252 TYR A O 1
ATOM 1871 N N . LEU A 1 273 ? -7.838 -12.122 38.709 1.00 31.95 253 LEU A N 1
ATOM 1872 C CA . LEU A 1 273 ? -6.811 -11.944 39.742 1.00 30.82 253 LEU A CA 1
ATOM 1873 C C . LEU A 1 273 ? -5.559 -11.445 39.053 1.00 29.43 253 LEU A C 1
ATOM 1874 O O . LEU A 1 273 ? -4.917 -12.202 38.334 1.00 27.72 253 LEU A O 1
ATOM 1879 N N . VAL A 1 274 ? -5.227 -10.176 39.254 1.00 28.97 254 VAL A N 1
ATOM 1880 C CA . VAL A 1 274 ? -4.140 -9.537 38.529 1.00 29.88 254 VAL A CA 1
ATOM 1881 C C . VAL A 1 274 ? -3.015 -9.048 39.456 1.00 30.58 254 VAL A C 1
ATOM 1882 O O . VAL A 1 274 ? -3.179 -8.041 40.160 1.00 29.55 254 VAL A O 1
ATOM 1886 N N . PRO A 1 275 ? -1.874 -9.757 39.460 1.00 31.27 255 PRO A N 1
ATOM 1887 C CA . PRO A 1 275 ? -0.761 -9.354 40.315 1.00 32.24 255 PRO A CA 1
ATOM 1888 C C . PRO A 1 275 ? 0.036 -8.225 39.717 1.00 33.87 255 PRO A C 1
ATOM 1889 O O . PRO A 1 275 ? 0.408 -8.294 38.570 1.00 38.79 255 PRO A O 1
ATOM 1893 N N . ARG A 1 276 ? 0.318 -7.187 40.484 1.00 37.14 256 ARG A N 1
ATOM 1894 C CA . ARG A 1 276 ? 1.293 -6.192 40.042 1.00 39.42 256 ARG A CA 1
ATOM 1895 C C . ARG A 1 276 ? 2.659 -6.552 40.635 1.00 38.10 256 ARG A C 1
ATOM 1896 O O . ARG A 1 276 ? 2.762 -7.343 41.564 1.00 33.35 256 ARG A O 1
ATOM 1904 N N . THR A 1 277 ? 3.699 -5.951 40.081 1.00 41.49 257 THR A N 1
ATOM 1905 C CA . THR A 1 277 ? 5.074 -6.267 40.449 1.00 43.76 257 THR A CA 1
ATOM 1906 C C . THR A 1 277 ? 5.397 -5.904 41.926 1.00 42.40 257 THR A C 1
ATOM 1907 O O . THR A 1 277 ? 6.187 -6.580 42.576 1.00 46.48 257 THR A O 1
ATOM 1911 N N . ASP A 1 278 ? 4.745 -4.867 42.451 1.00 40.44 258 ASP A N 1
ATOM 1912 C CA . ASP A 1 278 ? 4.990 -4.378 43.807 1.00 37.53 258 ASP A CA 1
ATOM 1913 C C . ASP A 1 278 ? 4.252 -5.124 44.920 1.00 36.27 258 ASP A C 1
ATOM 1914 O O . ASP A 1 278 ? 4.259 -4.667 46.058 1.00 36.97 258 ASP A O 1
ATOM 1919 N N . GLY A 1 279 ? 3.595 -6.234 44.607 1.00 33.91 259 GLY A N 1
ATOM 1920 C CA . GLY A 1 279 ? 2.854 -6.988 45.609 1.00 33.75 259 GLY A CA 1
ATOM 1921 C C . GLY A 1 279 ? 1.336 -6.779 45.600 1.00 34.32 259 GLY A C 1
ATOM 1922 O O . GLY A 1 279 ? 0.605 -7.543 46.248 1.00 33.60 259 GLY A O 1
ATOM 1923 N N . GLU A 1 280 ? 0.863 -5.732 44.925 1.00 35.57 260 GLU A N 1
ATOM 1924 C CA . GLU A 1 280 ? -0.583 -5.500 44.790 1.00 38.27 260 GLU A CA 1
ATOM 1925 C C . GLU A 1 280 ? -1.196 -6.647 43.998 1.00 35.20 260 GLU A C 1
ATOM 1926 O O . GLU A 1 280 ? -0.611 -7.149 43.049 1.00 33.51 260 GLU A O 1
ATOM 1932 N N . LEU A 1 281 ? -2.376 -7.063 44.412 1.00 34.18 261 LEU A N 1
ATOM 1933 C CA . LEU A 1 281 ? -3.100 -8.112 43.732 1.00 34.67 261 LEU A CA 1
ATOM 1934 C C . LEU A 1 281 ? -4.512 -7.614 43.558 1.00 32.69 261 LEU A C 1
ATOM 1935 O O . LEU A 1 281 ? -5.243 -7.471 44.523 1.00 34.06 261 LEU A O 1
ATOM 1940 N N . VAL A 1 282 ? -4.903 -7.364 42.318 1.00 33.22 262 VAL A N 1
ATOM 1941 C CA . VAL A 1 282 ? -6.238 -6.882 42.038 1.00 29.66 262 VAL A CA 1
ATOM 1942 C C . VAL A 1 282 ? -7.195 -8.052 41.949 1.00 30.85 262 VAL A C 1
ATOM 1943 O O . VAL A 1 282 ? -6.830 -9.099 41.425 1.00 31.20 262 VAL A O 1
ATOM 1947 N N . VAL A 1 283 ? -8.422 -7.861 42.455 1.00 29.36 263 VAL A N 1
ATOM 1948 C CA . VAL A 1 283 ? -9.468 -8.884 42.442 1.00 27.74 263 VAL A CA 1
ATOM 1949 C C . VAL A 1 283 ? -10.806 -8.264 41.998 1.00 30.00 263 VAL A C 1
ATOM 1950 O O . VAL A 1 283 ? -11.402 -7.480 42.731 1.00 26.00 263 VAL A O 1
ATOM 1954 N N . GLY A 1 284 ? -11.247 -8.615 40.790 1.00 30.04 264 GLY A N 1
ATOM 1955 C CA . GLY A 1 284 ? -12.461 -8.089 40.219 1.00 30.30 264 GLY A CA 1
ATOM 1956 C C . GLY A 1 284 ? -13.216 -9.226 39.563 1.00 31.08 264 GLY A C 1
ATOM 1957 O O . GLY A 1 284 ? -12.628 -10.291 39.357 1.00 32.84 264 GLY A O 1
ATOM 1958 N N . ALA A 1 285 ? -14.502 -9.044 39.247 1.00 27.92 265 ALA A N 1
ATOM 1959 C CA . ALA A 1 285 ? -15.259 -7.836 39.553 1.00 29.72 265 ALA A CA 1
ATOM 1960 C C . ALA A 1 285 ? -16.773 -8.124 39.632 1.00 31.71 265 ALA A C 1
ATOM 1961 O O . ALA A 1 285 ? -17.247 -9.089 39.059 1.00 32.68 265 ALA A O 1
ATOM 1963 N N . THR A 1 286 ? -17.529 -7.293 40.340 1.00 30.53 266 THR A N 1
ATOM 1964 C CA . THR A 1 286 ? -18.989 -7.438 40.328 1.00 30.24 266 THR A CA 1
ATOM 1965 C C . THR A 1 286 ? -19.509 -6.760 39.077 1.00 33.84 266 THR A C 1
ATOM 1966 O O . THR A 1 286 ? -18.891 -5.837 38.594 1.00 31.58 266 THR A O 1
ATOM 1970 N N . TYR A 1 287 ? -20.630 -7.234 38.548 1.00 36.82 267 TYR A N 1
ATOM 1971 C CA . TYR A 1 287 ? -21.332 -6.555 37.459 1.00 39.72 267 TYR A CA 1
ATOM 1972 C C . TYR A 1 287 ? -22.771 -6.330 37.948 1.00 40.85 267 TYR A C 1
ATOM 1973 O O . TYR A 1 287 ? -23.469 -7.289 38.268 1.00 39.76 267 TYR A O 1
ATOM 1982 N N . GLU A 1 288 ? -23.185 -5.065 38.023 1.00 41.31 268 GLU A N 1
ATOM 1983 C CA . GLU A 1 288 ? -24.416 -4.682 38.700 1.00 41.99 268 GLU A CA 1
ATOM 1984 C C . GLU A 1 288 ? -25.119 -3.560 37.966 1.00 45.91 268 GLU A C 1
ATOM 1985 O O . GLU A 1 288 ? -24.467 -2.719 37.324 1.00 47.25 268 GLU A O 1
ATOM 1991 N N . GLU A 1 289 ? -26.448 -3.564 38.049 1.00 45.38 269 GLU A N 1
ATOM 1992 C CA . GLU A 1 289 ? -27.264 -2.543 37.415 1.00 48.03 269 GLU A CA 1
ATOM 1993 C C . GLU A 1 289 ? -27.777 -1.644 38.524 1.00 45.95 269 GLU A C 1
ATOM 1994 O O . GLU A 1 289 ? -28.828 -1.886 39.096 1.00 47.34 269 GLU A O 1
ATOM 2000 N N . ARG A 1 290 ? -27.008 -0.613 38.833 1.00 44.21 270 ARG A N 1
ATOM 2001 C CA . ARG A 1 290 ? -27.346 0.323 39.897 1.00 41.11 270 ARG A CA 1
ATOM 2002 C C . ARG A 1 290 ? -27.263 1.762 39.424 1.00 39.81 270 ARG A C 1
ATOM 2003 O O . ARG A 1 290 ? -26.898 2.630 40.209 1.00 41.43 270 ARG A O 1
ATOM 2011 N N . ASP A 1 291 ? -27.580 2.013 38.152 1.00 38.23 271 ASP A N 1
ATOM 2012 C CA . ASP A 1 291 ? -27.425 3.342 37.570 1.00 39.17 271 ASP A CA 1
ATOM 2013 C C . ASP A 1 291 ? -26.018 3.912 37.850 1.00 38.07 271 ASP A C 1
ATOM 2014 O O . ASP A 1 291 ? -25.031 3.227 37.594 1.00 37.50 271 ASP A O 1
ATOM 2019 N N . TYR A 1 292 ? -25.933 5.129 38.395 1.00 35.86 272 TYR A N 1
ATOM 2020 C CA . TYR A 1 292 ? -24.666 5.844 38.540 1.00 35.82 272 TYR A CA 1
ATOM 2021 C C . TYR A 1 292 ? -24.045 5.727 39.928 1.00 34.95 272 TYR A C 1
ATOM 2022 O O . TYR A 1 292 ? -23.035 6.370 40.214 1.00 36.42 272 TYR A O 1
ATOM 2031 N N . ASP A 1 293 ? -24.616 4.877 40.776 1.00 35.34 273 ASP A N 1
ATOM 2032 C CA . ASP A 1 293 ? -24.067 4.647 42.112 1.00 34.81 273 ASP A CA 1
ATOM 2033 C C . ASP A 1 293 ? -22.709 3.943 42.068 1.00 35.51 273 ASP A C 1
ATOM 2034 O O . ASP A 1 293 ? -22.532 2.982 41.327 1.00 33.60 273 ASP A O 1
ATOM 2039 N N . THR A 1 294 ? -21.773 4.422 42.885 1.00 36.21 274 THR A N 1
ATOM 2040 C CA . THR A 1 294 ? -20.448 3.831 42.992 1.00 36.44 274 THR A CA 1
ATOM 2041 C C . THR A 1 294 ? -20.119 3.561 44.457 1.00 35.47 274 THR A C 1
ATOM 2042 O O . THR A 1 294 ? -18.977 3.641 44.863 1.00 32.87 274 THR A O 1
ATOM 2046 N N . THR A 1 295 ? -21.129 3.229 45.251 1.00 34.92 275 THR A N 1
ATOM 2047 C CA . THR A 1 295 ? -20.904 2.862 46.638 1.00 35.30 275 THR A CA 1
ATOM 2048 C C . THR A 1 295 ? -20.256 1.495 46.717 1.00 34.31 275 THR A C 1
ATOM 2049 O O . THR A 1 295 ? -20.699 0.558 46.038 1.00 28.87 275 THR A O 1
ATOM 2053 N N . VAL A 1 296 ? -19.223 1.374 47.549 1.00 32.29 276 VAL A N 1
ATOM 2054 C CA . VAL A 1 296 ? -18.645 0.071 47.846 1.00 31.88 276 VAL A CA 1
ATOM 2055 C C . VAL A 1 296 ? -19.498 -0.532 48.940 1.00 31.93 276 VAL A C 1
ATOM 2056 O O . VAL A 1 296 ? -19.642 0.074 49.981 1.00 35.10 276 VAL A O 1
ATOM 2060 N N . THR A 1 297 ? -20.032 -1.732 48.717 1.00 31.21 277 THR A N 1
ATOM 2061 C CA . THR A 1 297 ? -21.017 -2.337 49.610 1.00 28.96 277 THR A CA 1
ATOM 2062 C C . THR A 1 297 ? -20.527 -3.625 50.269 1.00 29.10 277 THR A C 1
ATOM 2063 O O . THR A 1 297 ? -19.658 -4.323 49.755 1.00 28.15 277 THR A O 1
ATOM 2067 N N . ALA A 1 298 ? -21.127 -3.945 51.405 1.00 29.31 278 ALA A N 1
ATOM 2068 C CA . ALA A 1 298 ? -20.866 -5.203 52.072 1.00 30.85 278 ALA A CA 1
ATOM 2069 C C . ALA A 1 298 ? -21.094 -6.411 51.134 1.00 32.16 278 ALA A C 1
ATOM 2070 O O . ALA A 1 298 ? -20.286 -7.350 51.088 1.00 31.61 278 ALA A O 1
ATOM 2072 N N . GLY A 1 299 ? -22.205 -6.373 50.390 1.00 33.96 279 GLY A N 1
ATOM 2073 C CA . GLY A 1 299 ? -22.535 -7.420 49.425 1.00 31.37 279 GLY A CA 1
ATOM 2074 C C . GLY A 1 299 ? -21.465 -7.631 48.362 1.00 30.10 279 GLY A C 1
ATOM 2075 O O . GLY A 1 299 ? -21.056 -8.759 48.080 1.00 29.83 279 GLY A O 1
ATOM 2076 N N . GLY A 1 300 ? -21.039 -6.541 47.744 1.00 29.01 280 GLY A N 1
ATOM 2077 C CA . GLY A 1 300 ? -20.044 -6.618 46.682 1.00 28.22 280 GLY A CA 1
ATOM 2078 C C . GLY A 1 300 ? -18.683 -7.097 47.171 1.00 27.53 280 GLY A C 1
ATOM 2079 O O . GLY A 1 300 ? -18.087 -7.971 46.597 1.00 27.58 280 GLY A O 1
ATOM 2080 N N . VAL A 1 301 ? -18.205 -6.541 48.260 1.00 28.82 281 VAL A N 1
ATOM 2081 C CA . VAL A 1 301 ? -16.921 -6.950 48.777 1.00 31.05 281 VAL A CA 1
ATOM 2082 C C . VAL A 1 301 ? -16.958 -8.408 49.248 1.00 32.70 281 VAL A C 1
ATOM 2083 O O . VAL A 1 301 ? -15.973 -9.146 49.080 1.00 34.52 281 VAL A O 1
ATOM 2087 N N . ALA A 1 302 ? -18.079 -8.839 49.815 1.00 31.54 282 ALA A N 1
ATOM 2088 C CA . ALA A 1 302 ? -18.225 -10.248 50.227 1.00 31.98 282 ALA A CA 1
ATOM 2089 C C . ALA A 1 302 ? -18.208 -11.195 49.026 1.00 31.88 282 ALA A C 1
ATOM 2090 O O . ALA A 1 302 ? -17.582 -12.260 49.058 1.00 32.01 282 ALA A O 1
ATOM 2092 N N . GLU A 1 303 ? -18.888 -10.795 47.956 1.00 33.17 283 GLU A N 1
ATOM 2093 C CA . GLU A 1 303 ? -18.835 -11.558 46.709 1.00 33.78 283 GLU A CA 1
ATOM 2094 C C . GLU A 1 303 ? -17.400 -11.794 46.243 1.00 33.92 283 GLU A C 1
ATOM 2095 O O . GLU A 1 303 ? -17.026 -12.920 45.910 1.00 34.70 283 GLU A O 1
ATOM 2101 N N . LEU A 1 304 ? -16.610 -10.731 46.208 1.00 32.82 284 LEU A N 1
ATOM 2102 C CA . LEU A 1 304 ? -15.270 -10.809 45.641 1.00 32.63 284 LEU A CA 1
ATOM 2103 C C . LEU A 1 304 ? -14.339 -11.614 46.526 1.00 30.69 284 LEU A C 1
ATOM 2104 O O . LEU A 1 304 ? -13.632 -12.480 46.038 1.00 31.01 284 LEU A O 1
ATOM 2109 N N . LEU A 1 305 ? -14.376 -11.363 47.832 1.00 29.99 285 LEU A N 1
ATOM 2110 C CA . LEU A 1 305 ? -13.549 -12.111 48.770 1.00 27.87 285 LEU A CA 1
ATOM 2111 C C . LEU A 1 305 ? -13.888 -13.600 48.769 1.00 27.72 285 LEU A C 1
ATOM 2112 O O . LEU A 1 305 ? -13.000 -14.449 48.880 1.00 26.33 285 LEU A O 1
ATOM 2117 N N . GLY A 1 306 ? -15.184 -13.916 48.675 1.00 26.63 286 GLY A N 1
ATOM 2118 C CA . GLY A 1 306 ? -15.616 -15.303 48.562 1.00 25.47 286 GLY A CA 1
ATOM 2119 C C . GLY A 1 306 ? -14.971 -16.047 47.412 1.00 26.51 286 GLY A C 1
ATOM 2120 O O . GLY A 1 306 ? -14.535 -17.184 47.548 1.00 28.66 286 GLY A O 1
ATOM 2121 N N . LYS A 1 307 ? -14.927 -15.412 46.250 1.00 28.98 287 LYS A N 1
ATOM 2122 C CA . LYS A 1 307 ? -14.337 -16.040 45.073 1.00 30.02 287 LYS A CA 1
ATOM 2123 C C . LYS A 1 307 ? -12.818 -16.218 45.193 1.00 32.59 287 LYS A C 1
ATOM 2124 O O . LYS A 1 307 ? -12.279 -17.266 44.866 1.00 36.10 287 LYS A O 1
ATOM 2130 N N . VAL A 1 308 ? -12.130 -15.194 45.657 1.00 32.80 288 VAL A N 1
ATOM 2131 C CA . VAL A 1 308 ? -10.673 -15.252 45.689 1.00 32.57 288 VAL A CA 1
ATOM 2132 C C . VAL A 1 308 ? -10.209 -16.266 46.724 1.00 33.14 288 VAL A C 1
ATOM 2133 O O . VAL A 1 308 ? -9.313 -17.053 46.461 1.00 30.97 288 VAL A O 1
ATOM 2137 N N . LEU A 1 309 ? -10.870 -16.305 47.878 1.00 34.65 289 LEU A N 1
ATOM 2138 C CA . LEU A 1 309 ? -10.460 -17.243 48.937 1.00 31.70 289 LEU A CA 1
ATOM 2139 C C . LEU A 1 309 ? -10.805 -18.691 48.611 1.00 31.22 289 LEU A C 1
ATOM 2140 O O . LEU A 1 309 ? -10.096 -19.599 49.046 1.00 30.47 289 LEU A O 1
ATOM 2145 N N . ALA A 1 310 ? -11.886 -18.905 47.851 1.00 28.94 290 ALA A N 1
ATOM 2146 C CA . ALA A 1 310 ? -12.217 -20.251 47.367 1.00 28.38 290 ALA A CA 1
ATOM 2147 C C . ALA A 1 310 ? -11.131 -20.847 46.471 1.00 27.78 290 ALA A C 1
ATOM 2148 O O . ALA A 1 310 ? -10.910 -22.056 46.501 1.00 27.06 290 ALA A O 1
ATOM 2150 N N . VAL A 1 311 ? -10.508 -20.025 45.627 1.00 28.70 291 VAL A N 1
ATOM 2151 C CA . VAL A 1 311 ? -9.506 -20.538 44.687 1.00 30.47 291 VAL A CA 1
ATOM 2152 C C . VAL A 1 311 ? -8.067 -20.218 45.083 1.00 30.15 291 VAL A C 1
ATOM 2153 O O . VAL A 1 311 ? -7.154 -20.833 44.564 1.00 28.93 291 VAL A O 1
ATOM 2157 N N . LEU A 1 312 ? -7.884 -19.251 45.973 1.00 29.05 292 LEU A N 1
ATOM 2158 C CA . LEU A 1 312 ? -6.584 -18.945 46.552 1.00 27.44 292 LEU A CA 1
ATOM 2159 C C . LEU A 1 312 ? -6.739 -18.901 48.064 1.00 26.11 292 LEU A C 1
ATOM 2160 O O . LEU A 1 312 ? -6.817 -17.824 48.640 1.00 24.86 292 LEU A O 1
ATOM 2165 N N . PRO A 1 313 ? -6.808 -20.071 48.712 1.00 26.46 293 PRO A N 1
ATOM 2166 C CA . PRO A 1 313 ? -7.072 -20.143 50.146 1.00 26.96 293 PRO A CA 1
ATOM 2167 C C . PRO A 1 313 ? -5.987 -19.462 50.989 1.00 30.27 293 PRO A C 1
ATOM 2168 O O . PRO A 1 313 ? -6.276 -18.968 52.073 1.00 32.38 293 PRO A O 1
ATOM 2172 N N . GLY A 1 314 ? -4.757 -19.431 50.490 1.00 30.33 294 GLY A N 1
ATOM 2173 C CA . GLY A 1 314 ? -3.689 -18.693 51.155 1.00 33.13 294 GLY A CA 1
ATOM 2174 C C . GLY A 1 314 ? -3.873 -17.186 51.142 1.00 33.04 294 GLY A C 1
ATOM 2175 O O . GLY A 1 314 ? -3.194 -16.470 51.879 1.00 34.02 294 GLY A O 1
ATOM 2176 N N . ALA A 1 315 ? -4.788 -16.687 50.310 1.00 30.97 295 ALA A N 1
ATOM 2177 C CA . ALA A 1 315 ? -5.038 -15.231 50.217 1.00 28.36 295 ALA A CA 1
ATOM 2178 C C . ALA A 1 315 ? -5.698 -14.671 51.468 1.00 26.62 295 ALA A C 1
ATOM 2179 O O . ALA A 1 315 ? -5.810 -13.457 51.630 1.00 27.41 295 ALA A O 1
ATOM 2181 N N . ALA A 1 316 ? -6.105 -15.556 52.365 1.00 25.26 296 ALA A N 1
ATOM 2182 C CA . ALA A 1 316 ? -6.660 -15.158 53.631 1.00 27.40 296 ALA A CA 1
ATOM 2183 C C . ALA A 1 316 ? -5.756 -14.207 54.413 1.00 28.34 296 ALA A C 1
ATOM 2184 O O . ALA A 1 316 ? -6.248 -13.334 55.107 1.00 27.61 296 ALA A O 1
ATOM 2186 N N . GLU A 1 317 ? -4.435 -14.418 54.349 1.00 30.67 297 GLU A N 1
ATOM 2187 C CA . GLU A 1 317 ? -3.496 -13.604 55.119 1.00 29.36 297 GLU A CA 1
ATOM 2188 C C . GLU A 1 317 ? -3.182 -12.260 54.472 1.00 28.62 297 GLU A C 1
ATOM 2189 O O . GLU A 1 317 ? -2.645 -11.387 55.112 1.00 31.07 297 GLU A O 1
ATOM 2195 N N . LEU A 1 318 ? -3.496 -12.082 53.199 1.00 29.51 298 LEU A N 1
ATOM 2196 C CA . LEU A 1 318 ? -3.125 -10.858 52.512 1.00 28.47 298 LEU A CA 1
ATOM 2197 C C . LEU A 1 318 ? -3.893 -9.670 53.018 1.00 30.92 298 LEU A C 1
ATOM 2198 O O . LEU A 1 318 ? -5.072 -9.766 53.347 1.00 30.81 298 LEU A O 1
ATOM 2203 N N . GLU A 1 319 ? -3.221 -8.531 53.056 1.00 34.02 299 GLU A N 1
ATOM 2204 C CA . GLU A 1 319 ? -3.847 -7.313 53.489 1.00 35.72 299 GLU A CA 1
ATOM 2205 C C . GLU A 1 319 ? -4.899 -6.866 52.483 1.00 33.73 299 GLU A C 1
ATOM 2206 O O . GLU A 1 319 ? -4.638 -6.843 51.292 1.00 33.45 299 GLU A O 1
ATOM 2212 N N . LEU A 1 320 ? -6.086 -6.505 52.964 1.00 33.46 300 LEU A N 1
ATOM 2213 C CA . LEU A 1 320 ? -7.081 -5.838 52.114 1.00 33.00 300 LEU A CA 1
ATOM 2214 C C . LEU A 1 320 ? -6.754 -4.358 52.091 1.00 29.83 300 LEU A C 1
ATOM 2215 O O . LEU A 1 320 ? -7.000 -3.666 53.042 1.00 30.31 300 LEU A O 1
ATOM 2220 N N . ALA A 1 321 ? -6.200 -3.884 50.997 1.00 31.14 301 ALA A N 1
ATOM 2221 C CA . ALA A 1 321 ? -5.647 -2.529 50.937 1.00 32.21 301 ALA A CA 1
ATOM 2222 C C . ALA A 1 321 ? -6.635 -1.525 50.379 1.00 33.51 301 ALA A C 1
ATOM 2223 O O . ALA A 1 321 ? -6.613 -0.373 50.759 1.00 36.26 301 ALA A O 1
ATOM 2225 N N . GLU A 1 322 ? -7.482 -1.943 49.453 1.00 32.73 302 GLU A N 1
ATOM 2226 C CA . GLU A 1 322 ? -8.341 -0.995 48.788 1.00 35.55 302 GLU A CA 1
ATOM 2227 C C . GLU A 1 322 ? -9.604 -1.702 48.319 1.00 32.50 302 GLU A C 1
ATOM 2228 O O . GLU A 1 322 ? -9.577 -2.900 48.009 1.00 33.27 302 GLU A O 1
ATOM 2234 N N . THR A 1 323 ? -10.713 -0.965 48.345 1.00 31.13 303 THR A N 1
ATOM 2235 C CA . THR A 1 323 ? -11.965 -1.377 47.721 1.00 31.10 303 THR A CA 1
ATOM 2236 C C . THR A 1 323 ? -12.466 -0.201 46.893 1.00 30.50 303 THR A C 1
ATOM 2237 O O . THR A 1 323 ? -12.306 0.938 47.306 1.00 33.04 303 THR A O 1
ATOM 2241 N N . ALA A 1 324 ? -13.023 -0.463 45.713 1.00 26.47 304 ALA A N 1
ATOM 2242 C CA . ALA A 1 324 ? -13.501 0.603 44.887 1.00 26.00 304 ALA A CA 1
ATOM 2243 C C . ALA A 1 324 ? -14.693 0.191 44.040 1.00 26.57 304 ALA A C 1
ATOM 2244 O O . ALA A 1 324 ? -15.096 -0.954 44.042 1.00 25.02 304 ALA A O 1
ATOM 2246 N N . ALA A 1 325 ? -15.242 1.149 43.312 1.00 27.52 305 ALA A N 1
ATOM 2247 C CA . ALA A 1 325 ? -16.337 0.876 42.414 1.00 31.44 305 ALA A CA 1
ATOM 2248 C C . ALA A 1 325 ? -16.344 1.875 41.254 1.00 32.93 305 ALA A C 1
ATOM 2249 O O . ALA A 1 325 ? -15.988 3.050 41.428 1.00 31.15 305 ALA A O 1
ATOM 2251 N N . GLY A 1 326 ? -16.701 1.385 40.066 1.00 33.83 306 GLY A N 1
ATOM 2252 C CA . GLY A 1 326 ? -16.697 2.206 38.856 1.00 33.59 306 GLY A CA 1
ATOM 2253 C C . GLY A 1 326 ? -17.874 1.894 37.970 1.00 34.06 306 GLY A C 1
ATOM 2254 O O . GLY A 1 326 ? -18.585 0.905 38.178 1.00 35.67 306 GLY A O 1
ATOM 2255 N N . LEU A 1 327 ? -18.078 2.737 36.973 1.00 33.06 307 LEU A N 1
ATOM 2256 C CA . LEU A 1 327 ? -19.171 2.537 36.026 1.00 33.28 307 LEU A CA 1
ATOM 2257 C C . LEU A 1 327 ? -18.631 2.177 34.636 1.00 32.31 307 LEU A C 1
ATOM 2258 O O . LEU A 1 327 ? -17.856 2.925 34.045 1.00 33.12 307 LEU A O 1
ATOM 2263 N N . ARG A 1 328 ? -18.999 1.000 34.153 1.00 32.57 308 ARG A N 1
ATOM 2264 C CA . ARG A 1 328 ? -18.665 0.591 32.801 1.00 31.25 308 ARG A CA 1
ATOM 2265 C C . ARG A 1 328 ? -19.587 1.338 31.851 1.00 32.60 308 ARG A C 1
ATOM 2266 O O . ARG A 1 328 ? -20.788 1.441 32.123 1.00 33.09 308 ARG A O 1
ATOM 2274 N N . PRO A 1 329 ? -19.033 1.886 30.754 1.00 32.30 309 PRO A N 1
ATOM 2275 C CA . PRO A 1 329 ? -19.844 2.520 29.740 1.00 32.08 309 PRO A CA 1
ATOM 2276 C C . PRO A 1 329 ? -20.445 1.509 28.758 1.00 32.17 309 PRO A C 1
ATOM 2277 O O . PRO A 1 329 ? -19.726 0.887 27.978 1.00 31.10 309 PRO A O 1
ATOM 2281 N N . GLY A 1 330 ? -21.770 1.375 28.795 1.00 31.20 310 GLY A N 1
ATOM 2282 C CA . GLY A 1 330 ? -22.462 0.416 27.975 1.00 30.39 310 GLY A CA 1
ATOM 2283 C C . GLY A 1 330 ? -22.991 1.017 26.694 1.00 32.63 310 GLY A C 1
ATOM 2284 O O . GLY A 1 330 ? -22.571 2.091 26.272 1.00 32.03 310 GLY A O 1
ATOM 2285 N N . SER A 1 331 ? -23.926 0.302 26.076 1.00 33.00 311 SER A N 1
ATOM 2286 C CA . SER A 1 331 ? -24.531 0.711 24.825 1.00 34.48 311 SER A CA 1
ATOM 2287 C C . SER A 1 331 ? -25.775 -0.155 24.610 1.00 33.03 311 SER A C 1
ATOM 2288 O O . SER A 1 331 ? -25.812 -1.301 25.065 1.00 28.87 311 SER A O 1
ATOM 2291 N N . PRO A 1 332 ? -26.764 0.364 23.871 1.00 34.27 312 PRO A N 1
ATOM 2292 C CA . PRO A 1 332 ? -28.044 -0.357 23.722 1.00 37.28 312 PRO A CA 1
ATOM 2293 C C . PRO A 1 332 ? -27.906 -1.827 23.294 1.00 36.55 312 PRO A C 1
ATOM 2294 O O . PRO A 1 332 ? -28.715 -2.638 23.714 1.00 38.47 312 PRO A O 1
ATOM 2298 N N . ASP A 1 333 ? -26.870 -2.156 22.516 1.00 34.91 313 ASP A N 1
ATOM 2299 C CA . ASP A 1 333 ? -26.621 -3.523 22.051 1.00 35.25 313 ASP A CA 1
ATOM 2300 C C . ASP A 1 333 ? -25.315 -4.147 22.584 1.00 36.35 313 ASP A C 1
ATOM 2301 O O . ASP A 1 333 ? -24.893 -5.203 22.110 1.00 34.27 313 ASP A O 1
ATOM 2306 N N . GLY A 1 334 ? -24.665 -3.480 23.537 1.00 36.61 314 GLY A N 1
ATOM 2307 C CA . GLY A 1 334 ? -23.522 -4.064 24.244 1.00 36.20 314 GLY A CA 1
ATOM 2308 C C . GLY A 1 334 ? -22.189 -3.995 23.521 1.00 36.43 314 GLY A C 1
ATOM 2309 O O . GLY A 1 334 ? -21.190 -4.466 24.053 1.00 36.40 314 GLY A O 1
ATOM 2310 N N . LEU A 1 335 ? -22.160 -3.364 22.346 1.00 36.13 315 LEU A N 1
ATOM 2311 C CA . LEU A 1 335 ? -20.951 -3.219 21.550 1.00 34.27 315 LEU A CA 1
ATOM 2312 C C . LEU A 1 335 ? -20.496 -1.762 21.501 1.00 33.69 315 LEU A C 1
ATOM 2313 O O . LEU A 1 335 ? -21.309 -0.863 21.708 1.00 34.84 315 LEU A O 1
ATOM 2318 N N . PRO A 1 336 ? -19.179 -1.526 21.262 1.00 30.02 316 PRO A N 1
ATOM 2319 C CA . PRO A 1 336 ? -18.621 -0.189 21.237 1.00 30.14 316 PRO A CA 1
ATOM 2320 C C . PRO A 1 336 ? -19.295 0.737 20.251 1.00 31.01 316 PRO A C 1
ATOM 2321 O O . PRO A 1 336 ? -19.887 0.277 19.284 1.00 33.16 316 PRO A O 1
ATOM 2325 N N . VAL A 1 337 ? -19.136 2.034 20.488 1.00 31.42 317 VAL A N 1
ATOM 2326 C CA . VAL A 1 337 ? -19.722 3.077 19.666 1.00 32.51 317 VAL A CA 1
ATOM 2327 C C . VAL A 1 337 ? -18.608 4.006 19.189 1.00 32.89 317 VAL A C 1
ATOM 2328 O O . VAL A 1 337 ? -18.150 4.852 19.941 1.00 34.75 317 VAL A O 1
ATOM 2332 N N . LEU A 1 338 ? -18.225 3.852 17.925 1.00 34.95 318 LEU A N 1
ATOM 2333 C CA . LEU A 1 338 ? -17.064 4.487 17.341 1.00 37.25 318 LEU A CA 1
ATOM 2334 C C . LEU A 1 338 ? -17.409 5.077 15.986 1.00 37.15 318 LEU A C 1
ATOM 2335 O O . LEU A 1 338 ? -18.077 4.425 15.188 1.00 43.37 318 LEU A O 1
ATOM 2340 N N . GLY A 1 339 ? -16.936 6.292 15.717 1.00 37.01 319 GLY A N 1
ATOM 2341 C CA . GLY A 1 339 ? -17.085 6.929 14.400 1.00 36.75 319 GLY A CA 1
ATOM 2342 C C . GLY A 1 339 ? -17.873 8.228 14.418 1.00 39.09 319 GLY A C 1
ATOM 2343 O O . GLY A 1 339 ? -18.024 8.855 15.465 1.00 38.43 319 GLY A O 1
ATOM 2344 N N . TRP A 1 340 ? -18.384 8.620 13.252 1.00 39.89 320 TRP A N 1
ATOM 2345 C CA . TRP A 1 340 ? -19.104 9.877 13.117 1.00 41.83 320 TRP A CA 1
ATOM 2346 C C . TRP A 1 340 ? -20.551 9.774 13.575 1.00 41.52 320 TRP A C 1
ATOM 2347 O O . TRP A 1 340 ? -21.179 8.737 13.479 1.00 38.79 320 TRP A O 1
ATOM 2358 N N . THR A 1 341 ? -21.057 10.876 14.106 1.00 44.40 321 THR A N 1
ATOM 2359 C CA . THR A 1 341 ? -22.472 11.013 14.368 1.00 41.44 321 THR A CA 1
ATOM 2360 C C . THR A 1 341 ? -23.116 11.620 13.140 1.00 41.86 321 THR A C 1
ATOM 2361 O O . THR A 1 341 ? -22.435 11.964 12.180 1.00 37.35 321 THR A O 1
ATOM 2365 N N . ALA A 1 342 ? -24.436 11.757 13.186 1.00 44.45 322 ALA A N 1
ATOM 2366 C CA . ALA A 1 342 ? -25.162 12.519 12.178 1.00 45.88 322 ALA A CA 1
ATOM 2367 C C . ALA A 1 342 ? -24.836 14.007 12.272 1.00 44.69 322 ALA A C 1
ATOM 2368 O O . ALA A 1 342 ? -25.124 14.753 11.349 1.00 48.97 322 ALA A O 1
ATOM 2370 N N . VAL A 1 343 ? -24.232 14.440 13.379 1.00 43.94 323 VAL A N 1
ATOM 2371 C CA . VAL A 1 343 ? -23.783 15.826 13.516 1.00 41.52 323 VAL A CA 1
ATOM 2372 C C . VAL A 1 343 ? -22.404 15.992 12.901 1.00 42.47 323 VAL A C 1
ATOM 2373 O O . VAL A 1 343 ? -21.463 15.308 13.291 1.00 45.97 323 VAL A O 1
ATOM 2377 N N . PRO A 1 344 ? -22.273 16.907 11.931 1.00 43.12 324 PRO A N 1
ATOM 2378 C CA . PRO A 1 344 ? -21.022 16.974 11.199 1.00 41.62 324 PRO A CA 1
ATOM 2379 C C . PRO A 1 344 ? -19.824 17.335 12.100 1.00 42.33 324 PRO A C 1
ATOM 2380 O O . PRO A 1 344 ? -19.949 18.162 13.002 1.00 45.17 324 PRO A O 1
ATOM 2384 N N . ASN A 1 345 ? -18.697 16.671 11.863 1.00 41.10 325 ASN A N 1
ATOM 2385 C CA . ASN A 1 345 ? -17.458 16.868 12.625 1.00 39.12 325 ASN A CA 1
ATOM 2386 C C . ASN A 1 345 ? -17.565 16.500 14.109 1.00 38.90 325 ASN A C 1
ATOM 2387 O O . ASN A 1 345 ? -16.708 16.867 14.913 1.00 34.55 325 ASN A O 1
ATOM 2392 N N . LEU A 1 346 ? -18.623 15.763 14.458 1.00 38.46 326 LEU A N 1
ATOM 2393 C CA . LEU A 1 346 ? -18.807 15.275 15.809 1.00 37.10 326 LEU A CA 1
ATOM 2394 C C . LEU A 1 346 ? -18.669 13.769 15.808 1.00 36.46 326 LEU A C 1
ATOM 2395 O O . LEU A 1 346 ? -19.526 13.055 15.263 1.00 35.73 326 LEU A O 1
ATOM 2400 N N . LEU A 1 347 ? -17.592 13.291 16.418 1.00 32.77 327 LEU A N 1
ATOM 2401 C CA . LEU A 1 347 ? -17.361 11.853 16.542 1.00 32.94 327 LEU A CA 1
ATOM 2402 C C . LEU A 1 347 ? -17.556 11.377 17.981 1.00 31.55 327 LEU A C 1
ATOM 2403 O O . LEU A 1 347 ? -17.599 12.174 18.917 1.00 30.96 327 LEU A O 1
ATOM 2408 N N . VAL A 1 348 ? -17.677 10.066 18.146 1.00 31.02 328 VAL A N 1
ATOM 2409 C CA . VAL A 1 348 ? -17.731 9.451 19.474 1.00 30.60 328 VAL A CA 1
ATOM 2410 C C . VAL A 1 348 ? -16.782 8.268 19.548 1.00 26.29 328 VAL A C 1
ATOM 2411 O O . VAL A 1 348 ? -16.416 7.686 18.535 1.00 23.64 328 VAL A O 1
ATOM 2415 N N . ALA A 1 349 ? -16.437 7.897 20.769 1.00 25.62 329 ALA A N 1
ATOM 2416 C CA . ALA A 1 349 ? -15.509 6.796 21.010 1.00 27.27 329 ALA A CA 1
ATOM 2417 C C . ALA A 1 349 ? -15.765 6.299 22.412 1.00 28.77 329 ALA A C 1
ATOM 2418 O O . ALA A 1 349 ? -15.143 6.756 23.368 1.00 25.54 329 ALA A O 1
ATOM 2420 N N . THR A 1 350 ? -16.756 5.412 22.531 1.00 29.88 330 THR A N 1
ATOM 2421 C CA . THR A 1 350 ? -17.222 4.979 23.826 1.00 29.02 330 THR A CA 1
ATOM 2422 C C . THR A 1 350 ? -18.021 3.696 23.752 1.00 30.71 330 THR A C 1
ATOM 2423 O O . THR A 1 350 ? -18.168 3.106 22.688 1.00 34.35 330 THR A O 1
ATOM 2427 N N . GLY A 1 351 ? -18.511 3.250 24.901 1.00 32.18 331 GLY A N 1
ATOM 2428 C CA . GLY A 1 351 ? -19.313 2.026 24.995 1.00 30.12 331 GLY A CA 1
ATOM 2429 C C . GLY A 1 351 ? -18.505 0.741 25.030 1.00 29.71 331 GLY A C 1
ATOM 2430 O O . GLY A 1 351 ? -18.992 -0.308 24.598 1.00 31.70 331 GLY A O 1
ATOM 2431 N N . HIS A 1 352 ? -17.278 0.816 25.539 1.00 27.78 332 HIS A N 1
ATOM 2432 C CA . HIS A 1 352 ? -16.363 -0.349 25.591 1.00 28.07 332 HIS A CA 1
ATOM 2433 C C . HIS A 1 352 ? -16.645 -1.264 26.756 1.00 29.11 332 HIS A C 1
ATOM 2434 O O . HIS A 1 352 ? -16.011 -2.305 26.898 1.00 29.78 332 HIS A O 1
ATOM 2441 N N . SER A 1 353 ? -17.544 -0.825 27.628 1.00 32.28 333 SER A N 1
ATOM 2442 C CA . SER A 1 353 ? -18.082 -1.651 28.700 1.00 32.94 333 SER A CA 1
ATOM 2443 C C . SER A 1 353 ? -17.015 -2.428 29.502 1.00 32.80 333 SER A C 1
ATOM 2444 O O . SER A 1 353 ? -16.302 -1.828 30.302 1.00 33.34 333 SER A O 1
ATOM 2447 N N . ARG A 1 354 ? -16.901 -3.738 29.299 1.00 31.49 334 ARG A N 1
ATOM 2448 C CA . ARG A 1 354 ? -16.095 -4.570 30.174 1.00 32.57 334 ARG A CA 1
ATOM 2449 C C . ARG A 1 354 ? -14.637 -4.651 29.748 1.00 32.60 334 ARG A C 1
ATOM 2450 O O . ARG A 1 354 ? -13.844 -5.279 30.444 1.00 32.89 334 ARG A O 1
ATOM 2458 N N . ILE A 1 355 ? -14.284 -4.051 28.610 1.00 32.16 335 ILE A N 1
ATOM 2459 C CA . ILE A 1 355 ? -12.974 -4.294 27.992 1.00 30.63 335 ILE A CA 1
ATOM 2460 C C . ILE A 1 355 ? -12.328 -3.075 27.318 1.00 27.24 335 ILE A C 1
ATOM 2461 O O . ILE A 1 355 ? -11.529 -3.232 26.399 1.00 25.81 335 ILE A O 1
ATOM 2466 N N . GLY A 1 356 ? -12.627 -1.873 27.792 1.00 25.19 336 GLY A N 1
ATOM 2467 C CA . GLY A 1 356 ? -11.991 -0.670 27.248 1.00 24.48 336 GLY A CA 1
ATOM 2468 C C . GLY A 1 356 ? -10.458 -0.574 27.415 1.00 25.17 336 GLY A C 1
ATOM 2469 O O . GLY A 1 356 ? -9.766 0.023 26.567 1.00 24.61 336 GLY A O 1
ATOM 2470 N N . VAL A 1 357 ? -9.911 -1.103 28.503 1.00 24.27 337 VAL A N 1
ATOM 2471 C CA . VAL A 1 357 ? -8.441 -1.078 28.652 1.00 27.31 337 VAL A CA 1
ATOM 2472 C C . VAL A 1 357 ? -7.850 -1.927 27.523 1.00 27.37 337 VAL A C 1
ATOM 2473 O O . VAL A 1 357 ? -6.959 -1.492 26.812 1.00 28.19 337 VAL A O 1
ATOM 2477 N N . GLN A 1 358 ? -8.447 -3.089 27.298 1.00 28.47 338 GLN A N 1
ATOM 2478 C CA . GLN A 1 358 ? -8.041 -3.999 26.236 1.00 27.68 338 GLN A CA 1
ATOM 2479 C C . GLN A 1 358 ? -8.157 -3.367 24.843 1.00 27.57 338 GLN A C 1
ATOM 2480 O O . GLN A 1 358 ? -7.217 -3.461 24.017 1.00 25.56 338 GLN A O 1
ATOM 2486 N N . LEU A 1 359 ? -9.301 -2.717 24.578 1.00 23.26 339 LEU A N 1
ATOM 2487 C CA . LEU A 1 359 ? -9.563 -2.072 23.294 1.00 21.00 339 LEU A CA 1
ATOM 2488 C C . LEU A 1 359 ? -8.951 -0.711 23.140 1.00 20.47 339 LEU A C 1
ATOM 2489 O O . LEU A 1 359 ? -8.997 -0.133 22.061 1.00 22.56 339 LEU A O 1
ATOM 2494 N N . ALA A 1 360 ? -8.385 -0.149 24.184 1.00 22.61 340 ALA A N 1
ATOM 2495 C CA . ALA A 1 360 ? -7.828 1.224 24.081 1.00 24.64 340 ALA A CA 1
ATOM 2496 C C . ALA A 1 360 ? -6.881 1.487 22.896 1.00 25.07 340 ALA A C 1
ATOM 2497 O O . ALA A 1 360 ? -7.038 2.473 22.180 1.00 27.68 340 ALA A O 1
ATOM 2499 N N . PRO A 1 361 ? -5.896 0.618 22.674 1.00 25.69 341 PRO A N 1
ATOM 2500 C CA . PRO A 1 361 ? -4.991 0.916 21.554 1.00 26.85 341 PRO A CA 1
ATOM 2501 C C . PRO A 1 361 ? -5.684 0.907 20.192 1.00 25.56 341 PRO A C 1
ATOM 2502 O O . PRO A 1 361 ? -5.618 1.886 19.464 1.00 25.16 341 PRO A O 1
ATOM 2506 N N . ILE A 1 362 ? -6.349 -0.184 19.842 1.00 28.39 342 ILE A N 1
ATOM 2507 C CA . ILE A 1 362 ? -7.037 -0.236 18.540 1.00 29.49 342 ILE A CA 1
ATOM 2508 C C . ILE A 1 362 ? -8.025 0.914 18.374 1.00 27.39 342 ILE A C 1
ATOM 2509 O O . ILE A 1 362 ? -8.140 1.498 17.285 1.00 24.30 342 ILE A O 1
ATOM 2514 N N . THR A 1 363 ? -8.685 1.293 19.462 1.00 27.96 343 THR A N 1
ATOM 2515 C CA . THR A 1 363 ? -9.634 2.393 19.391 1.00 30.88 343 THR A CA 1
ATOM 2516 C C . THR A 1 363 ? -8.882 3.657 19.011 1.00 30.74 343 THR A C 1
ATOM 2517 O O . THR A 1 363 ? -9.367 4.471 18.232 1.00 31.21 343 THR A O 1
ATOM 2521 N N . ALA A 1 364 ? -7.692 3.813 19.567 1.00 30.98 344 ALA A N 1
ATOM 2522 C CA . ALA A 1 364 ? -6.891 4.988 19.328 1.00 30.02 344 ALA A CA 1
ATOM 2523 C C . ALA A 1 364 ? -6.439 5.010 17.873 1.00 30.50 344 ALA A C 1
ATOM 2524 O O . ALA A 1 364 ? -6.597 6.027 17.175 1.00 30.35 344 ALA A O 1
ATOM 2526 N N . ASP A 1 365 ? -5.848 3.902 17.423 1.00 28.40 345 ASP A N 1
ATOM 2527 C CA . ASP A 1 365 ? -5.435 3.793 16.034 1.00 29.38 345 ASP A CA 1
ATOM 2528 C C . ASP A 1 365 ? -6.631 4.142 15.143 1.00 29.60 345 ASP A C 1
ATOM 2529 O O . ASP A 1 365 ? -6.541 4.998 14.272 1.00 29.79 345 ASP A O 1
ATOM 2534 N N . VAL A 1 366 ? -7.746 3.463 15.364 1.00 30.72 346 VAL A N 1
ATOM 2535 C CA . VAL A 1 366 ? -8.905 3.638 14.510 1.00 32.76 346 VAL A CA 1
ATOM 2536 C C . VAL A 1 366 ? -9.338 5.091 14.446 1.00 31.43 346 VAL A C 1
ATOM 2537 O O . VAL A 1 366 ? -9.560 5.608 13.370 1.00 33.45 346 VAL A O 1
ATOM 2541 N N . MET A 1 367 ? -9.448 5.760 15.580 1.00 34.37 347 MET A N 1
ATOM 2542 C CA . MET A 1 367 ? -9.929 7.147 15.570 1.00 35.78 347 MET A CA 1
ATOM 2543 C C . MET A 1 367 ? -8.918 8.075 14.919 1.00 35.46 347 MET A C 1
ATOM 2544 O O . MET A 1 367 ? -9.295 9.048 14.283 1.00 33.88 347 MET A O 1
ATOM 2549 N N . GLY A 1 368 ? -7.630 7.773 15.069 1.00 42.74 348 GLY A N 1
ATOM 2550 C CA . GLY A 1 368 ? -6.581 8.512 14.362 1.00 44.71 348 GLY A CA 1
ATOM 2551 C C . GLY A 1 368 ? -6.875 8.559 12.870 1.00 47.03 348 GLY A C 1
ATOM 2552 O O . GLY A 1 368 ? -7.132 9.623 12.314 1.00 44.95 348 GLY A O 1
ATOM 2553 N N . GLU A 1 369 ? -6.860 7.383 12.249 1.00 47.33 349 GLU A N 1
ATOM 2554 C CA . GLU A 1 369 ? -7.289 7.186 10.868 1.00 48.41 349 GLU A CA 1
ATOM 2555 C C . GLU A 1 369 ? -8.535 7.978 10.494 1.00 44.33 349 GLU A C 1
ATOM 2556 O O . GLU A 1 369 ? -8.513 8.759 9.549 1.00 44.87 349 GLU A O 1
ATOM 2562 N N . MET A 1 370 ? -9.622 7.773 11.228 1.00 39.98 350 MET A N 1
ATOM 2563 C CA . MET A 1 370 ? -10.867 8.468 10.930 1.00 41.26 350 MET A CA 1
ATOM 2564 C C . MET A 1 370 ? -10.680 9.985 10.852 1.00 42.24 350 MET A C 1
ATOM 2565 O O . MET A 1 370 ? -11.140 10.623 9.919 1.00 41.57 350 MET A O 1
ATOM 2570 N N . LEU A 1 371 ? -10.001 10.553 11.838 1.00 43.21 351 LEU A N 1
ATOM 2571 C CA . LEU A 1 371 ? -9.774 11.986 11.876 1.00 43.84 351 LEU A CA 1
ATOM 2572 C C . LEU A 1 371 ? -8.959 12.465 10.692 1.00 45.53 351 LEU A C 1
ATOM 2573 O O . LEU A 1 371 ? -9.320 13.440 10.048 1.00 46.57 351 LEU A O 1
ATOM 2578 N N . VAL A 1 372 ? -7.859 11.775 10.419 1.00 46.23 352 VAL A N 1
ATOM 2579 C CA . VAL A 1 372 ? -6.949 12.133 9.335 1.00 48.11 352 VAL A CA 1
ATOM 2580 C C . VAL A 1 372 ? -7.551 11.877 7.937 1.00 47.78 352 VAL A C 1
ATOM 2581 O O . VAL A 1 372 ? -7.512 12.743 7.075 1.00 49.80 352 VAL A O 1
ATOM 2585 N N . THR A 1 373 ? -8.108 10.695 7.718 1.00 46.07 353 THR A N 1
ATOM 2586 C CA . THR A 1 373 ? -8.522 10.293 6.375 1.00 44.80 353 THR A CA 1
ATOM 2587 C C . THR A 1 373 ? -9.954 10.659 6.016 1.00 43.29 353 THR A C 1
ATOM 2588 O O . THR A 1 373 ? -10.280 10.769 4.846 1.00 42.48 353 THR A O 1
ATOM 2592 N N . GLY A 1 374 ? -10.821 10.755 7.011 1.00 43.98 354 GLY A N 1
ATOM 2593 C CA . GLY A 1 374 ? -12.255 10.924 6.766 1.00 42.66 354 GLY A CA 1
ATOM 2594 C C . GLY A 1 374 ? -12.962 9.611 6.507 1.00 41.75 354 GLY A C 1
ATOM 2595 O O . GLY A 1 374 ? -14.179 9.573 6.407 1.00 41.49 354 GLY A O 1
ATOM 2596 N N . ARG A 1 375 ? -12.215 8.514 6.434 1.00 43.74 355 ARG A N 1
ATOM 2597 C CA . ARG A 1 375 ? -12.810 7.202 6.196 1.00 43.17 355 ARG A CA 1
ATOM 2598 C C . ARG A 1 375 ? -12.682 6.315 7.423 1.00 41.74 355 ARG A C 1
ATOM 2599 O O . ARG A 1 375 ? -11.844 6.539 8.285 1.00 41.88 355 ARG A O 1
ATOM 2607 N N . THR A 1 376 ? -13.493 5.265 7.438 1.00 42.16 356 THR A N 1
ATOM 2608 C CA . THR A 1 376 ? -13.627 4.374 8.566 1.00 40.03 356 THR A CA 1
ATOM 2609 C C . THR A 1 376 ? -12.914 3.067 8.285 1.00 40.22 356 THR A C 1
ATOM 2610 O O . THR A 1 376 ? -13.342 2.318 7.406 1.00 39.39 356 THR A O 1
ATOM 2614 N N . PRO A 1 377 ? -11.863 2.756 9.062 1.00 38.92 357 PRO A N 1
ATOM 2615 C CA . PRO A 1 377 ? -11.177 1.501 8.792 1.00 39.27 357 PRO A CA 1
ATOM 2616 C C . PRO A 1 377 ? -12.132 0.327 8.870 1.00 40.05 357 PRO A C 1
ATOM 2617 O O . PRO A 1 377 ? -13.062 0.356 9.653 1.00 42.05 357 PRO A O 1
ATOM 2621 N N . GLU A 1 378 ? -11.889 -0.695 8.054 1.00 44.02 358 GLU A N 1
ATOM 2622 C CA . GLU A 1 378 ? -12.801 -1.828 7.914 1.00 44.96 358 GLU A CA 1
ATOM 2623 C C . GLU A 1 378 ? -13.146 -2.444 9.257 1.00 41.60 358 GLU A C 1
ATOM 2624 O O . GLU A 1 378 ? -14.305 -2.728 9.538 1.00 35.74 358 GLU A O 1
ATOM 2630 N N . VAL A 1 379 ? -12.135 -2.645 10.096 1.00 39.29 359 VAL A N 1
ATOM 2631 C CA . VAL A 1 379 ? -12.348 -3.330 11.380 1.00 37.28 359 VAL A CA 1
ATOM 2632 C C . VAL A 1 379 ? -13.361 -2.626 12.308 1.00 33.88 359 VAL A C 1
ATOM 2633 O O . VAL A 1 379 ? -13.880 -3.230 13.235 1.00 32.53 359 VAL A O 1
ATOM 2637 N N . ALA A 1 380 ? -13.591 -1.339 12.075 1.00 33.13 360 ALA A N 1
ATOM 2638 C CA . ALA A 1 380 ? -14.450 -0.523 12.914 1.00 33.79 360 ALA A CA 1
ATOM 2639 C C . ALA A 1 380 ? -15.841 -0.329 12.340 1.00 35.81 360 ALA A C 1
ATOM 2640 O O . ALA A 1 380 ? -16.707 0.156 13.029 1.00 35.49 360 ALA A O 1
ATOM 2642 N N . LYS A 1 381 ? -16.057 -0.697 11.085 1.00 39.73 361 LYS A N 1
ATOM 2643 C CA . LYS A 1 381 ? -17.352 -0.478 10.439 1.00 42.58 361 LYS A CA 1
ATOM 2644 C C . LYS A 1 381 ? -18.541 -1.006 11.249 1.00 40.15 361 LYS A C 1
ATOM 2645 O O . LYS A 1 381 ? -19.568 -0.347 11.340 1.00 41.41 361 LYS A O 1
ATOM 2651 N N . ALA A 1 382 ? -18.377 -2.156 11.889 1.00 39.07 362 ALA A N 1
ATOM 2652 C CA . ALA A 1 382 ? -19.453 -2.759 12.659 1.00 36.62 362 ALA A CA 1
ATOM 2653 C C . ALA A 1 382 ? -19.940 -1.915 13.845 1.00 39.04 362 ALA A C 1
ATOM 2654 O O . ALA A 1 382 ? -21.020 -2.169 14.399 1.00 39.68 362 ALA A O 1
ATOM 2656 N N . PHE A 1 383 ? -19.178 -0.896 14.217 1.00 37.78 363 PHE A N 1
ATOM 2657 C CA . PHE A 1 383 ? -19.465 -0.133 15.432 1.00 37.72 363 PHE A CA 1
ATOM 2658 C C . PHE A 1 383 ? -19.852 1.308 15.154 1.00 37.38 363 PHE A C 1
ATOM 2659 O O . PHE A 1 383 ? -19.752 2.165 16.028 1.00 37.37 363 PHE A O 1
ATOM 2667 N N . ALA A 1 384 ? -20.307 1.569 13.938 1.00 38.66 364 ALA A N 1
ATOM 2668 C CA . ALA A 1 384 ? -20.776 2.898 13.580 1.00 40.13 364 ALA A CA 1
ATOM 2669 C C . ALA A 1 384 ? -21.930 3.308 14.479 1.00 39.92 364 ALA A C 1
ATOM 2670 O O . ALA A 1 384 ? -22.726 2.483 14.890 1.00 37.83 364 ALA A O 1
ATOM 2672 N N . VAL A 1 385 ? -21.992 4.599 14.769 1.00 44.82 365 VAL A N 1
ATOM 2673 C CA . VAL A 1 385 ? -23.048 5.186 15.578 1.00 47.41 365 VAL A CA 1
ATOM 2674 C C . VAL A 1 385 ? -24.401 4.984 14.926 1.00 50.86 365 VAL A C 1
ATOM 2675 O O . VAL A 1 385 ? -25.381 4.737 15.603 1.00 57.36 365 VAL A O 1
ATOM 2679 N N . ASP A 1 386 ? -24.443 5.088 13.603 1.00 55.28 366 ASP A N 1
ATOM 2680 C CA . ASP A 1 386 ? -25.703 5.111 12.867 1.00 56.43 366 ASP A CA 1
ATOM 2681 C C . ASP A 1 386 ? -26.485 3.796 12.904 1.00 57.82 366 ASP A C 1
ATOM 2682 O O . ASP A 1 386 ? -27.648 3.769 12.512 1.00 60.91 366 ASP A O 1
ATOM 2687 N N . ARG A 1 387 ? -25.875 2.718 13.393 1.00 57.94 367 ARG A N 1
ATOM 2688 C CA . ARG A 1 387 ? -26.556 1.413 13.466 1.00 53.61 367 ARG A CA 1
ATOM 2689 C C . ARG A 1 387 ? -27.824 1.368 14.355 1.00 56.34 367 ARG A C 1
ATOM 2690 O O . ARG A 1 387 ? -28.483 0.329 14.416 1.00 59.62 367 ARG A O 1
ATOM 2698 N N . PHE A 1 388 ? -28.159 2.464 15.043 1.00 57.19 368 PHE A N 1
ATOM 2699 C CA . PHE A 1 388 ? -29.331 2.497 15.943 1.00 60.83 368 PHE A CA 1
ATOM 2700 C C . PHE A 1 388 ? -30.525 3.256 15.358 1.00 59.55 368 PHE A C 1
ATOM 2701 O O . PHE A 1 388 ? -30.410 3.903 14.318 1.00 64.23 368 PHE A O 1
ATOM 2709 N N . MET B 1 21 ? 9.148 14.912 6.985 1.00 74.96 1 MET B N 1
ATOM 2710 C CA . MET B 1 21 ? 10.089 13.909 6.393 1.00 78.67 1 MET B CA 1
ATOM 2711 C C . MET B 1 21 ? 9.960 13.850 4.868 1.00 76.19 1 MET B C 1
ATOM 2712 O O . MET B 1 21 ? 8.915 14.165 4.302 1.00 73.40 1 MET B O 1
ATOM 2717 N N . HIS B 1 22 ? 11.043 13.424 4.230 1.00 74.39 2 HIS B N 1
ATOM 2718 C CA . HIS B 1 22 ? 11.172 13.426 2.783 1.00 75.05 2 HIS B CA 1
ATOM 2719 C C . HIS B 1 22 ? 11.304 11.995 2.269 1.00 73.73 2 HIS B C 1
ATOM 2720 O O . HIS B 1 22 ? 12.184 11.249 2.708 1.00 65.58 2 HIS B O 1
ATOM 2727 N N . VAL B 1 23 ? 10.437 11.632 1.325 1.00 69.41 3 VAL B N 1
ATOM 2728 C CA . VAL B 1 23 ? 10.480 10.317 0.702 1.00 64.03 3 VAL B CA 1
ATOM 2729 C C . VAL B 1 23 ? 10.787 10.442 -0.782 1.00 56.47 3 VAL B C 1
ATOM 2730 O O . VAL B 1 23 ? 10.150 11.220 -1.494 1.00 58.14 3 VAL B O 1
ATOM 2734 N N . VAL B 1 24 ? 11.790 9.697 -1.231 1.00 51.49 4 VAL B N 1
ATOM 2735 C CA . VAL B 1 24 ? 12.123 9.603 -2.646 1.00 50.87 4 VAL B CA 1
ATOM 2736 C C . VAL B 1 24 ? 11.462 8.358 -3.235 1.00 47.75 4 VAL B C 1
ATOM 2737 O O . VAL B 1 24 ? 11.752 7.241 -2.812 1.00 45.57 4 VAL B O 1
ATOM 2741 N N . VAL B 1 25 ? 10.584 8.562 -4.211 1.00 45.55 5 VAL B N 1
ATOM 2742 C CA . VAL B 1 25 ? 9.951 7.466 -4.935 1.00 45.74 5 VAL B CA 1
ATOM 2743 C C . VAL B 1 25 ? 10.662 7.259 -6.270 1.00 43.25 5 VAL B C 1
ATOM 2744 O O . VAL B 1 25 ? 10.667 8.136 -7.124 1.00 42.07 5 VAL B O 1
ATOM 2748 N N . VAL B 1 26 ? 11.263 6.088 -6.434 1.00 43.36 6 VAL B N 1
ATOM 2749 C CA . VAL B 1 26 ? 11.938 5.704 -7.669 1.00 42.55 6 VAL B CA 1
ATOM 2750 C C . VAL B 1 26 ? 10.953 4.971 -8.587 1.00 39.26 6 VAL B C 1
ATOM 2751 O O . VAL B 1 26 ? 10.505 3.878 -8.273 1.00 37.28 6 VAL B O 1
ATOM 2755 N N . GLY B 1 27 ? 10.629 5.600 -9.713 1.00 37.06 7 GLY B N 1
ATOM 2756 C CA . GLY B 1 27 ? 9.697 5.055 -10.685 1.00 36.21 7 GLY B CA 1
ATOM 2757 C C . GLY B 1 27 ? 8.326 5.653 -10.480 1.00 34.21 7 GLY B C 1
ATOM 2758 O O . GLY B 1 27 ? 7.828 5.658 -9.359 1.00 34.00 7 GLY B O 1
ATOM 2759 N N . GLY B 1 28 ? 7.726 6.129 -11.576 1.00 33.57 8 GLY B N 1
ATOM 2760 C CA . GLY B 1 28 ? 6.491 6.894 -11.547 1.00 35.38 8 GLY B CA 1
ATOM 2761 C C . GLY B 1 28 ? 5.480 6.377 -12.549 1.00 36.79 8 GLY B C 1
ATOM 2762 O O . GLY B 1 28 ? 4.973 7.121 -13.396 1.00 34.58 8 GLY B O 1
ATOM 2763 N N . GLY B 1 29 ? 5.184 5.088 -12.457 1.00 35.64 9 GLY B N 1
ATOM 2764 C CA . GLY B 1 29 ? 4.008 4.558 -13.115 1.00 36.10 9 GLY B CA 1
ATOM 2765 C C . GLY B 1 29 ? 2.826 4.712 -12.178 1.00 34.14 9 GLY B C 1
ATOM 2766 O O . GLY B 1 29 ? 2.884 5.439 -11.192 1.00 36.04 9 GLY B O 1
ATOM 2767 N N . VAL B 1 30 ? 1.752 4.005 -12.448 1.00 34.11 10 VAL B N 1
ATOM 2768 C CA . VAL B 1 30 ? 0.553 4.158 -11.614 1.00 34.49 10 VAL B CA 1
ATOM 2769 C C . VAL B 1 30 ? 0.840 3.869 -10.127 1.00 36.37 10 VAL B C 1
ATOM 2770 O O . VAL B 1 30 ? 0.222 4.476 -9.266 1.00 37.84 10 VAL B O 1
ATOM 2774 N N . ILE B 1 31 ? 1.818 3.002 -9.840 1.00 36.97 11 ILE B N 1
ATOM 2775 C CA . ILE B 1 31 ? 2.144 2.618 -8.470 1.00 38.38 11 ILE B CA 1
ATOM 2776 C C . ILE B 1 31 ? 2.989 3.640 -7.716 1.00 40.27 11 ILE B C 1
ATOM 2777 O O . ILE B 1 31 ? 2.764 3.833 -6.546 1.00 44.55 11 ILE B O 1
ATOM 2782 N N . GLY B 1 32 ? 4.030 4.211 -8.307 1.00 43.31 12 GLY B N 1
ATOM 2783 C CA . GLY B 1 32 ? 4.761 5.271 -7.605 1.00 43.16 12 GLY B CA 1
ATOM 2784 C C . GLY B 1 32 ? 3.974 6.587 -7.589 1.00 44.60 12 GLY B C 1
ATOM 2785 O O . GLY B 1 32 ? 4.092 7.394 -6.654 1.00 48.53 12 GLY B O 1
ATOM 2786 N N . LEU B 1 33 ? 3.149 6.830 -8.602 1.00 42.65 13 LEU B N 1
ATOM 2787 C CA . LEU B 1 33 ? 2.451 8.117 -8.651 1.00 45.98 13 LEU B CA 1
ATOM 2788 C C . LEU B 1 33 ? 1.412 8.176 -7.540 1.00 45.18 13 LEU B C 1
ATOM 2789 O O . LEU B 1 33 ? 1.479 9.046 -6.673 1.00 46.74 13 LEU B O 1
ATOM 2794 N N . SER B 1 34 ? 0.453 7.262 -7.580 1.00 41.96 14 SER B N 1
ATOM 2795 C CA . SER B 1 34 ? -0.434 6.994 -6.432 1.00 42.10 14 SER B CA 1
ATOM 2796 C C . SER B 1 34 ? 0.255 6.972 -5.057 1.00 39.65 14 SER B C 1
ATOM 2797 O O . SER B 1 34 ? -0.219 7.624 -4.127 1.00 36.12 14 SER B O 1
ATOM 2800 N N . VAL B 1 35 ? 1.346 6.223 -4.911 1.00 38.58 15 VAL B N 1
ATOM 2801 C CA . VAL B 1 35 ? 2.058 6.215 -3.624 1.00 39.16 15 VAL B CA 1
ATOM 2802 C C . VAL B 1 35 ? 2.554 7.623 -3.278 1.00 41.58 15 VAL B C 1
ATOM 2803 O O . VAL B 1 35 ? 2.370 8.088 -2.154 1.00 41.62 15 VAL B O 1
ATOM 2807 N N . ALA B 1 36 ? 3.235 8.262 -4.230 1.00 39.40 16 ALA B N 1
ATOM 2808 C CA . ALA B 1 36 ? 3.749 9.606 -4.021 1.00 38.07 16 ALA B CA 1
ATOM 2809 C C . ALA B 1 36 ? 2.639 10.589 -3.682 1.00 40.48 16 ALA B C 1
ATOM 2810 O O . ALA B 1 36 ? 2.811 11.443 -2.805 1.00 42.84 16 ALA B O 1
ATOM 2812 N N . TRP B 1 37 ? 1.498 10.465 -4.351 1.00 38.40 17 TRP B N 1
ATOM 2813 C CA . TRP B 1 37 ? 0.378 11.360 -4.088 1.00 40.18 17 TRP B CA 1
ATOM 2814 C C . TRP B 1 37 ? -0.137 11.218 -2.665 1.00 43.45 17 TRP B C 1
ATOM 2815 O O . TRP B 1 37 ? -0.386 12.216 -1.990 1.00 48.37 17 TRP B O 1
ATOM 2826 N N . GLN B 1 38 ? -0.332 9.981 -2.214 1.00 43.11 18 GLN B N 1
ATOM 2827 C CA . GLN B 1 38 ? -0.889 9.761 -0.887 1.00 41.17 18 GLN B CA 1
ATOM 2828 C C . GLN B 1 38 ? 0.105 10.181 0.194 1.00 41.39 18 GLN B C 1
ATOM 2829 O O . GLN B 1 38 ? -0.298 10.724 1.211 1.00 43.50 18 GLN B O 1
ATOM 2835 N N . ALA B 1 39 ? 1.392 9.956 -0.045 1.00 41.56 19 ALA B N 1
ATOM 2836 C CA . ALA B 1 39 ? 2.441 10.420 0.864 1.00 44.48 19 ALA B CA 1
ATOM 2837 C C . ALA B 1 39 ? 2.410 11.932 1.055 1.00 47.13 19 ALA B C 1
ATOM 2838 O O . ALA B 1 39 ? 2.582 12.418 2.163 1.00 51.40 19 ALA B O 1
ATOM 2840 N N . LEU B 1 40 ? 2.173 12.668 -0.024 1.00 51.00 20 LEU B N 1
ATOM 2841 C CA . LEU B 1 40 ? 1.930 14.112 0.058 1.00 49.12 20 LEU B CA 1
ATOM 2842 C C . LEU B 1 40 ? 0.648 14.411 0.822 1.00 49.92 20 LEU B C 1
ATOM 2843 O O . LEU B 1 40 ? 0.630 15.302 1.672 1.00 53.79 20 LEU B O 1
ATOM 2848 N N . GLU B 1 41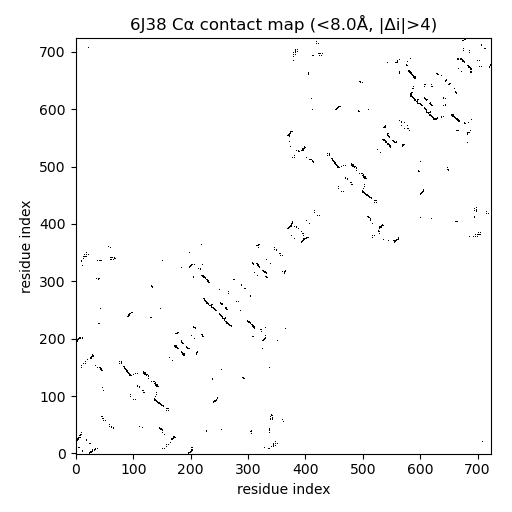 ? -0.426 13.697 0.497 1.00 46.74 21 GLU B N 1
ATOM 2849 C CA . GLU B 1 41 ? -1.708 13.888 1.187 1.00 47.89 21 GLU B CA 1
ATOM 2850 C C . GLU B 1 41 ? -1.585 13.667 2.685 1.00 50.37 21 GLU B C 1
ATOM 2851 O O . GLU B 1 41 ? -2.387 14.197 3.455 1.00 47.68 21 GLU B O 1
ATOM 2857 N N . ARG B 1 42 ? -0.589 12.885 3.097 1.00 53.58 22 ARG B N 1
ATOM 2858 C CA . ARG B 1 42 ? -0.303 12.695 4.517 1.00 57.51 22 ARG B CA 1
ATOM 2859 C C . ARG B 1 42 ? 0.774 13.655 5.021 1.00 57.25 22 ARG B C 1
ATOM 2860 O O . ARG B 1 42 ? 1.402 13.393 6.037 1.00 65.56 22 ARG B O 1
ATOM 2868 N N . GLY B 1 43 ? 0.977 14.771 4.330 1.00 56.08 23 GLY B N 1
ATOM 2869 C CA . GLY B 1 43 ? 1.941 15.784 4.762 1.00 56.59 23 GLY B CA 1
ATOM 2870 C C . GLY B 1 43 ? 3.426 15.443 4.629 1.00 60.16 23 GLY B C 1
ATOM 2871 O O . GLY B 1 43 ? 4.274 16.193 5.112 1.00 57.48 23 GLY B O 1
ATOM 2872 N N . LEU B 1 44 ? 3.771 14.331 3.988 1.00 58.18 24 LEU B N 1
ATOM 2873 C CA . LEU B 1 44 ? 5.175 14.094 3.674 1.00 58.13 24 LEU B CA 1
ATOM 2874 C C . LEU B 1 44 ? 5.605 14.946 2.484 1.00 56.91 24 LEU B C 1
ATOM 2875 O O . LEU B 1 44 ? 4.797 15.345 1.654 1.00 51.25 24 LEU B O 1
ATOM 2880 N N . ARG B 1 45 ? 6.893 15.236 2.434 1.00 58.37 25 ARG B N 1
ATOM 2881 C CA . ARG B 1 45 ? 7.503 15.870 1.286 1.00 63.28 25 ARG B CA 1
ATOM 2882 C C . ARG B 1 45 ? 7.976 14.735 0.378 1.00 58.38 25 ARG B C 1
ATOM 2883 O O . ARG B 1 45 ? 8.496 13.723 0.858 1.00 58.79 25 ARG B O 1
ATOM 2891 N N . VAL B 1 46 ? 7.800 14.896 -0.929 1.00 53.70 26 VAL B N 1
ATOM 2892 C CA . VAL B 1 46 ? 7.994 13.785 -1.861 1.00 52.29 26 VAL B CA 1
ATOM 2893 C C . VAL B 1 46 ? 8.741 14.167 -3.136 1.00 51.80 26 VAL B C 1
ATOM 2894 O O . VAL B 1 46 ? 8.401 15.148 -3.808 1.00 45.79 26 VAL B O 1
ATOM 2898 N N . THR B 1 47 ? 9.728 13.350 -3.495 1.00 51.80 27 THR B N 1
ATOM 2899 C CA . THR B 1 47 ? 10.366 13.440 -4.807 1.00 53.21 27 THR B CA 1
ATOM 2900 C C . THR B 1 47 ? 10.144 12.141 -5.610 1.00 52.97 27 THR B C 1
ATOM 2901 O O . THR B 1 47 ? 10.426 11.046 -5.125 1.00 54.76 27 THR B O 1
ATOM 2905 N N . VAL B 1 48 ? 9.650 12.271 -6.840 1.00 49.98 28 VAL B N 1
ATOM 2906 C CA . VAL B 1 48 ? 9.526 11.137 -7.754 1.00 48.24 28 VAL B CA 1
ATOM 2907 C C . VAL B 1 48 ? 10.625 11.180 -8.819 1.00 47.06 28 VAL B C 1
ATOM 2908 O O . VAL B 1 48 ? 10.720 12.153 -9.549 1.00 52.13 28 VAL B O 1
ATOM 2912 N N . VAL B 1 49 ? 11.439 10.126 -8.913 1.00 43.65 29 VAL B N 1
ATOM 2913 C CA . VAL B 1 49 ? 12.453 9.993 -9.969 1.00 43.08 29 VAL B CA 1
ATOM 2914 C C . VAL B 1 49 ? 12.003 9.003 -11.062 1.00 43.79 29 VAL B C 1
ATOM 2915 O O . VAL B 1 49 ? 11.765 7.834 -10.783 1.00 42.58 29 VAL B O 1
ATOM 2919 N N . ASP B 1 50 ? 11.896 9.484 -12.301 1.00 43.58 30 ASP B N 1
ATOM 2920 C CA . ASP B 1 50 ? 11.485 8.671 -13.453 1.00 43.36 30 ASP B CA 1
ATOM 2921 C C . ASP B 1 50 ? 11.752 9.496 -14.720 1.00 40.05 30 ASP B C 1
ATOM 2922 O O . ASP B 1 50 ? 11.188 10.566 -14.874 1.00 42.50 30 ASP B O 1
ATOM 2927 N N . PRO B 1 51 ? 12.576 8.992 -15.647 1.00 39.19 31 PRO B N 1
ATOM 2928 C CA . PRO B 1 51 ? 12.840 9.773 -16.865 1.00 40.25 31 PRO B CA 1
ATOM 2929 C C . PRO B 1 51 ? 11.611 10.053 -17.738 1.00 46.95 31 PRO B C 1
ATOM 2930 O O . PRO B 1 51 ? 11.592 11.042 -18.464 1.00 51.70 31 PRO B O 1
ATOM 2934 N N . GLU B 1 52 ? 10.601 9.189 -17.680 1.00 49.77 32 GLU B N 1
ATOM 2935 C CA . GLU B 1 52 ? 9.375 9.377 -18.469 1.00 50.99 32 GLU B CA 1
ATOM 2936 C C . GLU B 1 52 ? 8.222 8.698 -17.739 1.00 42.90 32 GLU B C 1
ATOM 2937 O O . GLU B 1 52 ? 7.939 7.529 -17.962 1.00 41.85 32 GLU B O 1
ATOM 2943 N N . PRO B 1 53 ? 7.602 9.424 -16.808 1.00 40.67 33 PRO B N 1
ATOM 2944 C CA . PRO B 1 53 ? 6.531 8.925 -15.961 1.00 38.93 33 PRO B CA 1
ATOM 2945 C C . PRO B 1 53 ? 5.381 8.346 -16.779 1.00 37.65 33 PRO B C 1
ATOM 2946 O O . PRO B 1 53 ? 5.125 8.819 -17.874 1.00 34.81 33 PRO B O 1
ATOM 2950 N N . ALA B 1 54 ? 4.721 7.327 -16.240 1.00 33.73 34 ALA B N 1
ATOM 2951 C CA . ALA B 1 54 ? 3.506 6.784 -16.834 1.00 35.21 34 ALA B CA 1
ATOM 2952 C C . ALA B 1 54 ? 3.664 6.382 -18.308 1.00 34.96 34 ALA B C 1
ATOM 2953 O O . ALA B 1 54 ? 2.693 6.475 -19.086 1.00 34.74 34 ALA B O 1
ATOM 2955 N N . SER B 1 55 ? 4.866 5.913 -18.665 1.00 30.70 35 SER B N 1
ATOM 2956 C CA . SER B 1 55 ? 5.189 5.575 -20.031 1.00 30.04 35 SER B CA 1
ATOM 2957 C C . SER B 1 55 ? 5.182 4.088 -20.368 1.00 27.62 35 SER B C 1
ATOM 2958 O O . SER B 1 55 ? 5.264 3.709 -21.536 1.00 25.28 35 SER B O 1
ATOM 2961 N N . LYS B 1 56 ? 5.135 3.231 -19.368 1.00 27.65 36 LYS B N 1
ATOM 2962 C CA . LYS B 1 56 ? 5.375 1.818 -19.603 1.00 28.99 36 LYS B CA 1
ATOM 2963 C C . LYS B 1 56 ? 4.096 1.024 -19.459 1.00 31.31 36 LYS B C 1
ATOM 2964 O O . LYS B 1 56 ? 3.103 1.331 -20.134 1.00 30.31 36 LYS B O 1
ATOM 2970 N N . ALA B 1 57 ? 4.110 0.010 -18.598 1.00 33.73 37 ALA B N 1
ATOM 2971 C CA . ALA B 1 57 ? 2.965 -0.859 -18.432 1.00 33.56 37 ALA B CA 1
ATOM 2972 C C . ALA B 1 57 ? 1.744 -0.006 -18.199 1.00 35.28 37 ALA B C 1
ATOM 2973 O O . ALA B 1 57 ? 0.698 -0.262 -18.783 1.00 33.32 37 ALA B O 1
ATOM 2975 N N . SER B 1 58 ? 1.907 1.030 -17.382 1.00 36.57 38 SER B N 1
ATOM 2976 C CA . SER B 1 58 ? 0.806 1.902 -17.020 1.00 38.45 38 SER B CA 1
ATOM 2977 C C . SER B 1 58 ? 0.244 2.655 -18.220 1.00 37.92 38 SER B C 1
ATOM 2978 O O . SER B 1 58 ? -0.936 2.971 -18.244 1.00 34.51 38 SER B O 1
ATOM 2981 N N . HIS B 1 59 ? 1.084 2.930 -19.213 1.00 39.45 39 HIS B N 1
ATOM 2982 C CA . HIS B 1 59 ? 0.615 3.551 -20.456 1.00 38.98 39 HIS B CA 1
ATOM 2983 C C . HIS B 1 59 ? -0.257 2.638 -21.330 1.00 37.80 39 HIS B C 1
ATOM 2984 O O . HIS B 1 59 ? -1.288 3.077 -21.857 1.00 41.32 39 HIS B O 1
ATOM 2991 N N . VAL B 1 60 ? 0.156 1.385 -21.501 1.00 35.87 40 VAL B N 1
ATOM 2992 C CA . VAL B 1 60 ? -0.561 0.461 -22.394 1.00 36.12 40 VAL B CA 1
ATOM 2993 C C . VAL B 1 60 ? -1.744 -0.221 -21.704 1.00 33.36 40 VAL B C 1
ATOM 2994 O O . VAL B 1 60 ? -2.622 -0.746 -22.378 1.00 33.35 40 VAL B O 1
ATOM 2998 N N . SER B 1 61 ? -1.737 -0.195 -20.372 1.00 31.60 41 SER B N 1
ATOM 2999 C CA . SER B 1 61 ? -2.688 -0.907 -19.551 1.00 33.14 41 SER B CA 1
ATOM 3000 C C . SER B 1 61 ? -4.154 -0.614 -19.923 1.00 31.94 41 SER B C 1
ATOM 3001 O O . SER B 1 61 ? -4.499 0.483 -20.356 1.00 27.60 41 SER B O 1
ATOM 3004 N N . ALA B 1 62 ? -5.001 -1.617 -19.743 1.00 34.06 42 ALA B N 1
ATOM 3005 C CA . ALA B 1 62 ? -6.410 -1.514 -20.127 1.00 35.90 42 ALA B CA 1
ATOM 3006 C C . ALA B 1 62 ? -7.237 -0.804 -19.066 1.00 38.24 42 ALA B C 1
ATOM 3007 O O . ALA B 1 62 ? -8.206 -0.120 -19.395 1.00 44.88 42 ALA B O 1
ATOM 3009 N N . GLY B 1 63 ? -6.885 -0.980 -17.793 1.00 40.96 43 GLY B N 1
ATOM 3010 C CA . GLY B 1 63 ? -7.630 -0.328 -16.699 1.00 43.92 43 GLY B CA 1
ATOM 3011 C C . GLY B 1 63 ? -8.942 -0.986 -16.293 1.00 46.24 43 GLY B C 1
ATOM 3012 O O . GLY B 1 63 ? -9.820 -0.336 -15.727 1.00 44.93 43 GLY B O 1
ATOM 3013 N N . MET B 1 64 ? -9.086 -2.274 -16.593 1.00 49.80 44 MET B N 1
ATOM 3014 C CA . MET B 1 64 ? -10.199 -3.054 -16.078 1.00 50.20 44 MET B CA 1
ATOM 3015 C C . MET B 1 64 ? -10.075 -3.170 -14.569 1.00 49.05 44 MET B C 1
ATOM 3016 O O . MET B 1 64 ? -8.983 -3.443 -14.041 1.00 45.46 44 MET B O 1
ATOM 3021 N N . LEU B 1 65 ? -11.199 -2.979 -13.886 1.00 47.86 45 LEU B N 1
ATOM 3022 C CA . LEU B 1 65 ? -11.250 -3.021 -12.433 1.00 52.65 45 LEU B CA 1
ATOM 3023 C C . LEU B 1 65 ? -12.228 -4.107 -12.029 1.00 60.43 45 LEU B C 1
ATOM 3024 O O . LEU B 1 65 ? -13.298 -3.821 -11.491 1.00 66.86 45 LEU B O 1
ATOM 3029 N N . PRO B 1 66 ? -11.847 -5.368 -12.270 1.00 68.82 46 PRO B N 1
ATOM 3030 C CA . PRO B 1 66 ? -12.719 -6.454 -11.935 1.00 69.84 46 PRO B CA 1
ATOM 3031 C C . PRO B 1 66 ? -12.546 -6.799 -10.457 1.00 73.36 46 PRO B C 1
ATOM 3032 O O . PRO B 1 66 ? -11.417 -6.739 -9.923 1.00 77.16 46 PRO B O 1
ATOM 3036 N N . ALA B 1 67 ? -13.643 -7.185 -9.813 1.00 72.22 47 ALA B N 1
ATOM 3037 C CA . ALA B 1 67 ? -13.597 -7.672 -8.438 1.00 73.78 47 ALA B CA 1
ATOM 3038 C C . ALA B 1 67 ? -12.463 -8.699 -8.285 1.00 74.40 47 ALA B C 1
ATOM 3039 O O . ALA B 1 67 ? -11.624 -8.603 -7.379 1.00 73.69 47 ALA B O 1
ATOM 3041 N N . ALA B 1 68 ? -12.460 -9.674 -9.192 1.00 75.82 48 ALA B N 1
ATOM 3042 C CA . ALA B 1 68 ? -11.283 -10.501 -9.474 1.00 72.71 48 ALA B CA 1
ATOM 3043 C C . ALA B 1 68 ? -11.283 -10.910 -10.957 1.00 69.57 48 ALA B C 1
ATOM 3044 O O . ALA B 1 68 ? -10.311 -11.467 -11.487 1.00 66.50 48 ALA B O 1
ATOM 3046 N N . GLN B 1 75 ? -6.722 -17.350 -4.102 1.00 69.94 55 GLN B N 1
ATOM 3047 C CA . GLN B 1 75 ? -5.769 -16.704 -3.193 1.00 73.98 55 GLN B CA 1
ATOM 3048 C C . GLN B 1 75 ? -6.465 -15.780 -2.197 1.00 72.08 55 GLN B C 1
ATOM 3049 O O . GLN B 1 75 ? -6.917 -14.713 -2.594 1.00 74.81 55 GLN B O 1
ATOM 3055 N N . GLU B 1 76 ? -6.478 -16.120 -0.909 1.00 70.52 56 GLU B N 1
ATOM 3056 C CA . GLU B 1 76 ? -7.272 -15.346 0.059 1.00 73.59 56 GLU B CA 1
ATOM 3057 C C . GLU B 1 76 ? -6.677 -13.958 0.338 1.00 68.84 56 GLU B C 1
ATOM 3058 O O . GLU B 1 76 ? -7.395 -12.966 0.324 1.00 66.75 56 GLU B O 1
ATOM 3064 N N . ASP B 1 77 ? -5.373 -13.895 0.592 1.00 66.31 57 ASP B N 1
ATOM 3065 C CA . ASP B 1 77 ? -4.716 -12.635 0.950 1.00 68.07 57 ASP B CA 1
ATOM 3066 C C . ASP B 1 77 ? -4.816 -11.577 -0.144 1.00 66.33 57 ASP B C 1
ATOM 3067 O O . ASP B 1 77 ? -5.129 -10.429 0.128 1.00 69.97 57 ASP B O 1
ATOM 3072 N N . LEU B 1 78 ? -4.531 -11.976 -1.377 1.00 62.83 58 LEU B N 1
ATOM 3073 C CA . LEU B 1 78 ? -4.592 -11.083 -2.523 1.00 58.21 58 LEU B CA 1
ATOM 3074 C C . LEU B 1 78 ? -6.010 -10.626 -2.783 1.00 57.22 58 LEU B C 1
ATOM 3075 O O . LEU B 1 78 ? -6.258 -9.461 -3.096 1.00 60.76 58 LEU B O 1
ATOM 3080 N N . LEU B 1 79 ? -6.940 -11.558 -2.652 1.00 56.31 59 LEU B N 1
ATOM 3081 C CA . LEU B 1 79 ? -8.347 -11.254 -2.797 1.00 56.14 59 LEU B CA 1
ATOM 3082 C C . LEU B 1 79 ? -8.729 -10.139 -1.840 1.00 53.75 59 LEU B C 1
ATOM 3083 O O . LEU B 1 79 ? -9.389 -9.170 -2.226 1.00 49.20 59 LEU B O 1
ATOM 3088 N N . ARG B 1 80 ? -8.294 -10.284 -0.589 1.00 53.02 60 ARG B N 1
ATOM 3089 C CA . ARG B 1 80 ? -8.589 -9.299 0.442 1.00 57.42 60 ARG B CA 1
ATOM 3090 C C . ARG B 1 80 ? -7.968 -7.948 0.077 1.00 53.19 60 ARG B C 1
ATOM 3091 O O . ARG B 1 80 ? -8.591 -6.905 0.255 1.00 52.49 60 ARG B O 1
ATOM 3099 N N . LEU B 1 81 ? -6.750 -7.974 -0.450 1.00 49.13 61 LEU B N 1
ATOM 3100 C CA . LEU B 1 81 ? -6.109 -6.761 -0.923 1.00 47.69 61 LEU B CA 1
ATOM 3101 C C . LEU B 1 81 ? -6.909 -6.120 -2.050 1.00 46.35 61 LEU B C 1
ATOM 3102 O O . LEU B 1 81 ? -7.096 -4.904 -2.056 1.00 45.80 61 LEU B O 1
ATOM 3107 N N . CYS B 1 82 ? -7.391 -6.931 -2.990 1.00 44.65 62 CYS B N 1
ATOM 3108 C CA . CYS B 1 82 ? -8.157 -6.401 -4.115 1.00 47.59 62 CYS B CA 1
ATOM 3109 C C . CYS B 1 82 ? -9.495 -5.813 -3.704 1.00 46.78 62 CYS B C 1
ATOM 3110 O O . CYS B 1 82 ? -9.875 -4.737 -4.187 1.00 45.28 62 CYS B O 1
ATOM 3113 N N . LEU B 1 83 ? -10.202 -6.509 -2.817 1.00 47.31 63 LEU B N 1
ATOM 3114 C CA . LEU B 1 83 ? -11.509 -6.024 -2.337 1.00 46.84 63 LEU B CA 1
ATOM 3115 C C . LEU B 1 83 ? -11.364 -4.717 -1.564 1.00 45.42 63 LEU B C 1
ATOM 3116 O O . LEU B 1 83 ? -12.233 -3.852 -1.630 1.00 44.07 63 LEU B O 1
ATOM 3121 N N . ALA B 1 84 ? -10.243 -4.563 -0.865 1.00 44.99 64 ALA B N 1
ATOM 3122 C CA . ALA B 1 84 ? -9.978 -3.334 -0.145 1.00 45.02 64 ALA B CA 1
ATOM 3123 C C . ALA B 1 84 ? -9.718 -2.208 -1.136 1.00 47.77 64 ALA B C 1
ATOM 3124 O O . ALA B 1 84 ? -10.297 -1.113 -1.004 1.00 46.99 64 ALA B O 1
ATOM 3126 N N . SER B 1 85 ? -8.888 -2.481 -2.149 1.00 46.46 65 SER B N 1
ATOM 3127 C CA . SER B 1 85 ? -8.632 -1.469 -3.180 1.00 43.16 65 SER B CA 1
ATOM 3128 C C . SER B 1 85 ? -9.927 -1.127 -3.898 1.00 41.84 65 SER B C 1
ATOM 3129 O O . SER B 1 85 ? -10.155 0.020 -4.255 1.00 38.35 65 SER B O 1
ATOM 3132 N N . ARG B 1 86 ? -10.765 -2.136 -4.104 1.00 45.02 66 ARG B N 1
ATOM 3133 C CA . ARG B 1 86 ? -12.053 -1.947 -4.755 1.00 43.09 66 ARG B CA 1
ATOM 3134 C C . ARG B 1 86 ? -12.917 -1.004 -3.943 1.00 45.18 66 ARG B C 1
ATOM 3135 O O . ARG B 1 86 ? -13.510 -0.082 -4.492 1.00 46.39 66 ARG B O 1
ATOM 3143 N N . GLU B 1 87 ? -12.990 -1.248 -2.631 1.00 47.99 67 GLU B N 1
ATOM 3144 C CA . GLU B 1 87 ? -13.823 -0.448 -1.733 1.00 50.23 67 GLU B CA 1
ATOM 3145 C C . GLU B 1 87 ? -13.382 1.007 -1.757 1.00 46.64 67 GLU B C 1
ATOM 3146 O O . GLU B 1 87 ? -14.218 1.914 -1.755 1.00 44.38 67 GLU B O 1
ATOM 3152 N N . ARG B 1 88 ? -12.060 1.193 -1.794 1.00 42.06 68 ARG B N 1
ATOM 3153 C CA . ARG B 1 88 ? -11.403 2.491 -1.762 1.00 38.96 68 ARG B CA 1
ATOM 3154 C C . ARG B 1 88 ? -11.434 3.256 -3.077 1.00 39.51 68 ARG B C 1
ATOM 3155 O O . ARG B 1 88 ? -11.349 4.480 -3.062 1.00 42.61 68 ARG B O 1
ATOM 3163 N N . TYR B 1 89 ? -11.540 2.566 -4.213 1.00 41.94 69 TYR B N 1
ATOM 3164 C CA . TYR B 1 89 ? -11.404 3.224 -5.535 1.00 42.36 69 TYR B CA 1
ATOM 3165 C C . TYR B 1 89 ? -12.279 4.478 -5.688 1.00 42.88 69 TYR B C 1
ATOM 3166 O O . TYR B 1 89 ? -11.782 5.537 -6.057 1.00 47.19 69 TYR B O 1
ATOM 3175 N N . PRO B 1 90 ? -13.579 4.361 -5.410 1.00 41.92 70 PRO B N 1
ATOM 3176 C CA . PRO B 1 90 ? -14.449 5.525 -5.604 1.00 44.84 70 PRO B CA 1
ATOM 3177 C C . PRO B 1 90 ? -13.961 6.768 -4.861 1.00 46.90 70 PRO B C 1
ATOM 3178 O O . PRO B 1 90 ? -13.828 7.823 -5.475 1.00 48.82 70 PRO B O 1
ATOM 3182 N N . SER B 1 91 ? -13.688 6.644 -3.565 1.00 50.11 71 SER B N 1
ATOM 3183 C CA . SER B 1 91 ? -13.235 7.795 -2.759 1.00 50.95 71 SER B CA 1
ATOM 3184 C C . SER B 1 91 ? -11.842 8.270 -3.159 1.00 50.08 71 SER B C 1
ATOM 3185 O O . SER B 1 91 ? -11.535 9.463 -3.071 1.00 56.79 71 SER B O 1
ATOM 3188 N N . PHE B 1 92 ? -11.001 7.336 -3.586 1.00 45.15 72 PHE B N 1
ATOM 3189 C CA . PHE B 1 92 ? -9.675 7.666 -4.097 1.00 42.86 72 PHE B CA 1
ATOM 3190 C C . PHE B 1 92 ? -9.788 8.579 -5.316 1.00 44.15 72 PHE B C 1
ATOM 3191 O O . PHE B 1 92 ? -9.086 9.593 -5.428 1.00 42.01 72 PHE B O 1
ATOM 3199 N N . VAL B 1 93 ? -10.681 8.217 -6.228 1.00 46.30 73 VAL B N 1
ATOM 3200 C CA . VAL B 1 93 ? -10.873 9.005 -7.438 1.00 47.91 73 VAL B CA 1
ATOM 3201 C C . VAL B 1 93 ? -11.465 10.379 -7.122 1.00 50.29 73 VAL B C 1
ATOM 3202 O O . VAL B 1 93 ? -10.996 11.394 -7.647 1.00 52.82 73 VAL B O 1
ATOM 3206 N N . LYS B 1 94 ? -12.488 10.400 -6.277 1.00 52.66 74 LYS B N 1
ATOM 3207 C CA . LYS B 1 94 ? -13.119 11.643 -5.833 1.00 55.48 74 LYS B CA 1
ATOM 3208 C C . LYS B 1 94 ? -12.063 12.612 -5.282 1.00 50.54 74 LYS B C 1
ATOM 3209 O O . LYS B 1 94 ? -11.971 13.768 -5.693 1.00 45.29 74 LYS B O 1
ATOM 3215 N N . GLU B 1 95 ? -11.245 12.109 -4.371 1.00 53.42 75 GLU B N 1
ATOM 3216 C CA . GLU B 1 95 ? -10.211 12.924 -3.726 1.00 52.37 75 GLU B CA 1
ATOM 3217 C C . GLU B 1 95 ? -9.190 13.412 -4.735 1.00 49.50 75 GLU B C 1
ATOM 3218 O O . GLU B 1 95 ? -8.703 14.535 -4.644 1.00 56.32 75 GLU B O 1
ATOM 3224 N N . LEU B 1 96 ? -8.882 12.571 -5.711 1.00 50.33 76 LEU B N 1
ATOM 3225 C CA . LEU B 1 96 ? -7.862 12.887 -6.700 1.00 48.89 76 LEU B CA 1
ATOM 3226 C C . LEU B 1 96 ? -8.319 13.955 -7.682 1.00 50.69 76 LEU B C 1
ATOM 3227 O O . LEU B 1 96 ? -7.548 14.856 -8.014 1.00 55.74 76 LEU B O 1
ATOM 3232 N N . GLU B 1 97 ? -9.546 13.828 -8.180 1.00 48.42 77 GLU B N 1
ATOM 3233 C CA . GLU B 1 97 ? -10.108 14.831 -9.071 1.00 50.77 77 GLU B CA 1
ATOM 3234 C C . GLU B 1 97 ? -10.207 16.180 -8.363 1.00 52.64 77 GLU B C 1
ATOM 3235 O O . GLU B 1 97 ? -9.934 17.220 -8.960 1.00 55.19 77 GLU B O 1
ATOM 3241 N N . ALA B 1 98 ? -10.606 16.156 -7.094 1.00 52.10 78 ALA B N 1
ATOM 3242 C CA . ALA B 1 98 ? -10.717 17.370 -6.297 1.00 52.96 78 ALA B CA 1
ATOM 3243 C C . ALA B 1 98 ? -9.374 18.096 -6.225 1.00 54.49 78 ALA B C 1
ATOM 3244 O O . ALA B 1 98 ? -9.295 19.290 -6.539 1.00 58.51 78 ALA B O 1
ATOM 3246 N N . VAL B 1 99 ? -8.320 17.382 -5.840 1.00 50.19 79 VAL B N 1
ATOM 3247 C CA . VAL B 1 99 ? -6.993 17.990 -5.782 1.00 51.01 79 VAL B CA 1
ATOM 3248 C C . VAL B 1 99 ? -6.491 18.437 -7.161 1.00 51.32 79 VAL B C 1
ATOM 3249 O O . VAL B 1 99 ? -5.777 19.432 -7.277 1.00 52.40 79 VAL B O 1
ATOM 3253 N N . SER B 1 100 ? -6.852 17.713 -8.211 1.00 52.94 80 SER B N 1
ATOM 3254 C CA . SER B 1 100 ? -6.213 17.916 -9.516 1.00 52.71 80 SER B CA 1
ATOM 3255 C C . SER B 1 100 ? -7.011 18.796 -10.460 1.00 52.05 80 SER B C 1
ATOM 3256 O O . SER B 1 100 ? -6.458 19.315 -11.423 1.00 51.96 80 SER B O 1
ATOM 3259 N N . GLY B 1 101 ? -8.316 18.920 -10.217 1.00 53.95 81 GLY B N 1
ATOM 3260 C CA . GLY B 1 101 ? -9.218 19.630 -11.122 1.00 53.84 81 GLY B CA 1
ATOM 3261 C C . GLY B 1 101 ? -9.302 18.980 -12.487 1.00 55.00 81 GLY B C 1
ATOM 3262 O O . GLY B 1 101 ? -9.610 19.642 -13.469 1.00 55.76 81 GLY B O 1
ATOM 3263 N N . THR B 1 102 ? -9.042 17.675 -12.533 1.00 58.37 82 THR B N 1
ATOM 3264 C CA . THR B 1 102 ? -8.832 16.926 -13.776 1.00 60.36 82 THR B CA 1
ATOM 3265 C C . THR B 1 102 ? -9.678 15.667 -13.694 1.00 60.83 82 THR B C 1
ATOM 3266 O O . THR B 1 102 ? -10.074 15.272 -12.607 1.00 60.49 82 THR B O 1
ATOM 3270 N N . SER B 1 103 ? -9.970 15.040 -14.827 1.00 61.27 83 SER B N 1
ATOM 3271 C CA . SER B 1 103 ? -10.671 13.752 -14.803 1.00 57.08 83 SER B CA 1
ATOM 3272 C C . SER B 1 103 ? -9.701 12.565 -14.809 1.00 52.45 83 SER B C 1
ATOM 3273 O O . SER B 1 103 ? -8.649 12.592 -15.457 1.00 54.86 83 SER B O 1
ATOM 3276 N N . ALA B 1 104 ? -10.056 11.529 -14.064 1.00 49.73 84 ALA B N 1
ATOM 3277 C CA . ALA B 1 104 ? -9.272 10.303 -14.038 1.00 47.42 84 ALA B CA 1
ATOM 3278 C C . ALA B 1 104 ? -9.873 9.252 -14.949 1.00 45.30 84 ALA B C 1
ATOM 3279 O O . ALA B 1 104 ? -9.271 8.210 -15.164 1.00 46.84 84 ALA B O 1
ATOM 3281 N N . GLY B 1 105 ? -11.063 9.518 -15.479 1.00 44.24 85 GLY B N 1
ATOM 3282 C CA . GLY B 1 105 ? -11.692 8.616 -16.426 1.00 43.90 85 GLY B CA 1
ATOM 3283 C C . GLY B 1 105 ? -12.122 7.320 -15.778 1.00 44.65 85 GLY B C 1
ATOM 3284 O O . GLY B 1 105 ? -11.876 6.242 -16.311 1.00 45.86 85 GLY B O 1
ATOM 3285 N N . TYR B 1 106 ? -12.775 7.434 -14.628 1.00 47.40 86 TYR B N 1
ATOM 3286 C CA . TYR B 1 106 ? -13.308 6.287 -13.897 1.00 48.09 86 TYR B CA 1
ATOM 3287 C C . TYR B 1 106 ? -14.795 6.136 -14.235 1.00 49.55 86 TYR B C 1
ATOM 3288 O O . TYR B 1 106 ? -15.552 7.057 -14.013 1.00 44.80 86 TYR B O 1
ATOM 3297 N N . ARG B 1 107 ? -15.180 4.999 -14.826 1.00 54.47 87 ARG B N 1
ATOM 3298 C CA . ARG B 1 107 ? -16.580 4.686 -15.148 1.00 58.88 87 ARG B CA 1
ATOM 3299 C C . ARG B 1 107 ? -17.080 3.611 -14.190 1.00 61.03 87 ARG B C 1
ATOM 3300 O O . ARG B 1 107 ? -16.431 2.578 -14.010 1.00 53.55 87 ARG B O 1
ATOM 3308 N N . ARG B 1 108 ? -18.230 3.857 -13.571 1.00 64.25 88 ARG B N 1
ATOM 3309 C CA . ARG B 1 108 ? -18.903 2.845 -12.764 1.00 66.36 88 ARG B CA 1
ATOM 3310 C C . ARG B 1 108 ? -20.250 2.520 -13.385 1.00 64.47 88 ARG B C 1
ATOM 3311 O O . ARG B 1 108 ? -21.278 2.920 -12.871 1.00 76.33 88 ARG B O 1
ATOM 3319 N N . ASP B 1 109 ? -20.241 1.843 -14.524 1.00 61.64 89 ASP B N 1
ATOM 3320 C CA . ASP B 1 109 ? -21.469 1.428 -15.184 1.00 54.66 89 ASP B CA 1
ATOM 3321 C C . ASP B 1 109 ? -21.648 -0.063 -15.010 1.00 50.70 89 ASP B C 1
ATOM 3322 O O . ASP B 1 109 ? -22.531 -0.665 -15.631 1.00 52.02 89 ASP B O 1
ATOM 3327 N N . GLY B 1 110 ? -20.810 -0.670 -14.179 1.00 44.52 90 GLY B N 1
ATOM 3328 C CA . GLY B 1 110 ? -20.830 -2.112 -14.017 1.00 45.80 90 GLY B CA 1
ATOM 3329 C C . GLY B 1 110 ? -19.972 -2.831 -15.037 1.00 43.04 90 GLY B C 1
ATOM 3330 O O . GLY B 1 110 ? -19.623 -2.270 -16.064 1.00 45.98 90 GLY B O 1
ATOM 3331 N N . VAL B 1 111 ? -19.637 -4.079 -14.731 1.00 44.46 91 VAL B N 1
ATOM 3332 C CA . VAL B 1 111 ? -18.775 -4.912 -15.569 1.00 45.72 91 VAL B CA 1
ATOM 3333 C C . VAL B 1 111 ? -19.494 -6.180 -15.965 1.00 44.42 91 VAL B C 1
ATOM 3334 O O . VAL B 1 111 ? -19.979 -6.900 -15.103 1.00 47.47 91 VAL B O 1
ATOM 3338 N N . LEU B 1 112 ? -19.546 -6.451 -17.264 1.00 47.07 92 LEU B N 1
ATOM 3339 C CA . LEU B 1 112 ? -20.185 -7.653 -17.788 1.00 46.52 92 LEU B CA 1
ATOM 3340 C C . LEU B 1 112 ? -19.181 -8.789 -18.006 1.00 46.51 92 LEU B C 1
ATOM 3341 O O . LEU B 1 112 ? -18.225 -8.646 -18.750 1.00 46.42 92 LEU B O 1
ATOM 3346 N N . ASP B 1 113 ? -19.412 -9.911 -17.338 1.00 49.20 93 ASP B N 1
ATOM 3347 C CA . ASP B 1 113 ? -18.675 -11.148 -17.558 1.00 51.22 93 ASP B CA 1
ATOM 3348 C C . ASP B 1 113 ? -19.497 -12.058 -18.465 1.00 52.83 93 ASP B C 1
ATOM 3349 O O . ASP B 1 113 ? -20.605 -12.429 -18.109 1.00 58.04 93 ASP B O 1
ATOM 3354 N N . ALA B 1 114 ? -18.978 -12.376 -19.647 1.00 51.38 94 ALA B N 1
ATOM 3355 C CA . ALA B 1 114 ? -19.684 -13.203 -20.620 1.00 47.95 94 ALA B CA 1
ATOM 3356 C C . ALA B 1 114 ? -18.886 -14.442 -20.962 1.00 45.74 94 ALA B C 1
ATOM 3357 O O . ALA B 1 114 ? -17.686 -14.386 -21.171 1.00 44.49 94 ALA B O 1
ATOM 3359 N N . ALA B 1 115 ? -19.577 -15.565 -21.031 1.00 45.86 95 ALA B N 1
ATOM 3360 C CA . ALA B 1 115 ? -18.947 -16.849 -21.289 1.00 45.43 95 ALA B CA 1
ATOM 3361 C C . ALA B 1 115 ? -19.569 -17.445 -22.538 1.00 46.99 95 ALA B C 1
ATOM 3362 O O . ALA B 1 115 ? -20.758 -17.207 -22.821 1.00 43.94 95 ALA B O 1
ATOM 3364 N N . PHE B 1 116 ? -18.759 -18.213 -23.274 1.00 49.05 96 PHE B N 1
ATOM 3365 C CA . PHE B 1 116 ? -19.118 -18.697 -24.621 1.00 51.92 96 PHE B CA 1
ATOM 3366 C C . PHE B 1 116 ? -18.993 -20.212 -24.822 1.00 56.35 96 PHE B C 1
ATOM 3367 O O . PHE B 1 116 ? -19.278 -20.708 -25.904 1.00 56.23 96 PHE B O 1
ATOM 3375 N N . ASP B 1 117 ? -18.583 -20.940 -23.783 1.00 61.18 97 ASP B N 1
ATOM 3376 C CA . ASP B 1 117 ? -18.546 -22.390 -23.839 1.00 62.47 97 ASP B CA 1
ATOM 3377 C C . ASP B 1 117 ? -18.703 -22.975 -22.434 1.00 68.88 97 ASP B C 1
ATOM 3378 O O . ASP B 1 117 ? -18.752 -22.230 -21.455 1.00 68.50 97 ASP B O 1
ATOM 3383 N N . ASP B 1 118 ? -18.818 -24.300 -22.350 1.00 75.35 98 ASP B N 1
ATOM 3384 C CA . ASP B 1 118 ? -19.078 -24.987 -21.078 1.00 77.14 98 ASP B CA 1
ATOM 3385 C C . ASP B 1 118 ? -18.011 -24.669 -20.057 1.00 78.22 98 ASP B C 1
ATOM 3386 O O . ASP B 1 118 ? -18.302 -24.338 -18.906 1.00 78.57 98 ASP B O 1
ATOM 3391 N N . GLU B 1 119 ? -16.768 -24.802 -20.502 1.00 80.85 99 GLU B N 1
ATOM 3392 C CA . GLU B 1 119 ? -15.597 -24.503 -19.698 1.00 81.90 99 GLU B CA 1
ATOM 3393 C C . GLU B 1 119 ? -15.758 -23.132 -19.019 1.00 82.13 99 GLU B C 1
ATOM 3394 O O . GLU B 1 119 ? -15.686 -23.017 -17.797 1.00 82.03 99 GLU B O 1
ATOM 3400 N N . SER B 1 120 ? -16.027 -22.101 -19.814 1.00 78.89 100 SER B N 1
ATOM 3401 C CA . SER B 1 120 ? -16.115 -20.735 -19.305 1.00 76.53 100 SER B CA 1
ATOM 3402 C C . SER B 1 120 ? -17.370 -20.448 -18.470 1.00 73.11 100 SER B C 1
ATOM 3403 O O . SER B 1 120 ? -17.316 -19.687 -17.498 1.00 63.65 100 SER B O 1
ATOM 3406 N N . LEU B 1 121 ? -18.492 -21.047 -18.856 1.00 73.44 101 LEU B N 1
ATOM 3407 C CA . LEU B 1 121 ? -19.738 -20.908 -18.106 1.00 73.51 101 LEU B CA 1
ATOM 3408 C C . LEU B 1 121 ? -19.612 -21.522 -16.710 1.00 73.71 101 LEU B C 1
ATOM 3409 O O . LEU B 1 121 ? -20.205 -21.025 -15.765 1.00 76.36 101 LEU B O 1
ATOM 3414 N N . ALA B 1 122 ? -18.833 -22.593 -16.588 1.00 77.90 102 ALA B N 1
ATOM 3415 C CA . ALA B 1 122 ? -18.566 -23.232 -15.291 1.00 78.95 102 ALA B CA 1
ATOM 3416 C C . ALA B 1 122 ? -17.667 -22.368 -14.410 1.00 78.52 102 ALA B C 1
ATOM 3417 O O . ALA B 1 122 ? -17.863 -22.303 -13.204 1.00 79.50 102 ALA B O 1
ATOM 3419 N N . ALA B 1 123 ? -16.682 -21.710 -15.017 1.00 78.71 103 ALA B N 1
ATOM 3420 C CA . ALA B 1 123 ? -15.787 -20.820 -14.278 1.00 75.70 103 ALA B CA 1
ATOM 3421 C C . ALA B 1 123 ? -16.557 -19.631 -13.705 1.00 79.42 103 ALA B C 1
ATOM 3422 O O . ALA B 1 123 ? -16.182 -19.087 -12.668 1.00 82.43 103 ALA B O 1
ATOM 3424 N N . LEU B 1 124 ? -17.644 -19.239 -14.362 1.00 81.02 104 LEU B N 1
ATOM 3425 C CA . LEU B 1 124 ? -18.494 -18.180 -13.820 1.00 81.63 104 LEU B CA 1
ATOM 3426 C C . LEU B 1 124 ? -19.209 -18.638 -12.551 1.00 83.48 104 LEU B C 1
ATOM 3427 O O . LEU B 1 124 ? -19.271 -17.884 -11.577 1.00 79.94 104 LEU B O 1
ATOM 3432 N N . ASP B 1 125 ? -19.743 -19.864 -12.563 1.00 82.94 105 ASP B N 1
ATOM 3433 C CA . ASP B 1 125 ? -20.372 -20.434 -11.369 1.00 79.04 105 ASP B CA 1
ATOM 3434 C C . ASP B 1 125 ? -19.391 -20.368 -10.217 1.00 80.54 105 ASP B C 1
ATOM 3435 O O . ASP B 1 125 ? -19.725 -19.868 -9.146 1.00 81.40 105 ASP B O 1
ATOM 3440 N N . GLY B 1 126 ? -18.178 -20.869 -10.448 1.00 80.68 106 GLY B N 1
ATOM 3441 C CA . GLY B 1 126 ? -17.122 -20.825 -9.444 1.00 82.07 106 GLY B CA 1
ATOM 3442 C C . GLY B 1 126 ? -16.874 -19.411 -8.964 1.00 82.79 106 GLY B C 1
ATOM 3443 O O . GLY B 1 126 ? -16.792 -19.155 -7.763 1.00 90.02 106 GLY B O 1
ATOM 3444 N N . LEU B 1 127 ? -16.790 -18.484 -9.908 1.00 83.44 107 LEU B N 1
ATOM 3445 C CA . LEU B 1 127 ? -16.550 -17.083 -9.584 1.00 82.94 107 LEU B CA 1
ATOM 3446 C C . LEU B 1 127 ? -17.693 -16.469 -8.761 1.00 78.65 107 LEU B C 1
ATOM 3447 O O . LEU B 1 127 ? -17.448 -15.733 -7.806 1.00 75.29 107 LEU B O 1
ATOM 3452 N N . ARG B 1 128 ? -18.935 -16.781 -9.124 1.00 76.10 108 ARG B N 1
ATOM 3453 C CA . ARG B 1 128 ? -20.095 -16.230 -8.424 1.00 77.16 108 ARG B CA 1
ATOM 3454 C C . ARG B 1 128 ? -20.162 -16.731 -6.991 1.00 77.29 108 ARG B C 1
ATOM 3455 O O . ARG B 1 128 ? -20.529 -15.988 -6.074 1.00 75.28 108 ARG B O 1
ATOM 3463 N N . ASN B 1 129 ? -19.831 -18.007 -6.816 1.00 78.80 109 ASN B N 1
ATOM 3464 C CA . ASN B 1 129 ? -19.782 -18.620 -5.498 1.00 79.50 109 ASN B CA 1
ATOM 3465 C C . ASN B 1 129 ? -18.654 -18.053 -4.650 1.00 78.61 109 ASN B C 1
ATOM 3466 O O . ASN B 1 129 ? -18.791 -17.908 -3.443 1.00 79.59 109 ASN B O 1
ATOM 3471 N N . PHE B 1 130 ? -17.548 -17.712 -5.299 1.00 81.87 110 PHE B N 1
ATOM 3472 C CA . PHE B 1 130 ? -16.390 -17.151 -4.619 1.00 85.34 110 PHE B CA 1
ATOM 3473 C C . PHE B 1 130 ? -16.674 -15.729 -4.113 1.00 85.06 110 PHE B C 1
ATOM 3474 O O . PHE B 1 130 ? -16.065 -15.300 -3.149 1.00 79.60 110 PHE B O 1
ATOM 3482 N N . LEU B 1 131 ? -17.645 -15.044 -4.723 1.00 85.46 111 LEU B N 1
ATOM 3483 C CA . LEU B 1 131 ? -17.924 -13.621 -4.473 1.00 88.83 111 LEU B CA 1
ATOM 3484 C C . LEU B 1 131 ? -19.178 -13.314 -3.642 1.00 87.32 111 LEU B C 1
ATOM 3485 O O . LEU B 1 131 ? -19.363 -12.185 -3.166 1.00 86.04 111 LEU B O 1
ATOM 3490 N N . ALA B 1 132 ? -20.071 -14.288 -3.523 1.00 88.37 112 ALA B N 1
ATOM 3491 C CA . ALA B 1 132 ? -21.306 -14.101 -2.763 1.00 88.01 112 ALA B CA 1
ATOM 3492 C C . ALA B 1 132 ? -21.041 -13.849 -1.278 1.00 81.79 112 ALA B C 1
ATOM 3493 O O . ALA B 1 132 ? -21.570 -12.882 -0.721 1.00 76.23 112 ALA B O 1
ATOM 3495 N N . PRO B 1 133 ? -20.221 -14.711 -0.637 1.00 74.93 113 PRO B N 1
ATOM 3496 C CA . PRO B 1 133 ? -19.934 -14.511 0.786 1.00 75.86 113 PRO B CA 1
ATOM 3497 C C . PRO B 1 133 ? -19.283 -13.175 1.135 1.00 74.48 113 PRO B C 1
ATOM 3498 O O . PRO B 1 133 ? -19.417 -12.710 2.265 1.00 74.06 113 PRO B O 1
ATOM 3502 N N . LEU B 1 134 ? -18.597 -12.563 0.178 1.00 72.28 114 LEU B N 1
ATOM 3503 C CA . LEU B 1 134 ? -17.794 -11.376 0.458 1.00 68.86 114 LEU B CA 1
ATOM 3504 C C . LEU B 1 134 ? -18.526 -10.053 0.216 1.00 66.86 114 LEU B C 1
ATOM 3505 O O . LEU B 1 134 ? -17.905 -8.993 0.284 1.00 61.01 114 LEU B O 1
ATOM 3510 N N . GLY B 1 135 ? -19.824 -10.108 -0.088 1.00 66.04 115 GLY B N 1
ATOM 3511 C CA . GLY B 1 135 ? -20.631 -8.891 -0.232 1.00 65.91 115 GLY B CA 1
ATOM 3512 C C . GLY B 1 135 ? -20.333 -8.119 -1.502 1.00 66.51 115 GLY B C 1
ATOM 3513 O O . GLY B 1 135 ? -20.275 -6.888 -1.501 1.00 69.97 115 GLY B O 1
ATOM 3514 N N . VAL B 1 136 ? -20.131 -8.856 -2.587 1.00 66.72 116 VAL B N 1
ATOM 3515 C CA . VAL B 1 136 ? -19.864 -8.277 -3.893 1.00 64.79 116 VAL B CA 1
ATOM 3516 C C . VAL B 1 136 ? -21.101 -8.534 -4.720 1.00 65.39 116 VAL B C 1
ATOM 3517 O O . VAL B 1 136 ? -21.494 -9.682 -4.912 1.00 63.01 116 VAL B O 1
ATOM 3521 N N . ALA B 1 137 ? -21.733 -7.458 -5.178 1.00 66.11 117 ALA B N 1
ATOM 3522 C CA . ALA B 1 137 ? -22.887 -7.575 -6.041 1.00 65.91 117 ALA B CA 1
ATOM 3523 C C . ALA B 1 137 ? -22.466 -8.318 -7.308 1.00 67.69 117 ALA B C 1
ATOM 3524 O O . ALA B 1 137 ? -21.479 -7.962 -7.960 1.00 66.37 117 ALA B O 1
ATOM 3526 N N . VAL B 1 138 ? -23.195 -9.390 -7.604 1.00 68.35 118 VAL B N 1
ATOM 3527 C CA . VAL B 1 138 ? -22.955 -10.222 -8.775 1.00 65.79 118 VAL B CA 1
ATOM 3528 C C . VAL B 1 138 ? -24.287 -10.823 -9.181 1.00 62.96 118 VAL B C 1
ATOM 3529 O O . VAL B 1 138 ? -24.827 -11.666 -8.474 1.00 67.67 118 VAL B O 1
ATOM 3533 N N . ALA B 1 139 ? -24.818 -10.392 -10.312 1.00 59.23 119 ALA B N 1
ATOM 3534 C CA . ALA B 1 139 ? -26.103 -10.874 -10.773 1.00 59.12 119 ALA B CA 1
ATOM 3535 C C . ALA B 1 139 ? -25.882 -11.872 -11.902 1.00 63.04 119 ALA B C 1
ATOM 3536 O O . ALA B 1 139 ? -25.374 -11.502 -12.958 1.00 63.89 119 ALA B O 1
ATOM 3538 N N . PRO B 1 140 ? -26.255 -13.150 -11.690 1.00 67.32 120 PRO B N 1
ATOM 3539 C CA . PRO B 1 140 ? -26.130 -14.091 -12.808 1.00 64.73 120 PRO B CA 1
ATOM 3540 C C . PRO B 1 140 ? -27.077 -13.735 -13.931 1.00 59.80 120 PRO B C 1
ATOM 3541 O O . PRO B 1 140 ? -28.188 -13.259 -13.679 1.00 55.40 120 PRO B O 1
ATOM 3545 N N . LEU B 1 141 ? -26.611 -13.948 -15.156 1.00 58.95 121 LEU B N 1
ATOM 3546 C CA . LEU B 1 141 ? -27.379 -13.664 -16.356 1.00 57.89 121 LEU B CA 1
ATOM 3547 C C . LEU B 1 141 ? -27.363 -14.890 -17.225 1.00 55.30 121 LEU B C 1
ATOM 3548 O O . LEU B 1 141 ? -26.312 -15.476 -17.446 1.00 54.90 121 LEU B O 1
ATOM 3553 N N . ASN B 1 142 ? -28.520 -15.288 -17.731 1.00 54.59 122 ASN B N 1
ATOM 3554 C CA . ASN B 1 142 ? -28.544 -16.363 -18.715 1.00 54.50 122 ASN B CA 1
ATOM 3555 C C . ASN B 1 142 ? -28.175 -15.781 -20.067 1.00 52.30 122 ASN B C 1
ATOM 3556 O O . ASN B 1 142 ? -28.147 -14.558 -20.237 1.00 51.12 122 ASN B O 1
ATOM 3561 N N . ALA B 1 143 ? -27.901 -16.660 -21.024 1.00 54.37 123 ALA B N 1
ATOM 3562 C CA . ALA B 1 143 ? -27.589 -16.252 -22.401 1.00 53.91 123 ALA B CA 1
ATOM 3563 C C . ALA B 1 143 ? -28.459 -15.091 -22.911 1.00 54.12 123 ALA B C 1
ATOM 3564 O O . ALA B 1 143 ? -27.948 -14.141 -23.500 1.00 54.03 123 ALA B O 1
ATOM 3566 N N . ARG B 1 144 ? -29.763 -15.156 -22.689 1.00 51.74 124 ARG B N 1
ATOM 3567 C CA . ARG B 1 144 ? -30.635 -14.097 -23.183 1.00 54.75 124 ARG B CA 1
ATOM 3568 C C . ARG B 1 144 ? -30.337 -12.771 -22.529 1.00 51.94 124 ARG B C 1
ATOM 3569 O O . ARG B 1 144 ? -30.222 -11.752 -23.201 1.00 48.13 124 ARG B O 1
ATOM 3577 N N . ARG B 1 145 ? -30.270 -12.792 -21.209 1.00 51.20 125 ARG B N 1
ATOM 3578 C CA . ARG B 1 145 ? -30.028 -11.585 -20.448 1.00 57.58 125 ARG B CA 1
ATOM 3579 C C . ARG B 1 145 ? -28.697 -10.945 -20.835 1.00 57.80 125 ARG B C 1
ATOM 3580 O O . ARG B 1 145 ? -28.586 -9.713 -20.852 1.00 58.55 125 ARG B O 1
ATOM 3588 N N . CYS B 1 146 ? -27.692 -11.783 -21.107 1.00 52.97 126 CYS B N 1
ATOM 3589 C CA . CYS B 1 146 ? -26.420 -11.317 -21.627 1.00 50.00 126 CYS B CA 1
ATOM 3590 C C . CYS B 1 146 ? -26.621 -10.496 -22.894 1.00 51.53 126 CYS B C 1
ATOM 3591 O O . CYS B 1 146 ? -26.168 -9.355 -22.994 1.00 56.63 126 CYS B O 1
ATOM 3594 N N . ARG B 1 147 ? -27.342 -11.050 -23.852 1.00 54.70 127 ARG B N 1
ATOM 3595 C CA . ARG B 1 147 ? -27.566 -10.349 -25.111 1.00 57.94 127 ARG B CA 1
ATOM 3596 C C . ARG B 1 147 ? -28.359 -9.050 -24.939 1.00 51.73 127 ARG B C 1
ATOM 3597 O O . ARG B 1 147 ? -28.204 -8.113 -25.712 1.00 54.44 127 ARG B O 1
ATOM 3605 N N . GLU B 1 148 ? -29.207 -8.985 -23.927 1.00 53.79 128 GLU B N 1
ATOM 3606 C CA . GLU B 1 148 ? -30.005 -7.775 -23.684 1.00 54.15 128 GLU B CA 1
ATOM 3607 C C . GLU B 1 148 ? -29.137 -6.659 -23.090 1.00 52.43 128 GLU B C 1
ATOM 3608 O O . GLU B 1 148 ? -29.342 -5.483 -23.384 1.00 51.03 128 GLU B O 1
ATOM 3614 N N . HIS B 1 149 ? -28.164 -7.042 -22.270 1.00 50.82 129 HIS B N 1
ATOM 3615 C CA . HIS B 1 149 ? -27.209 -6.091 -21.701 1.00 53.21 129 HIS B CA 1
ATOM 3616 C C . HIS B 1 149 ? -26.165 -5.623 -22.714 1.00 52.62 129 HIS B C 1
ATOM 3617 O O . HIS B 1 149 ? -25.708 -4.477 -22.657 1.00 48.68 129 HIS B O 1
ATOM 3624 N N . GLU B 1 150 ? -25.781 -6.524 -23.619 1.00 50.86 130 GLU B N 1
ATOM 3625 C CA . GLU B 1 150 ? -24.835 -6.202 -24.678 1.00 47.34 130 GLU B CA 1
ATOM 3626 C C . GLU B 1 150 ? -25.241 -6.836 -26.001 1.00 45.35 130 GLU B C 1
ATOM 3627 O O . GLU B 1 150 ? -24.862 -7.979 -26.285 1.00 46.84 130 GLU B O 1
ATOM 363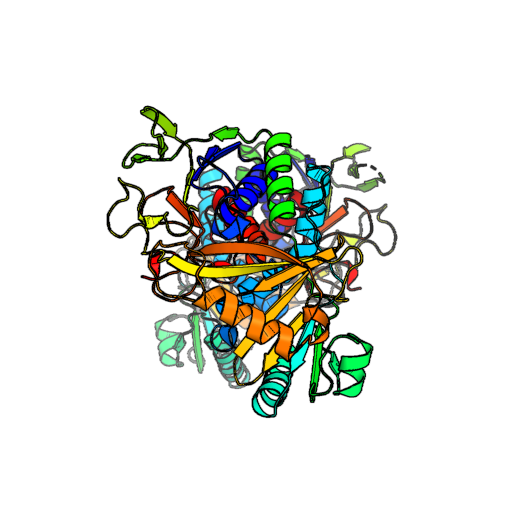3 N N . PRO B 1 151 ? -26.035 -6.103 -26.811 1.00 45.38 131 PRO B N 1
ATOM 3634 C CA . PRO B 1 151 ? -26.504 -6.562 -28.135 1.00 47.88 131 PRO B CA 1
ATOM 3635 C C . PRO B 1 151 ? -25.393 -7.022 -29.108 1.00 51.84 131 PRO B C 1
ATOM 3636 O O . PRO B 1 151 ? -25.649 -7.881 -29.945 1.00 54.51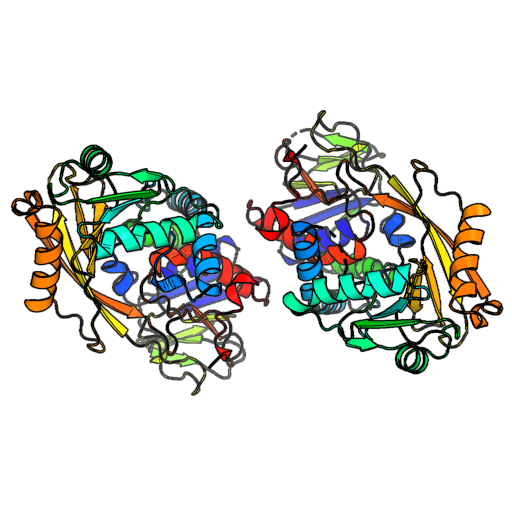 131 PRO B O 1
ATOM 3640 N N . MET B 1 152 ? -24.183 -6.474 -28.979 1.00 49.51 132 MET B N 1
ATOM 3641 C CA . MET B 1 152 ? -23.092 -6.803 -29.884 1.00 50.71 132 MET B CA 1
ATOM 3642 C C . MET B 1 152 ? -22.387 -8.124 -29.568 1.00 50.07 132 MET B C 1
ATOM 3643 O O . MET B 1 152 ? -21.467 -8.513 -30.291 1.00 49.46 132 MET B O 1
ATOM 3648 N N . LEU B 1 153 ? -22.797 -8.827 -28.512 1.00 49.65 133 LEU B N 1
ATOM 3649 C CA . LEU B 1 153 ? -22.236 -10.156 -28.245 1.00 50.53 133 LEU B CA 1
ATOM 3650 C C . LEU B 1 153 ? -22.700 -11.121 -29.319 1.00 51.59 133 LEU B C 1
ATOM 3651 O O . LEU B 1 153 ? -23.795 -10.979 -29.865 1.00 55.55 133 LEU B O 1
ATOM 3656 N N . ALA B 1 154 ? -21.865 -12.105 -29.615 1.00 51.06 134 ALA B N 1
ATOM 3657 C CA . ALA B 1 154 ? -22.210 -13.132 -30.577 1.00 49.91 134 ALA B CA 1
ATOM 3658 C C . ALA B 1 154 ? -23.314 -13.991 -29.981 1.00 51.13 134 ALA B C 1
ATOM 3659 O O . ALA B 1 154 ? -23.388 -14.174 -28.761 1.00 50.38 134 ALA B O 1
ATOM 3661 N N . GLU B 1 155 ? -24.140 -14.562 -30.843 1.00 52.33 135 GLU B N 1
ATOM 3662 C CA . GLU B 1 155 ? -25.259 -15.372 -30.392 1.00 53.44 135 GLU B CA 1
ATOM 3663 C C . GLU B 1 155 ? -24.849 -16.659 -29.692 1.00 52.27 135 GLU B C 1
ATOM 3664 O O . GLU B 1 155 ? -25.675 -17.315 -29.071 1.00 53.62 135 GLU B O 1
ATOM 3670 N N . SER B 1 156 ? -23.578 -17.022 -29.788 1.00 50.07 136 SER B N 1
ATOM 3671 C CA . SER B 1 156 ? -23.064 -18.199 -29.091 1.00 52.85 136 SER B CA 1
ATOM 3672 C C . SER B 1 156 ? -22.843 -17.993 -27.585 1.00 53.47 136 SER B C 1
ATOM 3673 O O . SER B 1 156 ? -22.373 -18.909 -26.892 1.00 53.58 136 SER B O 1
ATOM 3676 N N . VAL B 1 157 ? -23.160 -16.799 -27.081 1.00 55.65 137 VAL B N 1
ATOM 3677 C CA . VAL B 1 157 ? -23.013 -16.509 -25.657 1.00 54.71 137 VAL B CA 1
ATOM 3678 C C . VAL B 1 157 ? -23.895 -17.457 -24.830 1.00 56.25 137 VAL B C 1
ATOM 3679 O O . VAL B 1 157 ? -25.065 -17.682 -25.164 1.00 53.94 137 VAL B O 1
ATOM 3683 N N . ARG B 1 158 ? -23.313 -18.016 -23.772 1.00 55.78 138 ARG B N 1
ATOM 3684 C CA . ARG B 1 158 ? -23.955 -19.052 -22.968 1.00 59.45 138 ARG B CA 1
ATOM 3685 C C . ARG B 1 158 ? -24.444 -18.576 -21.596 1.00 58.76 138 ARG B C 1
ATOM 3686 O O . ARG B 1 158 ? -25.128 -19.312 -20.895 1.00 62.01 138 ARG B O 1
ATOM 3694 N N . GLY B 1 159 ? -24.103 -17.346 -21.222 1.00 58.51 139 GLY B N 1
ATOM 3695 C CA . GLY B 1 159 ? -24.529 -16.766 -19.948 1.00 56.06 139 GLY B CA 1
ATOM 3696 C C . GLY B 1 159 ? -23.416 -15.944 -19.333 1.00 56.02 139 GLY B C 1
ATOM 3697 O O . GLY B 1 159 ? -22.252 -16.051 -19.740 1.00 52.65 139 GLY B O 1
ATOM 3698 N N . GLY B 1 160 ? -23.769 -15.122 -18.350 1.00 53.83 140 GLY B N 1
ATOM 3699 C CA . GLY B 1 160 ? -22.801 -14.237 -17.731 1.00 53.23 140 GLY B CA 1
ATOM 3700 C C . GLY B 1 160 ? -23.047 -13.856 -16.295 1.00 50.89 140 GLY B C 1
ATOM 3701 O O . GLY B 1 160 ? -23.899 -14.417 -15.622 1.00 55.63 140 GLY B O 1
ATOM 3702 N N . LEU B 1 161 ? -22.259 -12.902 -15.831 1.00 47.50 141 LEU B N 1
ATOM 3703 C CA . LEU B 1 161 ? -22.429 -12.303 -14.522 1.00 46.75 141 LEU B CA 1
ATOM 3704 C C . LEU B 1 161 ? -22.413 -10.822 -14.751 1.00 44.89 141 LEU B C 1
ATOM 3705 O O . LEU B 1 161 ? -21.674 -10.352 -15.595 1.00 47.30 141 LEU B O 1
ATOM 3710 N N . LEU B 1 162 ? -23.190 -10.071 -13.994 1.00 45.62 142 LEU B N 1
ATOM 3711 C CA . LEU B 1 162 ? -23.080 -8.624 -14.034 1.00 46.54 142 LEU B CA 1
ATOM 3712 C C . LEU B 1 162 ? -22.582 -8.174 -12.682 1.00 49.37 142 LEU B C 1
ATOM 3713 O O . LEU B 1 162 ? -23.105 -8.600 -11.651 1.00 51.81 142 LEU B O 1
ATOM 3718 N N . GLY B 1 163 ? -21.541 -7.346 -12.686 1.00 51.98 143 GLY B N 1
ATOM 3719 C CA . GLY B 1 163 ? -21.040 -6.710 -11.461 1.00 54.33 143 GLY B CA 1
ATOM 3720 C C . GLY B 1 163 ? -21.378 -5.227 -11.487 1.00 56.09 143 GLY B C 1
ATOM 3721 O O . GLY B 1 163 ? -20.549 -4.419 -11.889 1.00 53.60 143 GLY B O 1
ATOM 3722 N N . PRO B 1 164 ? -22.605 -4.859 -11.067 1.00 56.05 144 PRO B N 1
ATOM 3723 C CA . PRO B 1 164 ? -23.118 -3.502 -11.296 1.00 54.22 144 PRO B CA 1
ATOM 3724 C C . PRO B 1 164 ? -22.330 -2.407 -10.591 1.00 53.91 144 PRO B C 1
ATOM 3725 O O . PRO B 1 164 ? -22.374 -1.254 -11.014 1.00 52.02 144 PRO B O 1
ATOM 3729 N N . ASP B 1 165 ? -21.623 -2.758 -9.526 1.00 54.16 145 ASP B N 1
ATOM 3730 C CA . ASP B 1 165 ? -20.877 -1.766 -8.759 1.00 56.85 145 ASP B CA 1
ATOM 3731 C C . ASP B 1 165 ? -19.419 -1.651 -9.191 1.00 55.58 145 ASP B C 1
ATOM 3732 O O . ASP B 1 165 ? -18.684 -0.828 -8.659 1.00 55.51 145 ASP B O 1
ATOM 3737 N N . ASP B 1 166 ? -19.010 -2.454 -10.168 1.00 53.42 146 ASP B N 1
ATOM 3738 C CA . ASP B 1 166 ? -17.644 -2.416 -10.663 1.00 48.92 146 ASP B CA 1
ATOM 3739 C C . ASP B 1 166 ? -17.575 -1.546 -11.896 1.00 48.41 146 ASP B C 1
ATOM 3740 O O . ASP B 1 166 ? -18.589 -1.072 -12.397 1.00 42.20 146 ASP B O 1
ATOM 3745 N N . GLY B 1 167 ? -16.364 -1.346 -12.394 1.00 49.53 147 GLY B N 1
ATOM 3746 C CA . GLY B 1 167 ? -16.166 -0.514 -13.561 1.00 50.39 147 GLY B CA 1
ATOM 3747 C C . GLY B 1 167 ? -14.795 -0.656 -14.182 1.00 50.93 147 GLY B C 1
ATOM 3748 O O . GLY B 1 167 ? -14.211 -1.749 -14.207 1.00 46.07 147 GLY B O 1
ATOM 3749 N N . ALA B 1 168 ? -14.293 0.467 -14.682 1.00 49.69 148 ALA B N 1
ATOM 3750 C CA . ALA B 1 168 ? -13.010 0.520 -15.349 1.00 48.56 148 ALA B CA 1
ATOM 3751 C C . ALA B 1 168 ? -12.513 1.939 -15.345 1.00 45.34 148 ALA B C 1
ATOM 3752 O O . ALA B 1 168 ? -13.296 2.888 -15.313 1.00 44.34 148 ALA B O 1
ATOM 3754 N N . VAL B 1 169 ? -11.200 2.087 -15.371 1.00 43.31 149 VAL B N 1
ATOM 3755 C CA . VAL B 1 169 ? -10.607 3.403 -15.404 1.00 40.84 149 VAL B CA 1
ATOM 3756 C C . VAL B 1 169 ? -9.762 3.497 -16.655 1.00 38.29 149 VAL B C 1
ATOM 3757 O O . VAL B 1 169 ? -9.395 2.476 -17.216 1.00 34.79 149 VAL B O 1
ATOM 3761 N N . ASN B 1 170 ? -9.516 4.723 -17.112 1.00 39.14 150 ASN B N 1
ATOM 3762 C CA . ASN B 1 170 ? -8.559 4.976 -18.167 1.00 37.86 150 ASN B CA 1
ATOM 3763 C C . ASN B 1 170 ? -7.229 5.348 -17.519 1.00 39.60 150 ASN B C 1
ATOM 3764 O O . ASN B 1 170 ? -7.070 6.452 -16.995 1.00 41.65 150 ASN B O 1
ATOM 3769 N N . PRO B 1 171 ? -6.259 4.430 -17.553 1.00 39.06 151 PRO B N 1
ATOM 3770 C CA . PRO B 1 171 ? -5.005 4.657 -16.817 1.00 38.84 151 PRO B CA 1
ATOM 3771 C C . PRO B 1 171 ? -4.243 5.879 -17.271 1.00 41.59 151 PRO B C 1
ATOM 3772 O O . PRO B 1 171 ? -3.503 6.491 -16.494 1.00 41.20 151 PRO B O 1
ATOM 3776 N N . ARG B 1 172 ? -4.406 6.222 -18.540 1.00 46.01 152 ARG B N 1
ATOM 3777 C CA . ARG B 1 172 ? -3.752 7.394 -19.079 1.00 43.47 152 ARG B CA 1
ATOM 3778 C C . ARG B 1 172 ? -4.298 8.637 -18.393 1.00 40.38 152 ARG B C 1
ATOM 3779 O O . ARG B 1 172 ? -3.525 9.496 -18.025 1.00 37.52 152 ARG B O 1
ATOM 3787 N N . GLU B 1 173 ? -5.618 8.706 -18.186 1.00 36.54 153 GLU B N 1
ATOM 3788 C CA . GLU B 1 173 ? -6.227 9.831 -17.476 1.00 36.15 153 GLU B CA 1
ATOM 3789 C C . GLU B 1 173 ? -5.939 9.770 -15.971 1.00 34.97 153 GLU B C 1
ATOM 3790 O O . GLU B 1 173 ? -5.720 10.794 -15.335 1.00 34.58 153 GLU B O 1
ATOM 3796 N N . LEU B 1 174 ? -5.938 8.570 -15.404 1.00 32.76 154 LEU B N 1
ATOM 3797 C CA . LEU B 1 174 ? -5.596 8.400 -14.007 1.00 33.86 154 LEU B CA 1
ATOM 3798 C C . LEU B 1 174 ? -4.169 8.877 -13.685 1.00 36.44 154 LEU B C 1
ATOM 3799 O O . LEU B 1 174 ? -3.948 9.545 -12.661 1.00 39.50 154 LEU B O 1
ATOM 3804 N N . THR B 1 175 ? -3.194 8.542 -14.522 1.00 33.25 155 THR B N 1
ATOM 3805 C CA . THR B 1 175 ? -1.830 8.982 -14.227 1.00 35.27 155 THR B CA 1
ATOM 3806 C C . THR B 1 175 ? -1.673 10.494 -14.467 1.00 39.88 155 THR B C 1
ATOM 3807 O O . THR B 1 175 ? -0.982 11.194 -13.693 1.00 41.72 155 THR B O 1
ATOM 3811 N N . ALA B 1 176 ? -2.340 11.017 -15.501 1.00 42.01 156 ALA B N 1
ATOM 3812 C CA . ALA B 1 176 ? -2.344 12.469 -15.727 1.00 44.01 156 ALA B CA 1
ATOM 3813 C C . ALA B 1 176 ? -2.836 13.231 -14.473 1.00 45.01 156 ALA B C 1
ATOM 3814 O O . ALA B 1 176 ? -2.203 14.199 -14.021 1.00 44.93 156 ALA B O 1
ATOM 3816 N N . ALA B 1 177 ? -3.930 12.761 -13.883 1.00 46.29 157 ALA B N 1
ATOM 3817 C CA . ALA B 1 177 ? -4.441 13.366 -12.655 1.00 46.43 157 ALA B CA 1
ATOM 3818 C C . ALA B 1 177 ? -3.432 13.226 -11.514 1.00 48.66 157 ALA B C 1
ATOM 3819 O O . ALA B 1 177 ? -3.100 14.213 -10.846 1.00 52.84 157 ALA B O 1
ATOM 3821 N N . LEU B 1 178 ? -2.928 12.013 -11.296 1.00 47.30 158 LEU B N 1
ATOM 3822 C CA . LEU B 1 178 ? -1.924 11.810 -10.254 1.00 45.57 158 LEU B CA 1
ATOM 3823 C C . LEU B 1 178 ? -0.788 12.797 -10.432 1.00 41.24 158 LEU B C 1
ATOM 3824 O O . LEU B 1 178 ? -0.355 13.409 -9.479 1.00 40.82 158 LEU B O 1
ATOM 3829 N N . LEU B 1 179 ? -0.313 12.959 -11.656 1.00 43.07 159 LEU B N 1
ATOM 3830 C CA . LEU B 1 179 ? 0.759 13.940 -11.915 1.00 44.99 159 LEU B CA 1
ATOM 3831 C C . LEU B 1 179 ? 0.340 15.372 -11.572 1.00 43.96 159 LEU B C 1
ATOM 3832 O O . LEU B 1 179 ? 1.113 16.126 -10.982 1.00 39.73 159 LEU B O 1
ATOM 3837 N N . ALA B 1 180 ? -0.902 15.724 -11.904 1.00 46.28 160 ALA B N 1
ATOM 3838 C CA . ALA B 1 180 ? -1.394 17.053 -11.633 1.00 46.74 160 ALA B CA 1
ATOM 3839 C C . ALA B 1 180 ? -1.473 17.243 -10.126 1.00 52.45 160 ALA B C 1
ATOM 3840 O O . ALA B 1 180 ? -1.059 18.276 -9.605 1.00 56.48 160 ALA B O 1
ATOM 3842 N N . ALA B 1 181 ? -1.980 16.238 -9.423 1.00 54.65 161 ALA B N 1
ATOM 3843 C CA . ALA B 1 181 ? -2.213 16.357 -7.981 1.00 56.36 161 ALA B CA 1
ATOM 3844 C C . ALA B 1 181 ? -0.911 16.502 -7.217 1.00 55.70 161 ALA B C 1
ATOM 3845 O O . ALA B 1 181 ? -0.767 17.369 -6.352 1.00 62.10 161 ALA B O 1
ATOM 3847 N N . ILE B 1 182 ? 0.038 15.650 -7.560 1.00 55.52 162 ILE B N 1
ATOM 3848 C CA . ILE B 1 182 ? 1.386 15.724 -7.028 1.00 56.11 162 ILE B CA 1
ATOM 3849 C C . ILE B 1 182 ? 1.992 17.120 -7.218 1.00 57.45 162 ILE B C 1
ATOM 3850 O O . ILE B 1 182 ? 2.721 17.629 -6.362 1.00 54.30 162 ILE B O 1
ATOM 3855 N N . ASP B 1 183 ? 1.713 17.726 -8.362 1.00 57.39 163 ASP B N 1
ATOM 3856 C CA . ASP B 1 183 ? 2.242 19.049 -8.620 1.00 57.33 163 ASP B CA 1
ATOM 3857 C C . ASP B 1 183 ? 1.612 20.038 -7.654 1.00 55.88 163 ASP B C 1
ATOM 3858 O O . ASP B 1 183 ? 2.316 20.705 -6.892 1.00 56.17 163 ASP B O 1
ATOM 3863 N N . VAL B 1 184 ? 0.281 20.074 -7.654 1.00 53.49 164 VAL B N 1
ATOM 3864 C CA . VAL B 1 184 ? -0.490 20.960 -6.788 1.00 50.92 164 VAL B CA 1
ATOM 3865 C C . VAL B 1 184 ? 0.002 20.916 -5.329 1.00 52.91 164 VAL B C 1
ATOM 3866 O O . VAL B 1 184 ? 0.089 21.945 -4.673 1.00 54.18 164 VAL B O 1
ATOM 3870 N N . ARG B 1 185 ? 0.321 19.728 -4.825 1.00 54.72 165 ARG B N 1
ATOM 3871 C CA . ARG B 1 185 ? 0.791 19.590 -3.437 1.00 51.73 165 ARG B CA 1
ATOM 3872 C C . ARG B 1 185 ? 2.300 19.817 -3.295 1.00 48.87 165 ARG B C 1
ATOM 3873 O O . ARG B 1 185 ? 2.859 19.564 -2.245 1.00 46.90 165 ARG B O 1
ATOM 3881 N N . GLY B 1 186 ? 2.959 20.296 -4.339 1.00 47.87 166 GLY B N 1
ATOM 3882 C CA . GLY B 1 186 ? 4.361 20.663 -4.243 1.00 48.47 166 GLY B CA 1
ATOM 3883 C C . GLY B 1 186 ? 5.340 19.511 -4.235 1.00 48.20 166 GLY B C 1
ATOM 3884 O O . GLY B 1 186 ? 6.497 19.697 -3.871 1.00 46.48 166 GLY B O 1
ATOM 3885 N N . GLY B 1 187 ? 4.897 18.320 -4.642 1.00 49.46 167 GLY B N 1
ATOM 3886 C CA . GLY B 1 187 ? 5.815 17.212 -4.858 1.00 47.80 167 GLY B CA 1
ATOM 3887 C C . GLY B 1 187 ? 6.702 17.549 -6.043 1.00 46.36 167 GLY B C 1
ATOM 3888 O O . GLY B 1 187 ? 6.259 18.192 -6.973 1.00 47.39 167 GLY B O 1
ATOM 3889 N N . THR B 1 188 ? 7.961 17.135 -5.983 1.00 46.26 168 THR B N 1
ATOM 3890 C CA . THR B 1 188 ? 8.922 17.362 -7.043 1.00 46.87 168 THR B CA 1
ATOM 3891 C C . THR B 1 188 ? 8.975 16.150 -7.980 1.00 48.33 168 THR B C 1
ATOM 3892 O O . THR B 1 188 ? 8.992 15.009 -7.538 1.00 47.06 168 THR B O 1
ATOM 3896 N N . LEU B 1 189 ? 9.025 16.419 -9.279 1.00 53.69 169 LEU B N 1
ATOM 3897 C CA . LEU B 1 189 ? 9.241 15.398 -10.295 1.00 56.73 169 LEU B CA 1
ATOM 3898 C C . LEU B 1 189 ? 10.597 15.607 -10.978 1.00 54.20 169 LEU B C 1
ATOM 3899 O O . LEU B 1 189 ? 10.806 16.619 -11.641 1.00 53.62 169 LEU B O 1
ATOM 3904 N N . ILE B 1 190 ? 11.513 14.662 -10.812 1.00 48.98 170 ILE B N 1
ATOM 3905 C CA . ILE B 1 190 ? 12.775 14.708 -11.536 1.00 50.03 170 ILE B CA 1
ATOM 3906 C C . ILE B 1 190 ? 12.733 13.702 -12.687 1.00 48.67 170 ILE B C 1
ATOM 3907 O O . ILE B 1 190 ? 12.732 12.490 -12.465 1.00 48.95 170 ILE B O 1
ATOM 3912 N N . ARG B 1 191 ? 12.758 14.213 -13.918 1.00 46.28 171 ARG B N 1
ATOM 3913 C CA . ARG B 1 191 ? 12.729 13.376 -15.121 1.00 42.48 171 ARG B CA 1
ATOM 3914 C C . ARG B 1 191 ? 14.140 12.890 -15.523 1.00 41.81 171 ARG B C 1
ATOM 3915 O O . ARG B 1 191 ? 14.654 13.201 -16.599 1.00 37.18 171 ARG B O 1
ATOM 3923 N N . ARG B 1 192 ? 14.758 12.115 -14.637 1.00 44.92 172 ARG B N 1
ATOM 3924 C CA . ARG B 1 192 ? 16.009 11.445 -14.948 1.00 51.95 172 ARG B CA 1
ATOM 3925 C C . ARG B 1 192 ? 15.992 10.028 -14.426 1.00 54.21 172 ARG B C 1
ATOM 3926 O O . ARG B 1 192 ? 15.262 9.706 -13.495 1.00 59.16 172 ARG B O 1
ATOM 3934 N N . ARG B 1 193 ? 16.827 9.189 -15.020 1.00 58.54 173 ARG B N 1
ATOM 3935 C CA . ARG B 1 193 ? 16.995 7.807 -14.586 1.00 60.44 173 ARG B CA 1
ATOM 3936 C C . ARG B 1 193 ? 17.804 7.739 -13.288 1.00 59.16 173 ARG B C 1
ATOM 3937 O O . ARG B 1 193 ? 18.843 8.383 -13.166 1.00 56.36 173 ARG B O 1
ATOM 3945 N N . ALA B 1 194 ? 17.311 6.975 -12.312 1.00 57.78 174 ALA B N 1
ATOM 3946 C CA . ALA B 1 194 ? 18.120 6.588 -11.163 1.00 57.27 174 ALA B CA 1
ATOM 3947 C C . ALA B 1 194 ? 19.090 5.507 -11.611 1.00 57.78 174 ALA B C 1
ATOM 3948 O O . ALA B 1 194 ? 18.661 4.423 -11.987 1.00 59.20 174 ALA B O 1
ATOM 3950 N N . THR B 1 195 ? 20.385 5.809 -11.588 1.00 59.78 175 THR B N 1
ATOM 3951 C CA . THR B 1 195 ? 21.416 4.860 -12.043 1.00 60.75 175 THR B CA 1
ATOM 3952 C C . THR B 1 195 ? 22.036 4.026 -10.935 1.00 63.75 175 THR B C 1
ATOM 3953 O O . THR B 1 195 ? 22.675 3.016 -11.218 1.00 60.11 175 THR B O 1
ATOM 3957 N N . GLU B 1 196 ? 21.847 4.432 -9.681 1.00 66.39 176 GLU B N 1
ATOM 3958 C CA . GLU B 1 196 ? 22.475 3.729 -8.564 1.00 70.77 176 GLU B CA 1
ATOM 3959 C C . GLU B 1 196 ? 21.797 4.028 -7.230 1.00 66.83 176 GLU B C 1
ATOM 3960 O O . GLU B 1 196 ? 21.315 5.129 -7.006 1.00 67.07 176 GLU B O 1
ATOM 3966 N N . PHE B 1 197 ? 21.756 3.032 -6.352 1.00 67.57 177 PHE B N 1
ATOM 3967 C CA . PHE B 1 197 ? 21.280 3.240 -4.990 1.00 68.92 177 PHE B CA 1
ATOM 3968 C C . PHE B 1 197 ? 22.473 3.496 -4.076 1.00 69.59 177 PHE B C 1
ATOM 3969 O O . PHE B 1 197 ? 23.448 2.748 -4.115 1.00 72.32 177 PHE B O 1
ATOM 3977 N N . LEU B 1 198 ? 22.376 4.549 -3.263 1.00 71.27 178 LEU B N 1
ATOM 3978 C CA . LEU B 1 198 ? 23.442 4.981 -2.345 1.00 70.63 178 LEU B CA 1
ATOM 3979 C C . LEU B 1 198 ? 23.202 4.590 -0.881 1.00 72.13 178 LEU B C 1
ATOM 3980 O O . LEU B 1 198 ? 22.147 4.882 -0.334 1.00 70.24 178 LEU B O 1
ATOM 3985 N N . ALA B 1 199 ? 24.194 3.991 -0.227 1.00 74.91 179 ALA B N 1
ATOM 3986 C CA . ALA B 1 199 ? 24.105 3.764 1.225 1.00 76.10 179 ALA B CA 1
ATOM 3987 C C . ALA B 1 199 ? 24.349 5.075 1.979 1.00 73.18 179 ALA B C 1
ATOM 3988 O O . ALA B 1 199 ? 23.697 5.356 2.982 1.00 68.65 179 ALA B O 1
ATOM 3990 N N . THR B 1 203 ? 21.244 8.507 5.758 1.00 88.40 183 THR B N 1
ATOM 3991 C CA . THR B 1 203 ? 20.009 8.389 4.990 1.00 90.63 183 THR B CA 1
ATOM 3992 C C . THR B 1 203 ? 20.244 7.761 3.611 1.00 92.77 183 THR B C 1
ATOM 3993 O O . THR B 1 203 ? 21.344 7.868 3.049 1.00 96.93 183 THR B O 1
ATOM 3997 N N . PRO B 1 204 ? 19.205 7.104 3.061 1.00 87.91 184 PRO B N 1
ATOM 3998 C CA . PRO B 1 204 ? 19.275 6.528 1.719 1.00 85.45 184 PRO B CA 1
ATOM 3999 C C . PRO B 1 204 ? 19.041 7.544 0.612 1.00 79.44 184 PRO B C 1
ATOM 4000 O O . PRO B 1 204 ? 18.354 8.543 0.819 1.00 77.28 184 PRO B O 1
ATOM 4004 N N . GLY B 1 205 ? 19.599 7.262 -0.561 1.00 75.61 185 GLY B N 1
ATOM 4005 C CA . GLY B 1 205 ? 19.368 8.082 -1.751 1.00 73.60 185 GLY B CA 1
ATOM 4006 C C . GLY B 1 205 ? 19.685 7.360 -3.049 1.00 68.54 185 GLY B C 1
ATOM 4007 O O . GLY B 1 205 ? 20.017 6.167 -3.046 1.00 63.00 185 GLY B O 1
ATOM 4008 N N . VAL B 1 206 ? 19.577 8.093 -4.157 1.00 66.93 186 VAL B N 1
ATOM 4009 C CA . VAL B 1 206 ? 19.925 7.570 -5.480 1.00 66.64 186 VAL B CA 1
ATOM 4010 C C . VAL B 1 206 ? 20.796 8.534 -6.271 1.00 65.03 186 VAL B C 1
ATOM 4011 O O . VAL B 1 206 ? 20.676 9.762 -6.148 1.00 63.05 186 VAL B O 1
ATOM 4015 N N . LEU B 1 207 ? 21.695 7.945 -7.053 1.00 63.05 187 LEU B N 1
ATOM 4016 C CA . LEU B 1 207 ? 22.492 8.665 -8.022 1.00 63.27 187 LEU B CA 1
ATOM 4017 C C . LEU B 1 207 ? 21.678 8.707 -9.302 1.00 65.61 187 LEU B C 1
ATOM 4018 O O . LEU B 1 207 ? 21.015 7.728 -9.659 1.00 65.24 187 LEU B O 1
ATOM 4023 N N . LEU B 1 208 ? 21.719 9.852 -9.975 1.00 65.87 188 LEU B N 1
ATOM 4024 C CA . LEU B 1 208 ? 21.026 10.042 -11.233 1.00 65.00 188 LEU B CA 1
ATOM 4025 C C . LEU B 1 208 ? 22.037 9.951 -12.360 1.00 69.24 188 LEU B C 1
ATOM 4026 O O . LEU B 1 208 ? 23.244 10.087 -12.136 1.00 70.83 188 LEU B O 1
ATOM 4031 N N . GLU B 1 209 ? 21.543 9.695 -13.567 1.00 71.11 189 GLU B N 1
ATOM 4032 C CA . GLU B 1 209 ? 22.407 9.541 -14.739 1.00 71.24 189 GLU B CA 1
ATOM 4033 C C . GLU B 1 209 ? 23.256 10.786 -15.018 1.00 70.07 189 GLU B C 1
ATOM 4034 O O . GLU B 1 209 ? 24.367 10.669 -15.521 1.00 66.34 189 GLU B O 1
ATOM 4040 N N . ASN B 1 210 ? 22.747 11.967 -14.682 1.00 70.86 190 ASN B N 1
ATOM 4041 C CA . ASN B 1 210 ? 23.517 13.202 -14.885 1.00 73.44 190 ASN B CA 1
ATOM 4042 C C . ASN B 1 210 ? 24.543 13.508 -13.788 1.00 79.68 190 ASN B C 1
ATOM 4043 O O . ASN B 1 210 ? 25.145 14.576 -13.800 1.00 76.47 190 ASN B O 1
ATOM 4048 N N . GLY B 1 211 ? 24.711 12.598 -12.829 1.00 83.84 191 GLY B N 1
ATOM 4049 C CA . GLY B 1 211 ? 25.708 12.761 -11.769 1.00 81.92 191 GLY B CA 1
ATOM 4050 C C . GLY B 1 211 ? 25.188 13.370 -10.473 1.00 81.43 191 GLY B C 1
ATOM 4051 O O . GLY B 1 211 ? 25.778 13.154 -9.416 1.00 85.74 191 GLY B O 1
ATOM 4052 N N . CYS B 1 212 ? 24.115 14.154 -10.545 1.00 78.12 192 CYS B N 1
ATOM 4053 C CA . CYS B 1 212 ? 23.467 14.685 -9.342 1.00 81.11 192 CYS B CA 1
ATOM 4054 C C . CYS B 1 212 ? 22.886 13.577 -8.466 1.00 79.80 192 CYS B C 1
ATOM 4055 O O . CYS B 1 212 ? 22.541 12.502 -8.947 1.00 84.15 192 CYS B O 1
ATOM 4058 N N . ALA B 1 213 ? 22.762 13.857 -7.175 1.00 76.32 193 ALA B N 1
ATOM 4059 C CA . ALA B 1 213 ? 22.252 12.883 -6.219 1.00 69.32 193 ALA B CA 1
ATOM 4060 C C . ALA B 1 213 ? 20.984 13.389 -5.561 1.00 66.30 193 ALA B C 1
ATOM 4061 O O . ALA B 1 213 ? 20.747 14.597 -5.495 1.00 64.66 193 ALA B O 1
ATOM 4063 N N . VAL B 1 214 ? 20.175 12.451 -5.068 1.00 67.32 194 VAL B N 1
ATOM 4064 C CA . VAL B 1 214 ? 18.983 12.776 -4.282 1.00 64.35 194 VAL B CA 1
ATOM 4065 C C . VAL B 1 214 ? 18.842 11.812 -3.106 1.00 65.00 194 VAL B C 1
ATOM 4066 O O . VAL B 1 214 ? 18.565 10.631 -3.305 1.00 64.35 194 VAL B O 1
ATOM 4070 N N . HIS B 1 215 ? 19.028 12.321 -1.887 1.00 64.76 195 HIS B N 1
ATOM 4071 C CA . HIS B 1 215 ? 18.727 11.555 -0.680 1.00 63.69 195 HIS B CA 1
ATOM 4072 C C . HIS B 1 215 ? 17.386 11.957 -0.067 1.00 60.83 195 HIS B C 1
ATOM 4073 O O . HIS B 1 215 ? 16.852 13.032 -0.339 1.00 55.21 195 HIS B O 1
ATOM 4080 N N . GLY B 1 216 ? 16.849 11.067 0.756 1.00 60.70 196 GLY B N 1
ATOM 4081 C CA . GLY B 1 216 ? 15.647 11.347 1.528 1.00 61.92 196 GLY B CA 1
ATOM 4082 C C . GLY B 1 216 ? 15.691 10.565 2.823 1.00 63.12 196 GLY B C 1
ATOM 4083 O O . GLY B 1 216 ? 16.612 9.769 3.052 1.00 66.09 196 GLY B O 1
ATOM 4084 N N . ASP B 1 217 ? 14.694 10.788 3.670 1.00 63.40 197 ASP B N 1
ATOM 4085 C CA . ASP B 1 217 ? 14.570 10.051 4.924 1.00 64.39 197 ASP B CA 1
ATOM 4086 C C . ASP B 1 217 ? 14.134 8.612 4.634 1.00 68.84 197 ASP B C 1
ATOM 4087 O O . ASP B 1 217 ? 14.615 7.677 5.273 1.00 72.20 197 ASP B O 1
ATOM 4092 N N . ARG B 1 218 ? 13.241 8.441 3.656 1.00 68.89 198 ARG B N 1
ATOM 4093 C CA . ARG B 1 218 ? 12.859 7.118 3.149 1.00 70.82 198 ARG B CA 1
ATOM 4094 C C . ARG B 1 218 ? 13.050 7.056 1.628 1.00 64.19 198 ARG B C 1
ATOM 4095 O O . ARG B 1 218 ? 12.840 8.042 0.932 1.00 59.56 198 ARG B O 1
ATOM 4103 N N . VAL B 1 219 ? 13.428 5.891 1.110 1.00 61.26 199 VAL B N 1
ATOM 4104 C CA . VAL B 1 219 ? 13.366 5.645 -0.336 1.00 57.03 199 VAL B CA 1
ATOM 4105 C C . VAL B 1 219 ? 12.385 4.529 -0.620 1.00 50.78 199 VAL B C 1
ATOM 4106 O O . VAL B 1 219 ? 12.354 3.524 0.084 1.00 50.13 199 VAL B O 1
ATOM 4110 N N . VAL B 1 220 ? 11.580 4.717 -1.654 1.00 47.08 200 VAL B N 1
ATOM 4111 C CA . VAL B 1 220 ? 10.634 3.690 -2.096 1.00 42.84 200 VAL B CA 1
ATOM 4112 C C . VAL B 1 220 ? 10.920 3.352 -3.549 1.00 41.72 200 VAL B C 1
ATOM 4113 O O . VAL B 1 220 ? 10.880 4.236 -4.414 1.00 37.85 200 VAL B O 1
ATOM 4117 N N . LEU B 1 221 ? 11.208 2.077 -3.804 1.00 40.76 201 LEU B N 1
ATOM 4118 C CA . LEU B 1 221 ? 11.381 1.580 -5.161 1.00 40.27 201 LEU B CA 1
ATOM 4119 C C . LEU B 1 221 ? 10.036 1.110 -5.716 1.00 40.60 201 LEU B C 1
ATOM 4120 O O . LEU B 1 221 ? 9.399 0.214 -5.158 1.00 39.49 201 LEU B O 1
ATOM 4125 N N . SER B 1 222 ? 9.606 1.721 -6.819 1.00 39.03 202 SER B N 1
ATOM 4126 C CA . SER B 1 222 ? 8.387 1.303 -7.529 1.00 36.51 202 SER B CA 1
ATOM 4127 C C . SER B 1 222 ? 8.615 1.520 -9.036 1.00 35.49 202 SER B C 1
ATOM 4128 O O . SER B 1 222 ? 7.937 2.316 -9.692 1.00 33.78 202 SER B O 1
ATOM 4131 N N . ALA B 1 223 ? 9.601 0.794 -9.553 1.00 33.80 203 ALA B N 1
ATOM 4132 C CA . ALA B 1 223 ? 10.113 0.973 -10.887 1.00 32.96 203 ALA B CA 1
ATOM 4133 C C . ALA B 1 223 ? 9.759 -0.208 -11.758 1.00 35.61 203 ALA B C 1
ATOM 4134 O O . ALA B 1 223 ? 10.514 -0.579 -12.661 1.00 34.03 203 ALA B O 1
ATOM 4136 N N . GLY B 1 224 ? 8.607 -0.817 -11.475 1.00 40.59 204 GLY B N 1
ATOM 4137 C CA . GLY B 1 224 ? 8.118 -1.933 -12.250 1.00 38.20 204 GLY B CA 1
ATOM 4138 C C . GLY B 1 224 ? 9.187 -3.003 -12.368 1.00 37.79 204 GLY B C 1
ATOM 4139 O O . GLY B 1 224 ? 9.921 -3.276 -11.413 1.00 39.78 204 GLY B O 1
ATOM 4140 N N . CYS B 1 225 ? 9.289 -3.584 -13.560 1.00 34.50 205 CYS B N 1
ATOM 4141 C CA . CYS B 1 225 ? 10.162 -4.708 -13.802 1.00 32.71 205 CYS B CA 1
ATOM 4142 C C . CYS B 1 225 ? 11.637 -4.296 -13.910 1.00 33.70 205 CYS B C 1
ATOM 4143 O O . CYS B 1 225 ? 12.467 -5.095 -14.303 1.00 31.29 205 CYS B O 1
ATOM 4146 N N . TRP B 1 226 ? 11.945 -3.048 -13.580 1.00 35.46 206 TRP B N 1
ATOM 4147 C CA . TRP B 1 226 ? 13.328 -2.579 -13.513 1.00 38.22 206 TRP B CA 1
ATOM 4148 C C . TRP B 1 226 ? 13.805 -2.368 -12.077 1.00 39.49 206 TRP B C 1
ATOM 4149 O O . TRP B 1 226 ? 14.999 -2.163 -11.852 1.00 39.50 206 TRP B O 1
ATOM 4160 N N . THR B 1 227 ? 12.871 -2.455 -11.132 1.00 39.06 207 THR B N 1
ATOM 4161 C CA . THR B 1 227 ? 13.138 -2.245 -9.722 1.00 42.80 207 THR B CA 1
ATOM 4162 C C . THR B 1 227 ? 14.397 -2.970 -9.251 1.00 47.49 207 THR B C 1
ATOM 4163 O O . THR B 1 227 ? 15.320 -2.359 -8.733 1.00 46.91 207 THR B O 1
ATOM 4167 N N . HIS B 1 228 ? 14.431 -4.276 -9.462 1.00 49.32 208 HIS B N 1
ATOM 4168 C CA . HIS B 1 228 ? 15.545 -5.100 -9.013 1.00 47.43 208 HIS B CA 1
ATOM 4169 C C . HIS B 1 228 ? 16.838 -4.888 -9.783 1.00 51.35 208 HIS B C 1
ATOM 4170 O O . HIS B 1 228 ? 17.874 -5.421 -9.394 1.00 53.69 208 HIS B O 1
ATOM 4177 N N . ARG B 1 229 ? 16.802 -4.101 -10.853 1.00 54.82 209 ARG B N 1
ATOM 4178 C CA . ARG B 1 229 ? 17.990 -3.904 -11.682 1.00 58.67 209 ARG B CA 1
ATOM 4179 C C . ARG B 1 229 ? 18.800 -2.672 -11.313 1.00 57.61 209 ARG B C 1
ATOM 4180 O O . ARG B 1 229 ? 19.812 -2.385 -11.940 1.00 58.06 209 ARG B O 1
ATOM 4188 N N . LEU B 1 230 ? 18.364 -1.945 -10.296 1.00 56.34 210 LEU B N 1
ATOM 4189 C CA . LEU B 1 230 ? 19.050 -0.735 -9.905 1.00 55.76 210 LEU B CA 1
ATOM 4190 C C . LEU B 1 230 ? 20.384 -1.093 -9.264 1.00 58.78 210 LEU B C 1
ATOM 4191 O O . LEU B 1 230 ? 20.427 -1.786 -8.247 1.00 62.99 210 LEU B O 1
ATOM 4196 N N . ALA B 1 231 ? 21.474 -0.631 -9.865 1.00 63.29 211 ALA B N 1
ATOM 4197 C CA . ALA B 1 231 ? 22.816 -0.899 -9.348 1.00 63.00 211 ALA B CA 1
ATOM 4198 C C . ALA B 1 231 ? 22.958 -0.381 -7.916 1.00 66.14 211 ALA B C 1
ATOM 4199 O O . ALA B 1 231 ? 22.377 0.655 -7.558 1.00 61.26 211 ALA B O 1
ATOM 4201 N N . GLY B 1 232 ? 23.721 -1.108 -7.100 1.00 67.94 212 GLY B N 1
ATOM 4202 C CA . GLY B 1 232 ? 24.027 -0.678 -5.737 1.00 68.07 212 GLY B CA 1
ATOM 4203 C C . GLY B 1 232 ? 23.125 -1.282 -4.682 1.00 70.64 212 GLY B C 1
ATOM 4204 O O . GLY B 1 232 ? 23.380 -1.131 -3.488 1.00 79.45 212 GLY B O 1
ATOM 4205 N N . LEU B 1 233 ? 22.055 -1.947 -5.106 1.00 67.60 213 LEU B N 1
ATOM 4206 C CA . LEU B 1 233 ? 21.193 -2.652 -4.175 1.00 64.03 213 LEU B CA 1
ATOM 4207 C C . LEU B 1 233 ? 21.952 -3.825 -3.574 1.00 60.74 213 LEU B C 1
ATOM 4208 O O . LEU B 1 233 ? 22.478 -4.658 -4.308 1.00 53.98 213 LEU B O 1
ATOM 4213 N N . PRO B 1 234 ? 22.021 -3.891 -2.236 1.00 62.32 214 PRO B N 1
ATOM 4214 C CA . PRO B 1 234 ? 22.647 -5.058 -1.622 1.00 64.12 214 PRO B CA 1
ATOM 4215 C C . PRO B 1 234 ? 21.972 -6.344 -2.058 1.00 64.22 214 PRO B C 1
ATOM 4216 O O . PRO B 1 234 ? 20.741 -6.413 -2.097 1.00 60.74 214 PRO B O 1
ATOM 4220 N N . ALA B 1 235 ? 22.781 -7.347 -2.387 1.00 62.38 215 ALA B N 1
ATOM 4221 C CA . ALA B 1 235 ? 22.271 -8.666 -2.730 1.00 62.89 215 ALA B CA 1
ATOM 4222 C C . ALA B 1 235 ? 21.140 -9.080 -1.778 1.00 61.00 215 ALA B C 1
ATOM 4223 O O . ALA B 1 235 ? 21.195 -8.811 -0.585 1.00 60.94 215 ALA B O 1
ATOM 4225 N N . GLY B 1 236 ? 20.099 -9.705 -2.322 1.00 64.91 216 GLY B N 1
ATOM 4226 C CA . GLY B 1 236 ? 18.965 -10.192 -1.524 1.00 60.12 216 GLY B CA 1
ATOM 4227 C C . GLY B 1 236 ? 17.945 -9.151 -1.098 1.00 58.22 216 GLY B C 1
ATOM 4228 O O . GLY B 1 236 ? 16.845 -9.506 -0.667 1.00 65.02 216 GLY B O 1
ATOM 4229 N N . ALA B 1 237 ? 18.278 -7.869 -1.233 1.00 54.68 217 ALA B N 1
ATOM 4230 C CA . ALA B 1 237 ? 17.403 -6.791 -0.753 1.00 52.68 217 ALA B CA 1
ATOM 4231 C C . ALA B 1 237 ? 16.048 -6.844 -1.433 1.00 51.82 217 ALA B C 1
ATOM 4232 O O . ALA B 1 237 ? 15.029 -6.946 -0.778 1.00 49.03 217 ALA B O 1
ATOM 4234 N N . VAL B 1 238 ? 16.059 -6.798 -2.756 1.00 53.07 218 VAL B N 1
ATOM 4235 C CA . VAL B 1 238 ? 14.837 -6.806 -3.538 1.00 54.76 218 VAL B CA 1
ATOM 4236 C C . VAL B 1 238 ? 14.784 -8.083 -4.362 1.00 52.48 218 VAL B C 1
ATOM 4237 O O . VAL B 1 238 ? 15.777 -8.456 -4.975 1.00 51.04 218 VAL B O 1
ATOM 4241 N N . PRO B 1 239 ? 13.626 -8.758 -4.392 1.00 47.53 219 PRO B N 1
ATOM 4242 C CA . PRO B 1 239 ? 13.527 -9.941 -5.233 1.00 47.43 219 PRO B CA 1
ATOM 4243 C C . PRO B 1 239 ? 13.327 -9.593 -6.707 1.00 48.47 219 PRO B C 1
ATOM 4244 O O . PRO B 1 239 ? 13.055 -8.441 -7.054 1.00 48.28 219 PRO B O 1
ATOM 4248 N N . GLU B 1 240 ? 13.473 -10.594 -7.565 1.00 50.75 220 GLU B N 1
ATOM 4249 C CA . GLU B 1 240 ? 13.359 -10.396 -8.999 1.00 48.61 220 GLU B CA 1
ATOM 4250 C C . GLU B 1 240 ? 11.933 -10.013 -9.396 1.00 49.11 220 GLU B C 1
ATOM 4251 O O . GLU B 1 240 ? 10.989 -10.775 -9.176 1.00 52.19 220 GLU B O 1
ATOM 4257 N N . ILE B 1 241 ? 11.783 -8.827 -9.975 1.00 45.85 221 ILE B N 1
ATOM 4258 C CA . ILE B 1 241 ? 10.499 -8.369 -10.491 1.00 42.92 221 ILE B CA 1
ATOM 4259 C C . ILE B 1 241 ? 10.499 -8.637 -11.992 1.00 43.63 221 ILE B C 1
ATOM 4260 O O . ILE B 1 241 ? 10.766 -7.742 -12.792 1.00 46.99 221 ILE B O 1
ATOM 4265 N N . ALA B 1 242 ? 10.195 -9.870 -12.377 1.00 41.75 222 ALA B N 1
ATOM 4266 C CA . ALA B 1 242 ? 10.405 -10.314 -13.750 1.00 40.86 222 ALA B CA 1
ATOM 4267 C C . ALA B 1 242 ? 9.302 -9.815 -14.646 1.00 38.93 222 ALA B C 1
ATOM 4268 O O . ALA B 1 242 ? 8.141 -9.893 -14.288 1.00 41.61 222 ALA B O 1
ATOM 4270 N N . PRO B 1 243 ? 9.666 -9.303 -15.824 1.00 37.34 223 PRO B N 1
ATOM 4271 C CA . PRO B 1 243 ? 8.678 -8.773 -16.748 1.00 35.36 223 PRO B CA 1
ATOM 4272 C C . PRO B 1 243 ? 7.782 -9.831 -17.338 1.00 34.96 223 PRO B C 1
ATOM 4273 O O . PRO B 1 243 ? 8.262 -10.876 -17.739 1.00 33.12 223 PRO B O 1
ATOM 4277 N N . ALA B 1 244 ? 6.484 -9.553 -17.403 1.00 34.86 224 ALA B N 1
ATOM 4278 C CA . ALA B 1 244 ? 5.587 -10.399 -18.169 1.00 35.80 224 ALA B CA 1
ATOM 4279 C C . ALA B 1 244 ? 4.973 -9.566 -19.264 1.00 34.63 224 ALA B C 1
ATOM 4280 O O . ALA B 1 244 ? 4.103 -8.728 -19.009 1.00 37.39 224 ALA B O 1
ATOM 4282 N N . LYS B 1 245 ? 5.414 -9.823 -20.489 1.00 29.68 225 LYS B N 1
ATOM 4283 C CA . LYS B 1 245 ? 4.970 -9.075 -21.645 1.00 27.58 225 LYS B CA 1
ATOM 4284 C C . LYS B 1 245 ? 3.475 -9.198 -21.896 1.00 27.08 225 LYS B C 1
ATOM 4285 O O . LYS B 1 245 ? 2.885 -10.270 -21.709 1.00 27.57 225 LYS B O 1
ATOM 4291 N N . GLY B 1 246 ? 2.886 -8.107 -22.366 1.00 26.42 226 GLY B N 1
ATOM 4292 C CA . GLY B 1 246 ? 1.469 -8.093 -22.755 1.00 25.45 226 GLY B CA 1
ATOM 4293 C C . GLY B 1 246 ? 1.268 -7.157 -23.931 1.00 25.16 226 GLY B C 1
ATOM 4294 O O . GLY B 1 246 ? 1.641 -5.980 -23.861 1.00 25.22 226 GLY B O 1
ATOM 4295 N N . GLN B 1 247 ? 0.771 -7.703 -25.037 1.00 24.18 227 GLN B N 1
ATOM 4296 C CA . GLN B 1 247 ? 0.368 -6.901 -26.174 1.00 26.24 227 GLN B CA 1
ATOM 4297 C C . GLN B 1 247 ? -1.107 -6.613 -26.018 1.00 24.67 227 GLN B C 1
ATOM 4298 O O . GLN B 1 247 ? -1.805 -7.387 -25.379 1.00 21.32 227 GLN B O 1
ATOM 4304 N N . ILE B 1 248 ? -1.536 -5.490 -26.591 1.00 26.16 228 ILE B N 1
ATOM 4305 C CA . ILE B 1 248 ? -2.867 -4.947 -26.396 1.00 30.61 228 ILE B CA 1
ATOM 4306 C C . ILE B 1 248 ? -3.185 -4.039 -27.551 1.00 31.96 228 ILE B C 1
ATOM 4307 O O . ILE B 1 248 ? -2.287 -3.423 -28.124 1.00 38.23 228 ILE B O 1
ATOM 4312 N N . LEU B 1 249 ? -4.447 -3.937 -27.915 1.00 32.90 229 LEU B N 1
ATOM 4313 C CA . LEU B 1 249 ? -4.784 -3.059 -29.009 1.00 34.35 229 LEU B CA 1
ATOM 4314 C C . LEU B 1 249 ? -5.997 -2.185 -28.722 1.00 33.95 229 LEU B C 1
ATOM 4315 O O . LEU B 1 249 ? -6.699 -2.380 -27.742 1.00 32.49 229 LEU B O 1
ATOM 4320 N N . ARG B 1 250 ? -6.184 -1.169 -29.556 1.00 33.67 230 ARG B N 1
ATOM 4321 C CA . ARG B 1 250 ? -7.285 -0.243 -29.396 1.00 34.76 230 ARG B CA 1
ATOM 4322 C C . ARG B 1 250 ? -7.991 -0.076 -30.712 1.00 34.18 230 ARG B C 1
ATOM 4323 O O . ARG B 1 250 ? -7.366 0.216 -31.719 1.00 29.69 230 ARG B O 1
ATOM 4331 N N . LEU B 1 251 ? -9.301 -0.307 -30.676 1.00 34.66 231 LEU B N 1
ATOM 4332 C CA . LEU B 1 251 ? -10.182 -0.096 -31.797 1.00 35.91 231 LEU B CA 1
ATOM 4333 C C . LEU B 1 251 ? -10.966 1.200 -31.592 1.00 38.18 231 LEU B C 1
ATOM 4334 O O . LEU B 1 251 ? -10.993 1.758 -30.502 1.00 39.74 231 LEU B O 1
ATOM 4339 N N . ARG B 1 252 ? -11.628 1.677 -32.626 1.00 40.62 232 ARG B N 1
ATOM 4340 C CA . ARG B 1 252 ? -12.357 2.924 -32.500 1.00 45.04 232 ARG B CA 1
ATOM 4341 C C . ARG B 1 252 ? -13.553 2.925 -33.423 1.00 46.97 232 ARG B C 1
ATOM 4342 O O . ARG B 1 252 ? -13.504 2.357 -34.512 1.00 47.80 232 ARG B O 1
ATOM 4350 N N . SER B 1 253 ? -14.631 3.537 -32.938 1.00 48.97 233 SER B N 1
ATOM 4351 C CA . SER B 1 253 ? -15.796 3.919 -33.728 1.00 50.26 233 SER B CA 1
ATOM 4352 C C . SER B 1 253 ? -16.162 5.314 -33.253 1.00 55.07 233 SER B C 1
ATOM 4353 O O . SER B 1 253 ? -15.729 5.711 -32.169 1.00 56.40 233 SER B O 1
ATOM 4356 N N . ALA B 1 254 ? -16.933 6.063 -34.045 1.00 62.15 234 ALA B N 1
ATOM 4357 C CA . ALA B 1 254 ? -17.300 7.440 -33.669 1.00 63.47 234 ALA B CA 1
ATOM 4358 C C . ALA B 1 254 ? -18.199 7.455 -32.427 1.00 60.90 234 ALA B C 1
ATOM 4359 O O . ALA B 1 254 ? -17.955 8.195 -31.473 1.00 62.22 234 ALA B O 1
ATOM 4361 N N . ALA B 1 255 ? -19.225 6.621 -32.444 1.00 59.81 235 ALA B N 1
ATOM 4362 C CA . ALA B 1 255 ? -20.060 6.408 -31.268 1.00 61.62 235 ALA B CA 1
ATOM 4363 C C . ALA B 1 255 ? -19.586 5.112 -30.599 1.00 58.91 235 ALA B C 1
ATOM 4364 O O . ALA B 1 255 ? -19.193 4.178 -31.297 1.00 55.88 235 ALA B O 1
ATOM 4366 N N . PRO B 1 256 ? -19.618 5.048 -29.255 1.00 56.87 236 PRO B N 1
ATOM 4367 C CA . PRO B 1 256 ? -19.215 3.830 -28.548 1.00 58.47 236 PRO B CA 1
ATOM 4368 C C . PRO B 1 256 ? -19.908 2.577 -29.064 1.00 59.46 236 PRO B C 1
ATOM 4369 O O . PRO B 1 256 ? -21.074 2.617 -29.442 1.00 63.48 236 PRO B O 1
ATOM 4373 N N . PHE B 1 257 ? -19.171 1.477 -29.108 1.00 57.98 237 PHE B N 1
ATOM 4374 C CA . PHE B 1 257 ? -19.665 0.245 -29.720 1.00 54.40 237 PHE B CA 1
ATOM 4375 C C . PHE B 1 257 ? -20.248 -0.685 -28.656 1.00 52.68 237 PHE B C 1
ATOM 4376 O O . PHE B 1 257 ? -21.276 -1.336 -28.858 1.00 46.73 237 PHE B O 1
ATOM 4384 N N . LEU B 1 258 ? -19.567 -0.718 -27.520 1.00 50.61 238 LEU B N 1
ATOM 4385 C CA . LEU B 1 258 ? -19.889 -1.601 -26.425 1.00 50.50 238 LEU B CA 1
ATOM 4386 C C . LEU B 1 258 ? -20.440 -0.747 -25.306 1.00 50.81 238 LEU B C 1
ATOM 4387 O O . LEU B 1 258 ? -19.982 0.374 -25.104 1.00 55.49 238 LEU B O 1
ATOM 4392 N N . ARG B 1 259 ? -21.407 -1.290 -24.572 1.00 54.36 239 ARG B N 1
ATOM 4393 C CA . ARG B 1 259 ? -22.136 -0.543 -23.538 1.00 54.02 239 ARG B CA 1
ATOM 4394 C C . ARG B 1 259 ? -21.303 -0.322 -22.281 1.00 50.86 239 ARG B C 1
ATOM 4395 O O . ARG B 1 259 ? -21.390 0.739 -21.664 1.00 48.22 239 ARG B O 1
ATOM 4403 N N . ARG B 1 260 ? -20.477 -1.310 -21.926 1.00 51.05 240 ARG B N 1
ATOM 4404 C CA . ARG B 1 260 ? -19.710 -1.268 -20.689 1.00 53.10 240 ARG B CA 1
ATOM 4405 C C . ARG B 1 260 ? -18.527 -2.245 -20.685 1.00 51.14 240 ARG B C 1
ATOM 4406 O O . ARG B 1 260 ? -18.470 -3.176 -21.474 1.00 52.02 240 ARG B O 1
ATOM 4414 N N . ALA B 1 261 ? -17.589 -2.029 -19.770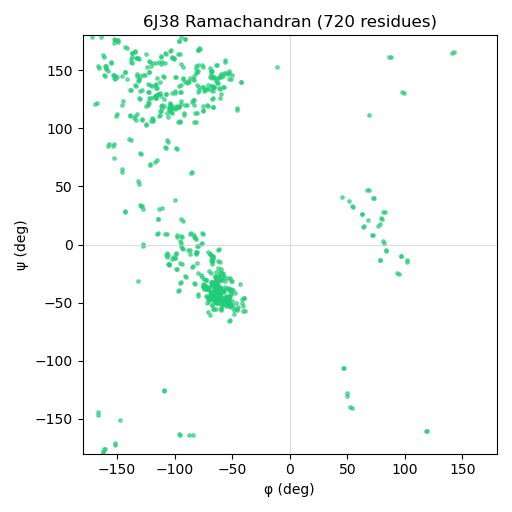 1.00 47.25 241 ALA B N 1
ATOM 4415 C CA . ALA B 1 261 ? -16.448 -2.913 -19.600 1.00 45.22 241 ALA B CA 1
ATOM 4416 C C . ALA B 1 261 ? -16.870 -4.385 -19.590 1.00 45.56 241 ALA B C 1
ATOM 4417 O O . ALA B 1 261 ? -17.590 -4.835 -18.703 1.00 46.95 241 ALA B O 1
ATOM 4419 N N . THR B 1 262 ? -16.379 -5.141 -20.562 1.00 44.92 242 THR B N 1
ATOM 4420 C CA . THR B 1 262 ? -16.790 -6.516 -20.734 1.00 42.17 242 THR B CA 1
ATOM 4421 C C . THR B 1 262 ? -15.626 -7.512 -20.701 1.00 41.11 242 THR B C 1
ATOM 4422 O O . THR B 1 262 ? -14.621 -7.321 -21.361 1.00 39.84 242 THR B O 1
ATOM 4426 N N . ARG B 1 263 ? -15.766 -8.565 -19.909 1.00 42.88 243 ARG B N 1
ATOM 4427 C CA . ARG B 1 263 ? -14.854 -9.707 -19.943 1.00 47.72 243 ARG B CA 1
ATOM 4428 C C . ARG B 1 263 ? -15.538 -10.852 -20.663 1.00 46.46 243 ARG B C 1
ATOM 4429 O O . ARG B 1 263 ? -16.556 -11.327 -20.194 1.00 46.54 243 ARG B O 1
ATOM 4437 N N . ALA B 1 264 ? -14.979 -11.291 -21.790 1.00 45.63 244 ALA B N 1
ATOM 4438 C CA . ALA B 1 264 ? -15.490 -12.443 -22.527 1.00 46.08 244 ALA B CA 1
ATOM 4439 C C . ALA B 1 264 ? -14.543 -13.640 -22.406 1.00 46.86 244 ALA B C 1
ATOM 4440 O O . ALA B 1 264 ? -13.365 -13.547 -22.729 1.00 43.57 244 ALA B O 1
ATOM 4442 N N . VAL B 1 265 ? -15.068 -14.777 -21.954 1.00 49.77 245 VAL B N 1
ATOM 4443 C CA . VAL B 1 265 ? -14.239 -15.934 -21.609 1.00 50.38 245 VAL B CA 1
ATOM 4444 C C . VAL B 1 265 ? -14.567 -17.076 -22.563 1.00 50.40 245 VAL B C 1
ATOM 4445 O O . VAL B 1 265 ? -15.729 -17.209 -22.980 1.00 51.27 245 VAL B O 1
ATOM 4449 N N . THR B 1 266 ? -13.541 -17.854 -22.950 1.00 54.19 246 THR B N 1
ATOM 4450 C CA . THR B 1 266 ? -13.698 -19.004 -23.889 1.00 56.26 246 THR B CA 1
ATOM 4451 C C . THR B 1 266 ? -13.065 -20.360 -23.496 1.00 56.03 246 THR B C 1
ATOM 4452 O O . THR B 1 266 ? -11.959 -20.445 -22.978 1.00 66.46 246 THR B O 1
ATOM 4456 N N . GLY B 1 270 ? -9.930 -15.715 -21.381 1.00 52.79 250 GLY B N 1
ATOM 4457 C CA . GLY B 1 270 ? -10.382 -14.325 -21.130 1.00 56.84 250 GLY B CA 1
ATOM 4458 C C . GLY B 1 270 ? -9.783 -13.214 -22.012 1.00 55.49 250 GLY B C 1
ATOM 4459 O O . GLY B 1 270 ? -8.565 -13.120 -22.180 1.00 61.90 250 GLY B O 1
ATOM 4460 N N . VAL B 1 271 ? -10.652 -12.387 -22.591 1.00 50.70 251 VAL B N 1
ATOM 4461 C CA . VAL B 1 271 ? -10.263 -11.166 -23.285 1.00 48.70 251 VAL B CA 1
ATOM 4462 C C . VAL B 1 271 ? -10.999 -9.999 -22.620 1.00 46.32 251 VAL B C 1
ATOM 4463 O O . VAL B 1 271 ? -12.178 -10.103 -22.304 1.00 42.13 251 VAL B O 1
ATOM 4467 N N . TYR B 1 272 ? -10.288 -8.894 -22.424 1.00 44.84 252 TYR B N 1
ATOM 4468 C CA . TYR B 1 272 ? -10.833 -7.702 -21.786 1.00 43.43 252 TYR B CA 1
ATOM 4469 C C . TYR B 1 272 ? -11.202 -6.703 -22.864 1.00 40.39 252 TYR B C 1
ATOM 4470 O O . TYR B 1 272 ? -10.400 -6.434 -23.749 1.00 40.34 252 TYR B O 1
ATOM 4479 N N . LEU B 1 273 ? -12.414 -6.174 -22.784 1.00 37.94 253 LEU B N 1
ATOM 4480 C CA . LEU B 1 273 ? -12.941 -5.255 -23.764 1.00 40.97 253 LEU B CA 1
ATOM 4481 C C . LEU B 1 273 ? -13.462 -4.033 -23.026 1.00 41.25 253 LEU B C 1
ATOM 4482 O O . LEU B 1 273 ? -14.479 -4.106 -22.360 1.00 42.79 253 LEU B O 1
ATOM 4487 N N . VAL B 1 274 ? -12.749 -2.922 -23.129 1.00 39.16 254 VAL B N 1
ATOM 4488 C CA . VAL B 1 274 ? -13.027 -1.756 -22.316 1.00 37.80 254 VAL B CA 1
ATOM 4489 C C . VAL B 1 274 ? -13.366 -0.556 -23.185 1.00 38.45 254 VAL B C 1
ATOM 4490 O O . VAL B 1 274 ? -12.466 0.026 -23.793 1.00 37.61 254 VAL B O 1
ATOM 4494 N N . PRO B 1 275 ? -14.658 -0.168 -23.232 1.00 35.86 255 PRO B N 1
ATOM 4495 C CA . PRO B 1 275 ? -15.060 0.985 -23.990 1.00 36.20 255 PRO B CA 1
ATOM 4496 C C . PRO B 1 275 ? -14.755 2.282 -23.267 1.00 37.32 255 PRO B C 1
ATOM 4497 O O . PRO B 1 275 ? -15.078 2.418 -22.104 1.00 41.11 255 PRO B O 1
ATOM 4501 N N . ARG B 1 276 ? -14.162 3.241 -23.951 1.00 41.73 256 ARG B N 1
ATOM 4502 C CA . ARG B 1 276 ? -14.052 4.579 -23.399 1.00 46.32 256 ARG B CA 1
ATOM 4503 C C . ARG B 1 276 ? -15.187 5.400 -23.961 1.00 51.84 256 ARG B C 1
ATOM 4504 O O . ARG B 1 276 ? -15.819 5.023 -24.941 1.00 53.04 256 ARG B O 1
ATOM 4512 N N . THR B 1 277 ? -15.443 6.530 -23.320 1.00 58.35 257 THR B N 1
ATOM 4513 C CA . THR B 1 277 ? -16.574 7.384 -23.672 1.00 59.32 257 THR B CA 1
ATOM 4514 C C . THR B 1 277 ? -16.466 7.987 -25.101 1.00 54.56 257 THR B C 1
ATOM 4515 O O . THR B 1 277 ? -17.477 8.182 -25.785 1.00 56.77 257 THR B O 1
ATOM 4519 N N . ASP B 1 278 ? -15.238 8.221 -25.558 1.00 51.57 258 ASP B N 1
ATOM 4520 C CA . ASP B 1 278 ? -14.975 8.837 -26.867 1.00 49.40 258 ASP B CA 1
ATOM 4521 C C . ASP B 1 278 ? -15.003 7.882 -28.071 1.00 46.91 258 ASP B C 1
ATOM 4522 O O . ASP B 1 278 ? -14.674 8.293 -29.168 1.00 44.18 258 ASP B O 1
ATOM 4527 N N . GLY B 1 279 ? -15.392 6.622 -27.880 1.00 45.03 259 GLY B N 1
ATOM 4528 C CA . GLY B 1 279 ? -15.436 5.662 -28.982 1.00 41.57 259 GLY B CA 1
ATOM 4529 C C . GLY B 1 279 ? -14.267 4.688 -29.029 1.00 40.11 259 GLY B C 1
ATOM 4530 O O . GLY B 1 279 ? -14.343 3.668 -29.722 1.00 42.58 259 GLY B O 1
ATOM 4531 N N . GLU B 1 280 ? -13.204 4.958 -28.273 1.00 34.96 260 GLU B N 1
ATOM 4532 C CA . GLU B 1 280 ? -12.107 3.998 -28.153 1.00 35.14 260 GLU B CA 1
ATOM 4533 C C . GLU B 1 280 ? -12.592 2.722 -27.471 1.00 34.35 260 GLU B C 1
ATOM 4534 O O . GLU B 1 280 ? -13.387 2.765 -26.535 1.00 33.76 260 GLU B O 1
ATOM 4540 N N . LEU B 1 281 ? -12.091 1.583 -27.935 1.00 33.61 261 LEU B N 1
ATOM 4541 C CA . LEU B 1 281 ? -12.432 0.284 -27.358 1.00 32.66 261 LEU B CA 1
ATOM 4542 C C . LEU B 1 281 ? -11.158 -0.487 -27.189 1.00 32.34 261 LEU B C 1
ATOM 4543 O O . LEU B 1 281 ? -10.509 -0.839 -28.171 1.00 35.36 261 LEU B O 1
ATOM 4548 N N . VAL B 1 282 ? -10.753 -0.688 -25.945 1.00 32.84 262 VAL B N 1
ATOM 4549 C CA . VAL B 1 282 ? -9.497 -1.369 -25.664 1.00 34.34 262 VAL B CA 1
ATOM 4550 C C . VAL B 1 282 ? -9.731 -2.863 -25.706 1.00 33.89 262 VAL B C 1
ATOM 4551 O O . VAL B 1 282 ? -10.770 -3.308 -25.259 1.00 36.56 262 VAL B O 1
ATOM 4555 N N . VAL B 1 283 ? -8.768 -3.605 -26.250 1.00 32.11 263 VAL B N 1
ATOM 4556 C CA . VAL B 1 283 ? -8.817 -5.055 -26.348 1.00 31.13 263 VAL B CA 1
ATOM 4557 C C . VAL B 1 283 ? -7.483 -5.660 -25.886 1.00 32.75 263 VAL B C 1
ATOM 4558 O O . VAL B 1 283 ? -6.470 -5.571 -26.585 1.00 31.00 263 VAL B O 1
ATOM 4562 N N . GLY B 1 284 ? -7.501 -6.274 -24.714 1.00 32.10 264 GLY B N 1
ATOM 4563 C CA . GLY B 1 284 ? -6.333 -6.906 -24.152 1.00 33.55 264 GLY B CA 1
ATOM 4564 C C . GLY B 1 284 ? -6.703 -8.243 -23.548 1.00 32.50 264 GLY B C 1
ATOM 4565 O O . GLY B 1 284 ? -7.880 -8.525 -23.397 1.00 37.47 264 GLY B O 1
ATOM 4566 N N . ALA B 1 285 ? -5.732 -9.102 -23.264 1.00 33.15 265 ALA B N 1
ATOM 4567 C CA . ALA B 1 285 ? -4.340 -8.848 -23.533 1.00 33.35 265 ALA B CA 1
ATOM 4568 C C . ALA B 1 285 ? -3.609 -10.170 -23.665 1.00 33.09 265 ALA B C 1
ATOM 4569 O O . ALA B 1 285 ? -4.080 -11.180 -23.176 1.00 35.23 265 ALA B O 1
ATOM 4571 N N . THR B 1 286 ? -2.465 -10.179 -24.348 1.00 34.83 266 THR B N 1
ATOM 4572 C CA . THR B 1 286 ? -1.629 -11.384 -24.374 1.00 34.53 266 THR B CA 1
ATOM 4573 C C . THR B 1 286 ? -0.850 -11.428 -23.085 1.00 35.52 266 THR B C 1
ATOM 4574 O O . THR B 1 286 ? -0.566 -10.397 -22.533 1.00 39.04 266 THR B O 1
ATOM 4578 N N . TYR B 1 287 ? -0.536 -12.621 -22.596 1.00 37.69 267 TYR B N 1
ATOM 4579 C CA . TYR B 1 287 ? 0.359 -12.783 -21.458 1.00 38.27 267 TYR B CA 1
ATOM 4580 C C . TYR B 1 287 ? 1.494 -13.693 -21.924 1.00 39.68 267 TYR B C 1
ATOM 4581 O O . TYR B 1 287 ? 1.243 -14.815 -22.359 1.00 44.34 267 TYR B O 1
ATOM 4590 N N . GLU B 1 288 ? 2.729 -13.192 -21.882 1.00 38.62 268 GLU B N 1
ATOM 4591 C CA . GLU B 1 288 ? 3.854 -13.840 -22.549 1.00 38.48 268 GLU B CA 1
ATOM 4592 C C . GLU B 1 288 ? 5.109 -13.709 -21.721 1.00 39.35 268 GLU B C 1
ATOM 4593 O O . GLU B 1 288 ? 5.311 -12.704 -21.055 1.00 44.50 268 GLU B O 1
ATOM 4599 N N . GLU B 1 289 ? 5.978 -14.704 -21.823 1.00 41.47 269 GLU B N 1
ATOM 4600 C CA . GLU B 1 289 ? 7.252 -14.700 -21.132 1.00 42.53 269 GLU B CA 1
ATOM 4601 C C . GLU B 1 289 ? 8.310 -14.427 -22.188 1.00 39.01 269 GLU B C 1
ATOM 4602 O O . GLU B 1 289 ? 8.856 -15.349 -22.783 1.00 39.00 269 GLU B O 1
ATOM 4608 N N . ARG B 1 290 ? 8.588 -13.152 -22.426 1.00 40.28 270 ARG B N 1
ATOM 4609 C CA . ARG B 1 290 ? 9.561 -12.734 -23.439 1.00 42.22 270 ARG B CA 1
ATOM 4610 C C . ARG B 1 290 ? 10.551 -11.744 -22.904 1.00 39.04 270 ARG B C 1
ATOM 4611 O O . ARG B 1 290 ? 11.004 -10.869 -23.641 1.00 36.93 270 ARG B O 1
ATOM 4619 N N . ASP B 1 291 ? 10.911 -11.887 -21.638 1.00 38.03 271 ASP B N 1
ATOM 4620 C CA . ASP B 1 291 ? 11.814 -10.934 -21.008 1.00 38.18 271 ASP B CA 1
ATOM 4621 C C . ASP B 1 291 ? 11.351 -9.498 -21.250 1.00 36.40 271 ASP B C 1
ATOM 4622 O O . ASP B 1 291 ? 10.200 -9.190 -21.027 1.00 35.70 271 ASP B O 1
ATOM 4627 N N . TYR B 1 292 ? 12.245 -8.627 -21.701 1.00 38.78 272 TYR B N 1
ATOM 4628 C CA . TYR B 1 292 ? 11.949 -7.192 -21.752 1.00 39.93 272 TYR B CA 1
ATOM 4629 C C . TYR B 1 292 ? 11.493 -6.726 -23.125 1.00 38.53 272 TYR B C 1
ATOM 4630 O O . TYR B 1 292 ? 11.354 -5.521 -23.344 1.00 37.45 272 TYR B O 1
ATOM 4639 N N . ASP B 1 293 ? 11.289 -7.670 -24.044 1.00 35.90 273 ASP B N 1
ATOM 4640 C CA . ASP B 1 293 ? 10.848 -7.343 -25.385 1.00 36.70 273 ASP B CA 1
ATOM 4641 C C . ASP B 1 293 ? 9.428 -6.767 -25.353 1.00 34.25 273 ASP B C 1
ATOM 4642 O O . ASP B 1 293 ? 8.566 -7.286 -24.648 1.00 32.62 273 ASP B O 1
ATOM 4647 N N . THR B 1 294 ? 9.217 -5.685 -26.094 1.00 32.60 274 THR B N 1
ATOM 4648 C CA . THR B 1 294 ? 7.912 -5.044 -26.212 1.00 33.74 274 THR B CA 1
ATOM 4649 C C . THR B 1 294 ? 7.538 -4.882 -27.677 1.00 32.68 274 THR B C 1
ATOM 4650 O O . THR B 1 294 ? 6.868 -3.947 -28.043 1.00 31.79 274 THR B O 1
ATOM 4654 N N . THR B 1 295 ? 8.003 -5.793 -28.520 1.00 35.05 275 THR B N 1
ATOM 4655 C CA . THR B 1 295 ? 7.659 -5.758 -29.929 1.00 35.62 275 THR B CA 1
ATOM 4656 C C . THR B 1 295 ? 6.212 -6.162 -30.097 1.00 33.26 275 THR B C 1
ATOM 4657 O O . THR B 1 295 ? 5.768 -7.120 -29.490 1.00 35.33 275 THR B O 1
ATOM 4661 N N . VAL B 1 296 ? 5.473 -5.404 -30.899 1.00 33.36 276 VAL B N 1
ATOM 4662 C CA . VAL B 1 296 ? 4.124 -5.776 -31.290 1.00 28.68 276 VAL B CA 1
ATOM 4663 C C . VAL B 1 296 ? 4.275 -6.742 -32.455 1.00 25.83 276 VAL B C 1
ATOM 4664 O O . VAL B 1 296 ? 4.844 -6.384 -33.457 1.00 24.72 276 VAL B O 1
ATOM 4668 N N . THR B 1 297 ? 3.774 -7.959 -32.312 1.00 25.42 277 THR B N 1
ATOM 4669 C CA . THR B 1 297 ? 4.016 -9.043 -33.268 1.00 25.15 277 THR B CA 1
ATOM 4670 C C . THR B 1 297 ? 2.768 -9.490 -34.006 1.00 26.73 277 THR B C 1
ATOM 4671 O O . THR B 1 297 ? 1.636 -9.277 -33.550 1.00 26.15 277 THR B O 1
ATOM 4675 N N . ALA B 1 298 ? 2.990 -10.098 -35.169 1.00 28.19 278 ALA B N 1
ATOM 4676 C CA . ALA B 1 298 ? 1.920 -10.658 -35.957 1.00 29.85 278 ALA B CA 1
ATOM 4677 C C . ALA B 1 298 ? 1.122 -11.685 -35.140 1.00 32.10 278 ALA B C 1
ATOM 4678 O O . ALA B 1 298 ? -0.140 -11.669 -35.138 1.00 26.86 278 ALA B O 1
ATOM 4680 N N . GLY B 1 299 ? 1.855 -12.554 -34.431 1.00 30.46 279 GLY B N 1
ATOM 4681 C CA . GLY B 1 299 ? 1.234 -13.537 -33.550 1.00 30.90 279 GLY B CA 1
ATOM 4682 C C . GLY B 1 299 ? 0.313 -12.921 -32.493 1.00 32.33 279 GLY B C 1
ATOM 4683 O O . GLY B 1 299 ? -0.822 -13.365 -32.295 1.00 29.59 279 GLY B O 1
ATOM 4684 N N . GLY B 1 300 ? 0.811 -11.908 -31.786 1.00 32.14 280 GLY B N 1
ATOM 4685 C CA . GLY B 1 300 ? 0.033 -11.272 -30.728 1.00 31.39 280 GLY B CA 1
ATOM 4686 C C . GLY B 1 300 ? -1.208 -10.551 -31.236 1.00 30.72 280 GLY B C 1
ATOM 4687 O O . GLY B 1 300 ? -2.273 -10.689 -30.675 1.00 30.11 280 GLY B O 1
ATOM 4688 N N . VAL B 1 301 ? -1.060 -9.747 -32.273 1.00 29.60 281 VAL B N 1
ATOM 4689 C CA . VAL B 1 301 ? -2.168 -8.991 -32.770 1.00 30.55 281 VAL B CA 1
ATOM 4690 C C . VAL B 1 301 ? -3.229 -9.934 -33.348 1.00 31.23 281 VAL B C 1
ATOM 4691 O O . VAL B 1 301 ? -4.418 -9.668 -33.196 1.00 30.12 281 VAL B O 1
ATOM 4695 N N . ALA B 1 302 ? -2.792 -11.028 -33.975 1.00 31.01 282 ALA B N 1
ATOM 4696 C CA . ALA B 1 302 ? -3.710 -12.027 -34.492 1.00 31.55 282 ALA B CA 1
ATOM 4697 C C . ALA B 1 302 ? -4.478 -12.708 -33.355 1.00 34.28 282 ALA B C 1
ATOM 4698 O O . ALA B 1 302 ? -5.715 -12.899 -33.448 1.00 28.65 282 ALA B O 1
ATOM 4700 N N . GLU B 1 303 ? -3.766 -13.054 -32.278 1.00 32.37 283 GLU B N 1
ATOM 4701 C CA . GLU B 1 303 ? -4.441 -13.592 -31.096 1.00 34.33 283 GLU B CA 1
ATOM 4702 C C . GLU B 1 303 ? -5.586 -12.682 -30.609 1.00 34.40 283 GLU B C 1
ATOM 4703 O O . GLU B 1 303 ? -6.688 -13.156 -30.356 1.00 35.12 283 GLU B O 1
ATOM 4709 N N . LEU B 1 304 ? -5.310 -11.387 -30.462 1.00 31.61 284 LEU B N 1
ATOM 4710 C CA . LEU B 1 304 ? -6.263 -10.481 -29.876 1.00 30.61 284 LEU B CA 1
ATOM 4711 C C . LEU B 1 304 ? -7.448 -10.238 -30.796 1.00 30.61 284 LEU B C 1
ATOM 4712 O O . LEU B 1 304 ? -8.573 -10.279 -30.341 1.00 29.46 284 LEU B O 1
ATOM 4717 N N . LEU B 1 305 ? -7.184 -9.999 -32.075 1.00 30.57 285 LEU B N 1
ATOM 4718 C CA . LEU B 1 305 ? -8.238 -9.793 -33.052 1.00 32.81 285 LEU B CA 1
ATOM 4719 C C . LEU B 1 305 ? -9.140 -11.024 -33.198 1.00 32.70 285 LEU B C 1
ATOM 4720 O O . LEU B 1 305 ? -10.356 -10.890 -33.306 1.00 33.39 285 LEU B O 1
ATOM 4725 N N . GLY B 1 306 ? -8.533 -12.206 -33.174 1.00 32.20 286 GLY B N 1
ATOM 4726 C CA . GLY B 1 306 ? -9.263 -13.461 -33.140 1.00 33.73 286 GLY B CA 1
ATOM 4727 C C . GLY B 1 306 ? -10.266 -13.561 -32.004 1.00 36.06 286 GLY B C 1
ATOM 4728 O O . GLY B 1 306 ? -11.422 -13.924 -32.228 1.00 33.74 286 GLY B O 1
ATOM 4729 N N . LYS B 1 307 ? -9.846 -13.207 -30.791 1.00 36.29 287 LYS B N 1
ATOM 4730 C CA . LYS B 1 307 ? -10.753 -13.225 -29.640 1.00 36.20 287 LYS B CA 1
ATOM 4731 C C . LYS B 1 307 ? -11.868 -12.206 -29.730 1.00 38.32 287 LYS B C 1
ATOM 4732 O O . LYS B 1 307 ? -13.019 -12.526 -29.456 1.00 45.90 287 LYS B O 1
ATOM 4738 N N . VAL B 1 308 ? -11.551 -10.973 -30.101 1.00 37.79 288 VAL B N 1
ATOM 4739 C CA . VAL B 1 308 ? -12.570 -9.933 -30.093 1.00 37.50 288 VAL B CA 1
ATOM 4740 C C . VAL B 1 308 ? -13.605 -10.206 -31.181 1.00 36.86 288 VAL B C 1
ATOM 4741 O O . VAL B 1 308 ? -14.794 -10.060 -30.953 1.00 38.09 288 VAL B O 1
ATOM 4745 N N . LEU B 1 309 ? -13.161 -10.642 -32.348 1.00 38.71 289 LEU B N 1
ATOM 4746 C CA . LEU B 1 309 ? -14.086 -10.868 -33.452 1.00 40.06 289 LEU B CA 1
ATOM 4747 C C . LEU B 1 309 ? -14.951 -12.107 -33.245 1.00 39.95 289 LEU B C 1
ATOM 4748 O O . LEU B 1 309 ? -16.094 -12.136 -33.711 1.00 39.71 289 LEU B O 1
ATOM 4753 N N . ALA B 1 310 ? -14.415 -13.113 -32.550 1.00 40.28 290 ALA B N 1
ATOM 4754 C CA . ALA B 1 310 ? -15.199 -14.295 -32.165 1.00 40.92 290 ALA B CA 1
ATOM 4755 C C . ALA B 1 310 ? -16.372 -13.950 -31.253 1.00 43.59 290 ALA B C 1
ATOM 4756 O O . ALA B 1 310 ? -17.425 -14.561 -31.364 1.00 47.02 290 ALA B O 1
ATOM 4758 N N . VAL B 1 311 ? -16.199 -12.991 -30.347 1.00 45.64 291 VAL B N 1
ATOM 4759 C CA . VAL B 1 311 ? -17.288 -12.642 -29.416 1.00 47.63 291 VAL B CA 1
ATOM 4760 C C . VAL B 1 311 ? -18.005 -11.345 -29.748 1.00 43.15 291 VAL B C 1
ATOM 4761 O O . VAL B 1 311 ? -19.079 -11.111 -29.234 1.00 42.41 291 VAL B O 1
ATOM 4765 N N . LEU B 1 312 ? -17.399 -10.504 -30.578 1.00 43.59 292 LEU B N 1
ATOM 4766 C CA . LEU B 1 312 ? -18.030 -9.287 -31.080 1.00 45.33 292 LEU B CA 1
ATOM 4767 C C . LEU B 1 312 ? -17.856 -9.257 -32.579 1.00 48.35 292 LEU B C 1
ATOM 4768 O O . LEU B 1 312 ? -16.988 -8.556 -33.085 1.00 50.15 292 LEU B O 1
ATOM 4773 N N . PRO B 1 313 ? -18.685 -10.027 -33.306 1.00 51.42 293 PRO B N 1
ATOM 4774 C CA . PRO B 1 313 ? -18.505 -10.176 -34.757 1.00 46.65 293 PRO B CA 1
ATOM 4775 C C . PRO B 1 313 ? -18.668 -8.861 -35.502 1.00 42.23 293 PRO B C 1
ATOM 4776 O O . PRO B 1 313 ? -18.069 -8.673 -36.556 1.00 43.58 293 PRO B O 1
ATOM 4780 N N . GLY B 1 314 ? -19.478 -7.962 -34.962 1.00 40.64 294 GLY B N 1
ATOM 4781 C CA . GLY B 1 314 ? -19.641 -6.629 -35.544 1.00 40.29 294 GLY B CA 1
ATOM 4782 C C . GLY B 1 314 ? -18.406 -5.749 -35.421 1.00 41.19 294 GLY B C 1
ATOM 4783 O O . GLY B 1 314 ? -18.300 -4.727 -36.091 1.00 41.18 294 GLY B O 1
ATOM 4784 N N . ALA B 1 315 ? -17.445 -6.159 -34.596 1.00 44.27 295 ALA B N 1
ATOM 4785 C CA . ALA B 1 315 ? -16.196 -5.399 -34.426 1.00 43.67 295 ALA B CA 1
ATOM 4786 C C . ALA B 1 315 ? -15.295 -5.412 -35.669 1.00 45.47 295 ALA B C 1
ATOM 4787 O O . ALA B 1 315 ? -14.294 -4.695 -35.724 1.00 47.19 295 ALA B O 1
ATOM 4789 N N . ALA B 1 316 ? -15.652 -6.233 -36.650 1.00 43.88 296 ALA B N 1
ATOM 4790 C CA . ALA B 1 316 ? -14.909 -6.355 -37.900 1.00 46.05 296 ALA B CA 1
ATOM 4791 C C . ALA B 1 316 ? -14.657 -5.038 -38.604 1.00 45.55 296 ALA B C 1
ATOM 4792 O O . ALA B 1 316 ? -13.572 -4.848 -39.153 1.00 48.26 296 ALA B O 1
ATOM 4794 N N . GLU B 1 317 ? -15.631 -4.131 -38.572 1.00 41.91 297 GLU B N 1
ATOM 4795 C CA . GLU B 1 317 ? -15.502 -2.843 -39.267 1.00 39.53 297 GLU B CA 1
ATOM 4796 C C . GLU B 1 317 ? -14.959 -1.704 -38.410 1.00 37.04 297 GLU B C 1
ATOM 4797 O O . GLU B 1 317 ? -14.726 -0.613 -38.911 1.00 35.22 297 GLU B O 1
ATOM 4803 N N . LEU B 1 318 ? -14.730 -1.939 -37.133 1.00 37.28 298 LEU B N 1
ATOM 4804 C CA . LEU B 1 318 ? -14.128 -0.901 -36.317 1.00 37.77 298 LEU B CA 1
ATOM 4805 C C . LEU B 1 318 ? -12.691 -0.647 -36.758 1.00 36.66 298 LEU B C 1
ATOM 4806 O O . LEU B 1 318 ? -11.974 -1.567 -37.113 1.00 34.35 298 LEU B O 1
ATOM 4811 N N . GLU B 1 319 ? -12.280 0.611 -36.708 1.00 38.37 299 GLU B N 1
ATOM 4812 C CA . GLU B 1 319 ? -10.930 0.987 -37.063 1.00 38.98 299 GLU B CA 1
ATOM 4813 C C . GLU B 1 319 ? -9.943 0.414 -36.049 1.00 37.41 299 GLU B C 1
ATOM 4814 O O . GLU B 1 319 ? -10.150 0.531 -34.847 1.00 40.63 299 GLU B O 1
ATOM 4820 N N . LEU B 1 320 ? -8.879 -0.208 -36.529 1.00 36.20 300 LEU B N 1
ATOM 4821 C CA . LEU B 1 320 ? -7.763 -0.554 -35.662 1.00 36.92 300 LEU B CA 1
ATOM 4822 C C . LEU B 1 320 ? -6.900 0.675 -35.499 1.00 35.98 300 LEU B C 1
ATOM 4823 O O . LEU B 1 320 ? -6.157 1.018 -36.397 1.00 39.82 300 LEU B O 1
ATOM 4828 N N . ALA B 1 321 ? -6.966 1.317 -34.342 1.00 34.99 301 ALA B N 1
ATOM 4829 C CA . ALA B 1 321 ? -6.319 2.616 -34.143 1.00 35.70 301 ALA B CA 1
ATOM 4830 C C . ALA B 1 321 ? -4.927 2.506 -33.533 1.00 35.58 301 ALA B C 1
ATOM 4831 O O . ALA B 1 321 ? -4.081 3.335 -33.804 1.00 38.01 301 ALA B O 1
ATOM 4833 N N . GLU B 1 322 ? -4.697 1.508 -32.693 1.00 34.57 302 GLU B N 1
ATOM 4834 C CA . GLU B 1 322 ? -3.438 1.424 -31.982 1.00 35.38 302 GLU B CA 1
ATOM 4835 C C . GLU B 1 322 ? -3.147 -0.030 -31.635 1.00 33.49 302 GLU B C 1
ATOM 4836 O O . GLU B 1 322 ? -4.060 -0.815 -31.424 1.00 30.90 302 GLU B O 1
ATOM 4842 N N . THR B 1 323 ? -1.864 -0.377 -31.647 1.00 31.68 303 THR B N 1
ATOM 4843 C CA . THR B 1 323 ? -1.366 -1.624 -31.099 1.00 30.79 303 THR B CA 1
ATOM 4844 C C . THR B 1 323 ? -0.191 -1.269 -30.202 1.00 30.15 303 THR B C 1
ATOM 4845 O O . THR B 1 323 ? 0.555 -0.374 -30.521 1.00 28.12 303 THR B O 1
ATOM 4849 N N . ALA B 1 324 ? -0.037 -1.954 -29.073 1.00 31.11 304 ALA B N 1
ATOM 4850 C CA . ALA B 1 324 ? 1.059 -1.666 -28.172 1.00 30.49 304 ALA B CA 1
ATOM 4851 C C . ALA B 1 324 ? 1.468 -2.886 -27.380 1.00 31.18 304 ALA B C 1
ATOM 4852 O O . ALA B 1 324 ? 0.867 -3.945 -27.487 1.00 32.50 304 ALA B O 1
ATOM 4854 N N . ALA B 1 325 ? 2.521 -2.732 -26.590 1.00 30.36 305 ALA B N 1
ATOM 4855 C CA . ALA B 1 325 ? 2.967 -3.796 -25.740 1.00 30.99 305 ALA B CA 1
ATOM 4856 C C . ALA B 1 325 ? 3.658 -3.217 -24.515 1.00 32.48 305 ALA B C 1
ATOM 4857 O O . ALA B 1 325 ? 4.327 -2.187 -24.594 1.00 35.74 305 ALA B O 1
ATOM 4859 N N . GLY B 1 326 ? 3.484 -3.889 -23.381 1.00 34.26 306 GLY B N 1
ATOM 4860 C CA . GLY B 1 326 ? 4.059 -3.449 -22.117 1.00 32.87 306 GLY B CA 1
ATOM 4861 C C . GLY B 1 326 ? 4.529 -4.618 -21.280 1.00 32.40 306 GLY B C 1
ATOM 4862 O O . GLY B 1 326 ? 4.243 -5.778 -21.574 1.00 32.79 306 GLY B O 1
ATOM 4863 N N . LEU B 1 327 ? 5.254 -4.304 -20.220 1.00 33.95 307 LEU B N 1
ATOM 4864 C CA . LEU B 1 327 ? 5.772 -5.322 -19.322 1.00 33.35 307 LEU B CA 1
ATOM 4865 C C . LEU B 1 327 ? 5.079 -5.260 -17.967 1.00 32.26 307 LEU B C 1
ATOM 4866 O O . LEU B 1 327 ? 5.119 -4.248 -17.276 1.00 31.86 307 LEU B O 1
ATOM 4871 N N . ARG B 1 328 ? 4.425 -6.349 -17.595 1.00 34.02 308 ARG B N 1
ATOM 4872 C CA . ARG B 1 328 ? 3.869 -6.477 -16.263 1.00 35.94 308 ARG B CA 1
ATOM 4873 C C . ARG B 1 328 ? 5.002 -6.758 -15.289 1.00 36.85 308 ARG B C 1
ATOM 4874 O O . ARG B 1 328 ? 5.874 -7.580 -15.579 1.00 38.07 308 ARG B O 1
ATOM 4882 N N . PRO B 1 329 ? 5.001 -6.075 -14.132 1.00 38.76 309 PRO B N 1
ATOM 4883 C CA . PRO B 1 329 ? 5.974 -6.388 -13.097 1.00 40.09 309 PRO B CA 1
ATOM 4884 C C . PRO B 1 329 ? 5.577 -7.606 -12.252 1.00 40.90 309 PRO B C 1
ATOM 4885 O O . PRO B 1 329 ? 4.615 -7.552 -11.499 1.00 36.85 309 PRO B O 1
ATOM 4889 N N . GLY B 1 330 ? 6.352 -8.687 -12.369 1.00 44.30 310 GLY B N 1
ATOM 4890 C CA . GLY B 1 330 ? 6.067 -9.929 -11.670 1.00 45.37 310 GLY B CA 1
ATOM 4891 C C . GLY B 1 330 ? 6.828 -10.052 -10.372 1.00 47.47 310 GLY B C 1
ATOM 4892 O O . GLY B 1 330 ? 7.342 -9.076 -9.840 1.00 50.22 310 GLY B O 1
ATOM 4893 N N . SER B 1 331 ? 6.872 -11.274 -9.862 1.00 49.86 311 SER B N 1
ATOM 4894 C CA . SER B 1 331 ? 7.529 -11.591 -8.614 1.00 48.36 311 SER B CA 1
ATOM 4895 C C . SER B 1 331 ? 7.679 -13.105 -8.539 1.00 48.33 311 SER B C 1
ATOM 4896 O O . SER B 1 331 ? 6.849 -13.837 -9.101 1.00 43.58 311 SER B O 1
ATOM 4899 N N . PRO B 1 332 ? 8.708 -13.587 -7.818 1.00 49.03 312 PRO B N 1
ATOM 4900 C CA . PRO B 1 332 ? 8.992 -15.027 -7.796 1.00 50.86 312 PRO B CA 1
ATOM 4901 C C . PRO B 1 332 ? 7.784 -15.923 -7.497 1.00 48.94 312 PRO B C 1
ATOM 4902 O O . PRO B 1 332 ? 7.730 -17.032 -8.019 1.00 50.85 312 PRO B O 1
ATOM 4906 N N . ASP B 1 333 ? 6.826 -15.437 -6.704 1.00 50.03 313 ASP B N 1
ATOM 4907 C CA . ASP B 1 333 ? 5.606 -16.187 -6.363 1.00 50.91 313 ASP B CA 1
ATOM 4908 C C . ASP B 1 333 ? 4.304 -15.567 -6.908 1.00 49.76 313 ASP B C 1
ATOM 4909 O O . ASP B 1 333 ? 3.211 -15.986 -6.533 1.00 50.60 313 ASP B O 1
ATOM 4914 N N . GLY B 1 334 ? 4.418 -14.559 -7.775 1.00 49.53 314 GLY B N 1
ATOM 4915 C CA . GLY B 1 334 ? 3.248 -13.990 -8.474 1.00 46.60 314 GLY B CA 1
ATOM 4916 C C . GLY B 1 334 ? 2.419 -12.977 -7.698 1.00 44.89 314 G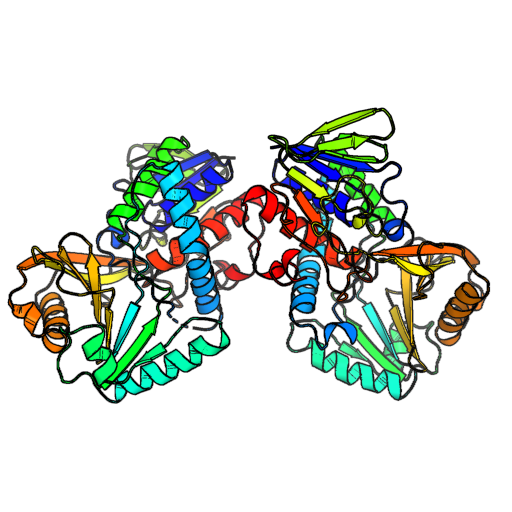LY B C 1
ATOM 4917 O O . GLY B 1 334 ? 1.420 -12.484 -8.213 1.00 42.76 314 GLY B O 1
ATOM 4918 N N . LEU B 1 335 ? 2.829 -12.668 -6.466 1.00 42.24 315 LEU B N 1
ATOM 4919 C CA . LEU B 1 335 ? 2.091 -11.757 -5.596 1.00 41.61 315 LEU B CA 1
ATOM 4920 C C . LEU B 1 335 ? 2.881 -10.467 -5.406 1.00 40.39 315 LEU B C 1
ATOM 4921 O O . LEU B 1 335 ? 4.104 -10.490 -5.522 1.00 41.60 315 LEU B O 1
ATOM 4926 N N . PRO B 1 336 ? 2.189 -9.360 -5.058 1.00 37.59 316 PRO B N 1
ATOM 4927 C CA . PRO B 1 336 ? 2.820 -8.074 -4.839 1.00 37.52 316 PRO B CA 1
ATOM 4928 C C . PRO B 1 336 ? 3.916 -8.084 -3.790 1.00 38.08 316 PRO B C 1
ATOM 4929 O O . PRO B 1 336 ? 3.935 -8.944 -2.918 1.00 40.14 316 PRO B O 1
ATOM 4933 N N . VAL B 1 337 ? 4.810 -7.112 -3.894 1.00 38.38 317 VAL B N 1
ATOM 4934 C CA . VAL B 1 337 ? 5.972 -6.976 -3.002 1.00 40.79 317 VAL B CA 1
ATOM 4935 C C . VAL B 1 337 ? 5.942 -5.580 -2.376 1.00 44.30 317 VAL B C 1
ATOM 4936 O O . VAL B 1 337 ? 6.292 -4.588 -3.038 1.00 45.16 317 VAL B O 1
ATOM 4940 N N . LEU B 1 338 ? 5.515 -5.523 -1.113 1.00 43.59 318 LEU B N 1
ATOM 4941 C CA . LEU B 1 338 ? 5.190 -4.278 -0.424 1.00 46.21 318 LEU B CA 1
ATOM 4942 C C . LEU B 1 338 ? 5.822 -4.270 0.959 1.00 47.55 318 LEU B C 1
ATOM 4943 O O . LEU B 1 338 ? 5.750 -5.277 1.665 1.00 52.69 318 LEU B O 1
ATOM 4948 N N . GLY B 1 339 ? 6.420 -3.143 1.350 1.00 47.34 319 GLY B N 1
ATOM 4949 C CA . GLY B 1 339 ? 6.954 -2.967 2.701 1.00 49.10 319 GLY B CA 1
ATOM 4950 C C . GLY B 1 339 ? 8.448 -2.730 2.758 1.00 50.56 319 GLY B C 1
ATOM 4951 O O . GLY B 1 339 ? 9.058 -2.337 1.768 1.00 53.47 319 GLY B O 1
ATOM 4952 N N . TRP B 1 340 ? 9.039 -2.961 3.930 1.00 51.95 320 TRP B N 1
ATOM 4953 C CA . TRP B 1 340 ? 10.459 -2.684 4.145 1.00 51.82 320 TRP B CA 1
ATOM 4954 C C . TRP B 1 340 ? 11.342 -3.787 3.596 1.00 51.45 320 TRP B C 1
ATOM 4955 O O . TRP B 1 340 ? 10.962 -4.954 3.576 1.00 52.68 320 TRP B O 1
ATOM 4966 N N . THR B 1 341 ? 12.526 -3.400 3.143 1.00 53.77 321 THR B N 1
ATOM 4967 C CA . THR B 1 341 ? 13.573 -4.358 2.835 1.00 57.20 321 THR B CA 1
ATOM 4968 C C . THR B 1 341 ? 14.406 -4.557 4.081 1.00 58.89 321 THR B C 1
ATOM 4969 O O . THR B 1 341 ? 14.179 -3.906 5.092 1.00 57.82 321 THR B O 1
ATOM 4973 N N . ALA B 1 342 ? 15.383 -5.453 3.995 1.00 64.61 322 ALA B N 1
ATOM 4974 C CA . ALA B 1 342 ? 16.389 -5.595 5.040 1.00 65.73 322 ALA B CA 1
ATOM 4975 C C . ALA B 1 342 ? 17.293 -4.366 5.096 1.00 67.07 322 ALA B C 1
ATOM 4976 O O . ALA B 1 342 ? 18.014 -4.184 6.073 1.00 67.22 322 ALA B O 1
ATOM 4978 N N . VAL B 1 343 ? 17.284 -3.547 4.043 1.00 67.86 323 VAL B N 1
ATOM 4979 C CA . VAL B 1 343 ? 18.067 -2.313 4.030 1.00 69.79 323 VAL B CA 1
ATOM 4980 C C . VAL B 1 343 ? 17.269 -1.214 4.718 1.00 70.31 323 VAL B C 1
ATOM 4981 O O . VAL B 1 343 ? 16.136 -0.920 4.317 1.00 66.00 323 VAL B O 1
ATOM 4985 N N . PRO B 1 344 ? 17.861 -0.593 5.746 1.00 71.90 324 PRO B N 1
ATOM 4986 C CA . PRO B 1 344 ? 17.064 0.322 6.550 1.00 73.53 324 PRO B CA 1
ATOM 4987 C C . PRO B 1 344 ? 16.575 1.523 5.733 1.00 71.95 324 PRO B C 1
ATOM 4988 O O . PRO B 1 344 ? 17.310 2.054 4.899 1.00 67.31 324 PRO B O 1
ATOM 4992 N N . ASN B 1 345 ? 15.321 1.908 5.966 1.00 70.94 325 ASN B N 1
ATOM 4993 C CA . ASN B 1 345 ? 14.689 3.040 5.294 1.00 71.35 325 ASN B CA 1
ATOM 4994 C C . ASN B 1 345 ? 14.519 2.860 3.779 1.00 72.38 325 ASN B C 1
ATOM 4995 O O . ASN B 1 345 ? 14.258 3.822 3.053 1.00 71.63 325 ASN B O 1
ATOM 5000 N N . LEU B 1 346 ? 14.651 1.619 3.318 1.00 70.51 326 LEU B N 1
ATOM 5001 C CA . LEU B 1 346 ? 14.450 1.286 1.920 1.00 62.47 326 LEU B CA 1
ATOM 5002 C C . LEU B 1 346 ? 13.225 0.403 1.811 1.00 55.65 326 LEU B C 1
ATOM 5003 O O . LEU B 1 346 ? 13.235 -0.748 2.251 1.00 49.26 326 LEU B O 1
ATOM 5008 N N . LEU B 1 347 ? 12.168 0.958 1.233 1.00 53.37 327 LEU B N 1
ATOM 5009 C CA . LEU B 1 347 ? 10.941 0.215 0.991 1.00 50.70 327 LEU B CA 1
ATOM 5010 C C . LEU B 1 347 ? 10.764 -0.105 -0.498 1.00 47.77 327 LEU B C 1
ATOM 5011 O O . LEU B 1 347 ? 11.425 0.475 -1.359 1.00 46.96 327 LEU B O 1
ATOM 5016 N N . VAL B 1 348 ? 9.874 -1.047 -0.784 1.00 45.40 328 VAL B N 1
ATOM 5017 C CA . VAL B 1 348 ? 9.474 -1.352 -2.156 1.00 45.59 328 VAL B CA 1
ATOM 5018 C C . VAL B 1 348 ? 7.951 -1.393 -2.280 1.00 43.06 328 VAL B C 1
ATOM 5019 O O . VAL B 1 348 ? 7.229 -1.589 -1.303 1.00 39.70 328 VAL B O 1
ATOM 5023 N N . ALA B 1 349 ? 7.483 -1.233 -3.507 1.00 41.42 329 ALA B N 1
ATOM 5024 C CA . ALA B 1 349 ? 6.059 -1.243 -3.797 1.00 37.39 329 ALA B CA 1
ATOM 5025 C C . ALA B 1 349 ? 5.915 -1.620 -5.255 1.00 35.00 329 ALA B C 1
ATOM 5026 O O . ALA B 1 349 ? 5.868 -0.764 -6.131 1.00 31.96 329 ALA B O 1
ATOM 5028 N N . THR B 1 350 ? 5.879 -2.924 -5.504 1.00 35.41 330 THR B N 1
ATOM 5029 C CA . THR B 1 350 ? 5.892 -3.428 -6.863 1.00 33.75 330 THR B CA 1
ATOM 5030 C C . THR B 1 350 ? 5.430 -4.868 -6.948 1.00 31.23 330 THR B C 1
ATOM 5031 O O . THR B 1 350 ? 5.077 -5.481 -5.938 1.00 28.21 330 THR B O 1
ATOM 5035 N N . GLY B 1 351 ? 5.443 -5.404 -8.162 1.00 31.42 331 GLY B N 1
ATOM 5036 C CA . GLY B 1 351 ? 5.080 -6.800 -8.409 1.00 31.03 331 GLY B CA 1
ATOM 5037 C C . GLY B 1 351 ? 3.585 -7.018 -8.514 1.00 31.70 331 GLY B C 1
ATOM 5038 O O . GLY B 1 351 ? 3.106 -8.108 -8.218 1.00 32.98 331 GLY B O 1
ATOM 5039 N N . HIS B 1 352 ? 2.852 -5.996 -8.942 1.00 33.08 332 HIS B N 1
ATOM 5040 C CA . HIS B 1 352 ? 1.381 -6.070 -9.069 1.00 36.38 332 HIS B CA 1
ATOM 5041 C C . HIS B 1 352 ? 0.928 -6.752 -10.337 1.00 36.85 332 HIS B C 1
ATOM 5042 O O . HIS B 1 352 ? -0.280 -6.946 -10.556 1.00 37.82 332 HIS B O 1
ATOM 5049 N N . SER B 1 353 ? 1.889 -7.061 -11.198 1.00 36.92 333 SER B N 1
ATOM 5050 C CA . SER B 1 353 ? 1.658 -7.896 -12.363 1.00 39.07 333 SER B CA 1
ATOM 5051 C C . SER B 1 353 ? 0.394 -7.531 -13.180 1.00 37.81 333 SER B C 1
ATOM 5052 O O . SER B 1 353 ? 0.391 -6.516 -13.872 1.00 38.88 333 SER B O 1
ATOM 5055 N N . ARG B 1 354 ? -0.662 -8.341 -13.090 1.00 37.54 334 ARG B N 1
ATOM 5056 C CA . ARG B 1 354 ? -1.809 -8.218 -14.004 1.00 38.48 334 ARG B CA 1
ATOM 5057 C C . ARG B 1 354 ? -2.844 -7.225 -13.541 1.00 38.81 334 ARG B C 1
ATOM 5058 O O . ARG B 1 354 ? -3.816 -6.994 -14.253 1.00 45.08 334 ARG B O 1
ATOM 5066 N N . ILE B 1 355 ? -2.667 -6.652 -12.350 1.00 42.49 335 ILE B N 1
ATOM 5067 C CA . ILE B 1 355 ? -3.744 -5.878 -11.697 1.00 42.81 335 ILE B CA 1
ATOM 5068 C C . ILE B 1 355 ? -3.300 -4.635 -10.907 1.00 40.10 335 ILE B C 1
ATOM 5069 O O . ILE B 1 355 ? -3.952 -4.253 -9.943 1.00 37.19 335 ILE B O 1
ATOM 5074 N N . GLY B 1 356 ? -2.182 -4.027 -11.290 1.00 40.30 336 GLY B N 1
ATOM 5075 C CA . GLY B 1 356 ? -1.655 -2.840 -10.592 1.00 39.40 336 GLY B CA 1
ATOM 5076 C C . GLY B 1 356 ? -2.551 -1.608 -10.673 1.00 38.06 336 GLY B C 1
ATOM 5077 O O . GLY B 1 356 ? -2.597 -0.812 -9.736 1.00 41.23 336 GLY B O 1
ATOM 5078 N N . VAL B 1 357 ? -3.278 -1.439 -11.768 1.00 34.26 337 VAL B N 1
ATOM 5079 C CA . VAL B 1 357 ? -4.205 -0.326 -11.843 1.00 35.50 337 VAL B CA 1
ATOM 5080 C C . VAL B 1 357 ? -5.268 -0.535 -10.761 1.00 38.92 337 VAL B C 1
ATOM 5081 O O . VAL B 1 357 ? -5.571 0.377 -9.991 1.00 40.33 337 VAL B O 1
ATOM 5085 N N . GLN B 1 358 ? -5.771 -1.764 -10.671 1.00 39.73 338 GLN B N 1
ATOM 5086 C CA . GLN B 1 358 ? -6.765 -2.149 -9.680 1.00 38.09 338 GLN B CA 1
ATOM 5087 C C . GLN B 1 358 ? -6.242 -1.983 -8.241 1.00 35.73 338 GLN B C 1
ATOM 5088 O O . GLN B 1 358 ? -6.926 -1.414 -7.381 1.00 35.82 338 GLN B O 1
ATOM 5094 N N . LEU B 1 359 ? -5.026 -2.448 -7.990 1.00 34.29 339 LEU B N 1
ATOM 5095 C CA . LEU B 1 359 ? -4.428 -2.358 -6.654 1.00 34.90 339 LEU B CA 1
ATOM 5096 C C . LEU B 1 359 ? -3.813 -1.009 -6.318 1.00 35.45 339 LEU B C 1
ATOM 5097 O O . LEU B 1 359 ? -3.374 -0.802 -5.196 1.00 36.68 339 LEU B O 1
ATOM 5102 N N . ALA B 1 360 ? -3.752 -0.092 -7.273 1.00 36.39 340 ALA B N 1
ATOM 5103 C CA . ALA B 1 360 ? -3.061 1.176 -7.034 1.00 39.05 340 ALA B CA 1
ATOM 5104 C C . ALA B 1 360 ? -3.514 1.938 -5.769 1.00 38.48 340 ALA B C 1
ATOM 5105 O O . ALA B 1 360 ? -2.674 2.357 -4.970 1.00 36.29 340 ALA B O 1
ATOM 5107 N N . PRO B 1 361 ? -4.830 2.152 -5.598 1.00 37.86 341 PRO B N 1
ATOM 5108 C CA . PRO B 1 361 ? -5.256 2.877 -4.399 1.00 38.62 341 PRO B CA 1
ATOM 5109 C C . PRO B 1 361 ? -4.864 2.223 -3.071 1.00 40.41 341 PRO B C 1
ATOM 5110 O O . PRO B 1 361 ? -4.177 2.841 -2.263 1.00 45.00 341 PRO B O 1
ATOM 5114 N N . ILE B 1 362 ? -5.243 0.972 -2.857 1.00 39.61 342 ILE B N 1
ATOM 5115 C CA . ILE B 1 362 ? -4.882 0.311 -1.609 1.00 38.80 342 ILE B CA 1
ATOM 5116 C C . ILE B 1 362 ? -3.367 0.304 -1.376 1.00 41.56 342 ILE B C 1
ATOM 5117 O O . ILE B 1 362 ? -2.902 0.474 -0.251 1.00 41.78 342 ILE B O 1
ATOM 5122 N N . THR B 1 363 ? -2.596 0.122 -2.440 1.00 42.13 343 THR B N 1
ATOM 5123 C CA . THR B 1 363 ? -1.160 0.112 -2.310 1.00 41.32 343 THR B CA 1
ATOM 5124 C C . THR B 1 363 ? -0.719 1.464 -1.794 1.00 44.12 343 THR B C 1
ATOM 5125 O O . THR B 1 363 ? 0.184 1.554 -0.968 1.00 41.85 343 THR B O 1
ATOM 5129 N N . ALA B 1 364 ? -1.376 2.518 -2.278 1.00 47.66 344 ALA B N 1
ATOM 5130 C CA . ALA B 1 364 ? -1.025 3.884 -1.895 1.00 49.54 344 ALA B CA 1
ATOM 5131 C C . ALA B 1 364 ? -1.356 4.117 -0.423 1.00 49.42 344 ALA B C 1
ATOM 5132 O O . ALA B 1 364 ? -0.495 4.553 0.353 1.00 48.24 344 ALA B O 1
ATOM 5134 N N . ASP B 1 365 ? -2.593 3.798 -0.042 1.00 47.19 345 ASP B N 1
ATOM 5135 C CA . ASP B 1 365 ? -3.002 3.884 1.361 1.00 47.62 345 ASP B CA 1
ATOM 5136 C C . ASP B 1 365 ? -2.005 3.111 2.230 1.00 48.28 345 ASP B C 1
ATOM 5137 O O . ASP B 1 365 ? -1.435 3.656 3.168 1.00 52.94 345 ASP B O 1
ATOM 5142 N N . VAL B 1 366 ? -1.755 1.859 1.878 1.00 45.65 346 VAL B N 1
ATOM 5143 C CA . VAL B 1 366 ? -0.898 1.010 2.685 1.00 44.58 346 VAL B CA 1
ATOM 5144 C C . VAL B 1 366 ? 0.485 1.603 2.866 1.00 47.58 346 VAL B C 1
ATOM 5145 O O . VAL B 1 366 ? 0.968 1.684 3.981 1.00 54.29 346 VAL B O 1
ATOM 5149 N N . MET B 1 367 ? 1.120 2.052 1.792 1.00 51.65 347 MET B N 1
ATOM 5150 C CA . MET B 1 367 ? 2.480 2.596 1.906 1.00 52.41 347 MET B CA 1
ATOM 5151 C C . MET B 1 367 ? 2.496 3.916 2.685 1.00 53.18 347 MET B C 1
ATOM 5152 O O . MET B 1 367 ? 3.458 4.205 3.392 1.00 50.36 347 MET B O 1
ATOM 5157 N N . GLY B 1 368 ? 1.427 4.702 2.567 1.00 53.93 348 GLY B N 1
ATOM 5158 C CA . GLY B 1 368 ? 1.277 5.904 3.378 1.00 58.89 348 GLY B CA 1
ATOM 5159 C C . GLY B 1 368 ? 1.446 5.572 4.850 1.00 60.22 348 GLY B C 1
ATOM 5160 O O . GLY B 1 368 ? 2.405 6.014 5.487 1.00 58.30 348 GLY B O 1
ATOM 5161 N N . GLU B 1 369 ? 0.505 4.780 5.362 1.00 60.01 349 GLU B N 1
ATOM 5162 C CA . GLU B 1 369 ? 0.573 4.200 6.698 1.00 62.96 349 GLU B CA 1
ATOM 5163 C C . GLU B 1 369 ? 1.975 3.739 7.086 1.00 62.64 349 GLU B C 1
ATOM 5164 O O . GLU B 1 369 ? 2.515 4.179 8.095 1.00 61.85 349 GLU B O 1
ATOM 5170 N N . MET B 1 370 ? 2.561 2.853 6.294 1.00 59.13 350 MET B N 1
ATOM 5171 C CA . MET B 1 370 ? 3.889 2.338 6.608 1.00 60.90 350 MET B CA 1
ATOM 5172 C C . MET B 1 370 ? 4.907 3.458 6.836 1.00 59.40 350 MET B C 1
ATOM 5173 O O . MET B 1 370 ? 5.649 3.430 7.806 1.00 58.85 350 MET B O 1
ATOM 5178 N N . LEU B 1 371 ? 4.948 4.430 5.932 1.00 58.11 351 LEU B N 1
ATOM 5179 C CA . LEU B 1 371 ? 5.902 5.533 6.030 1.00 57.36 351 LEU B CA 1
ATOM 5180 C C . LEU B 1 371 ? 5.679 6.349 7.300 1.00 57.68 351 LEU B C 1
ATOM 5181 O O . LEU B 1 371 ? 6.624 6.658 8.011 1.00 53.69 351 LEU B O 1
ATOM 5186 N N . VAL B 1 372 ? 4.420 6.687 7.559 1.00 57.56 352 VAL B N 1
ATOM 5187 C CA . VAL B 1 372 ? 4.040 7.502 8.701 1.00 60.22 352 VAL B CA 1
ATOM 5188 C C . VAL B 1 372 ? 4.168 6.763 10.040 1.00 61.87 352 VAL B C 1
ATOM 5189 O O . VAL B 1 372 ? 4.775 7.285 10.976 1.00 58.77 352 VAL B O 1
ATOM 5193 N N . THR B 1 373 ? 3.605 5.558 10.127 1.00 59.91 353 THR B N 1
ATOM 5194 C CA . THR B 1 373 ? 3.479 4.864 11.405 1.00 55.23 353 THR B CA 1
ATOM 5195 C C . THR B 1 373 ? 4.641 3.966 11.737 1.00 56.20 353 THR B C 1
ATOM 5196 O O . THR B 1 373 ? 4.886 3.695 12.907 1.00 61.49 353 THR B O 1
ATOM 5200 N N . GLY B 1 374 ? 5.336 3.464 10.720 1.00 57.22 354 GLY B N 1
ATOM 5201 C CA . GLY B 1 374 ? 6.393 2.469 10.927 1.00 55.44 354 GLY B CA 1
ATOM 5202 C C . GLY B 1 374 ? 5.844 1.053 11.020 1.00 54.74 354 GLY B C 1
ATOM 5203 O O . GLY B 1 374 ? 6.604 0.098 11.083 1.00 55.09 354 GLY B O 1
ATOM 5204 N N . ARG B 1 375 ? 4.525 0.912 11.024 1.00 54.01 355 ARG B N 1
ATOM 5205 C CA . ARG B 1 375 ? 3.899 -0.403 11.122 1.00 55.61 355 ARG B CA 1
ATOM 5206 C C . ARG B 1 375 ? 3.200 -0.763 9.826 1.00 53.02 355 ARG B C 1
ATOM 5207 O O . ARG B 1 375 ? 2.910 0.101 9.004 1.00 51.55 355 ARG B O 1
ATOM 5215 N N . THR B 1 376 ? 2.943 -2.056 9.672 1.00 49.98 356 THR B N 1
ATOM 5216 C CA . THR B 1 376 ? 2.448 -2.632 8.444 1.00 48.09 356 THR B CA 1
ATOM 5217 C C . THR B 1 376 ? 0.994 -2.978 8.629 1.00 47.02 356 THR B C 1
ATOM 5218 O O . THR B 1 376 ? 0.671 -3.879 9.396 1.00 49.55 356 THR B O 1
ATOM 5222 N N . PRO B 1 377 ? 0.096 -2.281 7.912 1.00 47.86 357 PRO B N 1
ATOM 5223 C CA . PRO B 1 377 ? -1.317 -2.620 8.066 1.00 46.68 357 PRO B CA 1
ATOM 5224 C C . PRO B 1 377 ? -1.560 -4.105 7.836 1.00 50.36 357 PRO B C 1
ATOM 5225 O O . PRO B 1 377 ? -0.882 -4.716 7.007 1.00 51.29 357 PRO B O 1
ATOM 5229 N N . GLU B 1 378 ? -2.533 -4.664 8.550 1.00 54.30 358 GLU B N 1
ATOM 5230 C CA . GLU B 1 378 ? -2.801 -6.105 8.523 1.00 55.71 358 GLU B CA 1
ATOM 5231 C C . GLU B 1 378 ? -2.977 -6.640 7.096 1.00 54.12 358 GLU B C 1
ATOM 5232 O O . GLU B 1 378 ? -2.416 -7.678 6.740 1.00 53.50 358 GLU B O 1
ATOM 5238 N N . VAL B 1 379 ? -3.734 -5.918 6.277 1.00 49.50 359 VAL B N 1
ATOM 5239 C CA . VAL B 1 379 ? -4.075 -6.392 4.933 1.00 47.41 359 VAL B CA 1
ATOM 5240 C C . VAL B 1 379 ? -2.850 -6.583 4.023 1.00 46.67 359 VAL B C 1
ATOM 5241 O O . VAL B 1 379 ? -2.912 -7.311 3.040 1.00 44.71 359 VAL B O 1
ATOM 5245 N N . ALA B 1 380 ? -1.741 -5.940 4.374 1.00 45.84 360 ALA B N 1
ATOM 5246 C CA . ALA B 1 380 ? -0.518 -5.985 3.596 1.00 45.22 360 ALA B CA 1
ATOM 5247 C C . ALA B 1 380 ? 0.529 -6.959 4.130 1.00 44.97 360 ALA B C 1
ATOM 5248 O O . ALA B 1 380 ? 1.499 -7.234 3.446 1.00 41.04 360 ALA B O 1
ATOM 5250 N N . LYS B 1 381 ? 0.343 -7.481 5.337 1.00 50.46 361 LYS B N 1
ATOM 5251 C CA . LYS B 1 381 ? 1.332 -8.376 5.936 1.00 56.31 361 LYS B CA 1
ATOM 5252 C C . LYS B 1 381 ? 1.749 -9.538 5.016 1.00 57.29 361 LYS B C 1
ATOM 5253 O O . LYS B 1 381 ? 2.939 -9.882 4.942 1.00 59.95 361 LYS B O 1
ATOM 5259 N N . ALA B 1 382 ? 0.798 -10.109 4.287 1.00 52.34 362 ALA B N 1
ATOM 5260 C CA . ALA B 1 382 ? 1.092 -11.244 3.407 1.00 52.35 362 ALA B CA 1
ATOM 5261 C C . ALA B 1 382 ? 2.120 -10.944 2.301 1.00 52.18 362 ALA B C 1
ATOM 5262 O O . ALA B 1 382 ? 2.656 -11.868 1.684 1.00 50.82 362 ALA B O 1
ATOM 5264 N N . PHE B 1 383 ? 2.392 -9.664 2.047 1.00 50.39 363 PHE B N 1
ATOM 5265 C CA . PHE B 1 383 ? 3.192 -9.264 0.888 1.00 47.37 363 PHE B CA 1
ATOM 5266 C C . PHE B 1 383 ? 4.517 -8.643 1.277 1.00 49.06 363 PHE B C 1
ATOM 5267 O O . PHE B 1 383 ? 5.131 -7.923 0.504 1.00 49.39 363 PHE B O 1
ATOM 5275 N N . ALA B 1 384 ? 4.976 -8.946 2.480 1.00 53.13 364 ALA B N 1
ATOM 5276 C CA . ALA B 1 384 ? 6.268 -8.454 2.935 1.00 55.09 364 ALA B CA 1
ATOM 5277 C C . ALA B 1 384 ? 7.370 -8.945 2.026 1.00 54.14 364 ALA B C 1
ATOM 5278 O O . ALA B 1 384 ? 7.299 -10.050 1.503 1.00 59.96 364 ALA B O 1
ATOM 5280 N N . VAL B 1 385 ? 8.392 -8.120 1.859 1.00 57.71 365 VAL B N 1
ATOM 5281 C CA . VAL B 1 385 ? 9.568 -8.465 1.076 1.00 60.39 365 VAL B CA 1
ATOM 5282 C C . VAL B 1 385 ? 10.271 -9.679 1.648 1.00 64.85 365 VAL B C 1
ATOM 5283 O O . VAL B 1 385 ? 10.769 -10.517 0.902 1.00 72.13 365 VAL B O 1
ATOM 5287 N N . ASP B 1 386 ? 10.319 -9.766 2.974 1.00 70.99 366 ASP B N 1
ATOM 5288 C CA . ASP B 1 386 ? 11.139 -10.769 3.658 1.00 76.24 366 ASP B CA 1
ATOM 5289 C C . ASP B 1 386 ? 10.674 -12.212 3.447 1.00 73.61 366 ASP B C 1
ATOM 5290 O O . ASP B 1 386 ? 11.400 -13.137 3.786 1.00 79.92 366 ASP B O 1
ATOM 5295 N N . ARG B 1 387 ? 9.491 -12.409 2.869 1.00 67.78 367 ARG B N 1
ATOM 5296 C CA . ARG B 1 387 ? 8.974 -13.761 2.634 1.00 64.97 367 ARG B CA 1
ATOM 5297 C C . ARG B 1 387 ? 9.806 -14.656 1.693 1.00 67.14 367 ARG B C 1
ATOM 5298 O O . ARG B 1 387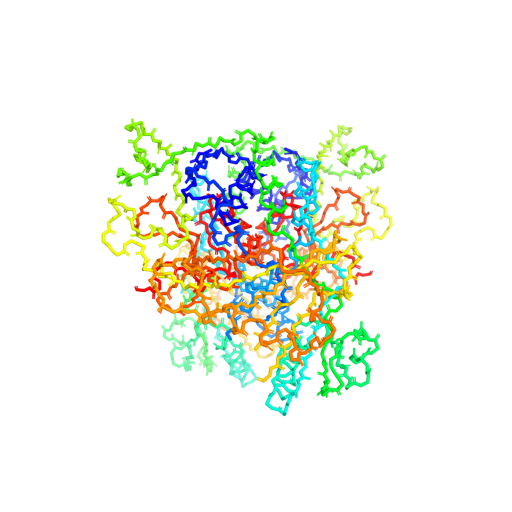 ? 9.468 -15.824 1.511 1.00 65.99 367 ARG B O 1
ATOM 5306 N N . PHE B 1 388 ? 10.871 -14.123 1.092 1.00 72.38 368 PHE B N 1
ATOM 5307 C CA . PHE B 1 388 ? 11.702 -14.889 0.146 1.00 72.28 368 PHE B CA 1
ATOM 5308 C C . PHE B 1 388 ? 13.058 -15.289 0.737 1.00 74.28 368 PHE B C 1
ATOM 5309 O O . PHE B 1 388 ? 13.407 -14.902 1.854 1.00 75.63 368 PHE B O 1
#